Protein AF-0000000083106303 (afdb_homodimer)

Sequence (504 aa):
MNKTIESQLNHRTIRKFKNKKVDENTLNTLFKVANRTASSIAMQSYSIIRITDDKTKDKISKICNQDYIKNFPELVIFIVDVYRNARISEELGENLPHKKDMDRFFQGFTDGAIAAQNMITAIESLDMGTVYLGSILNDPQAIIDLLELPRLTFPIVGVGFGYPDQYPMLKPRMDISLKVFENRYKKQENYLESIKEYDKEMKEYYDLRNETKSLDEFSKQVVEILKMENEKRSKLLNVVKNQGFNLRIEDKMNKTIESQLNHRTIRKFKNKKVDENTLNTLFKVANRTASSIAMQSYSIIRITDDKTKDKISKICNQDYIKNFPELVIFIVDVYRNARISEELGENLPHKKDMDRFFQGFTDGAIAAQNMITAIESLDMGTVYLGSILNDPQAIIDLLELPRLTFPIVGVGFGYPDQYPMLKPRMDISLKVFENRYKKQENYLESIKEYDKEMKEYYDLRNETKSLDEFSKQVVEILKMENEKRSKLLNVVKNQGFNLRIEDK

Solvent-accessible surface area (backbone atoms only — not comparable to full-atom values): 26546 Å² total; per-residue (Å²): 136,53,71,58,45,52,50,47,63,62,53,58,79,36,80,43,53,40,99,46,82,79,54,67,68,58,50,52,50,42,52,49,34,28,61,41,40,78,45,63,92,73,63,62,27,32,33,36,33,35,51,80,49,67,68,60,36,42,52,50,14,59,56,40,72,38,72,59,52,57,68,49,66,34,38,35,36,29,19,24,29,42,36,62,60,43,50,39,24,41,76,73,73,42,87,54,81,48,52,33,22,39,42,50,51,50,42,9,42,48,32,26,40,27,17,50,33,46,27,49,55,44,44,44,73,70,70,29,29,34,30,79,31,66,38,55,44,55,38,47,66,59,48,37,61,70,27,54,52,57,62,39,38,44,84,68,40,30,40,37,35,32,39,54,62,67,81,75,74,76,75,84,66,72,63,62,78,81,32,50,29,69,56,30,61,75,83,67,95,49,53,64,69,72,39,45,68,48,24,53,50,40,23,52,51,31,42,69,71,31,86,84,54,77,48,67,32,51,67,56,43,51,42,55,54,35,66,54,76,54,70,58,27,34,29,45,56,48,54,46,40,73,23,59,34,42,60,58,70,75,80,130,136,52,70,60,48,53,54,46,64,60,52,59,78,37,80,43,53,41,99,47,82,79,53,68,70,59,51,52,50,41,52,49,34,28,61,42,40,79,44,63,92,72,63,61,28,32,33,35,33,36,50,80,49,67,69,61,37,42,53,48,15,59,55,39,70,38,73,59,53,57,68,48,67,34,38,36,36,29,18,24,29,41,37,62,60,45,49,39,22,40,76,72,73,40,86,54,81,48,52,33,24,39,43,50,49,52,43,9,42,50,31,26,39,26,17,51,32,46,25,48,55,46,44,43,72,69,70,29,31,34,28,78,30,67,37,57,43,55,38,46,66,59,48,38,61,71,28,53,54,56,62,40,38,44,84,69,41,30,39,35,36,32,38,54,63,67,79,75,75,77,76,84,64,72,64,61,78,82,31,50,29,70,55,32,59,74,82,69,93,49,52,64,68,73,40,45,69,48,24,52,52,40,24,51,51,30,43,70,70,30,85,84,54,75,48,65,32,51,65,57,44,49,42,55,54,35,67,55,76,55,70,57,26,32,29,45,55,47,53,47,39,73,23,59,36,42,59,58,69,75,80,130

Secondary structure (DSSP, 8-state):
--HHHHHHHT--B---B-S-PPPHHHHHHHHHHHHTS--GGG---EEEEE---HHHHHHHHHHHT-GGGGG-SEEEEEEEE-HHHHHHHHHTT---GGGGSHHHHHHHHHHHHHHHHHHHHHHHHTT-EEEEEGGGGGSHHHHHHHTTPPTTEEEEEEEEEESBS----------GGGTEEESS----S-HHHHTHHHHHHHHHHHHHH-SSSPPPPHHHHHHHHHH---HHHHTHHHHHHHTT----PPP-/--HHHHHHHT--B---B-S-PPPHHHHHHHHHHHHHS--GGG---EEEEE---HHHHHHHHHHHT-GGGGG-SEEEEEEEE-HHHHHHHHHTT---GGGGSHHHHHHHHHHHHHHHHHHHHHHHHTT-EEEEEGGGGGSHHHHHHHTTPPTTEEEEEEEEEESBS--PPPPP---GGGTEEESS----S-HHHHTHHHHHHHHHHHHHH-SS-PPPPHHHHHHHHHH---H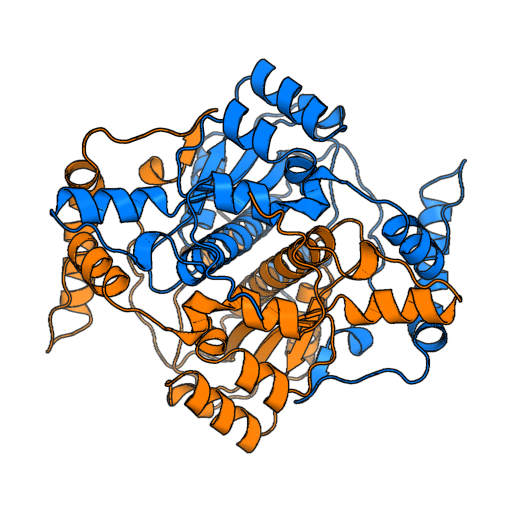HHHTHHHHHHHTT----PPP-

pLDDT: mean 95.67, std 6.77, range [46.84, 99.0]

Structure (mmCIF, N/CA/C/O backbone):
data_AF-0000000083106303-model_v1
#
loop_
_entity.id
_entity.type
_entity.pdbx_description
1 polymer 'NADPH-dependent oxidoreductase'
#
loop_
_atom_site.group_PDB
_atom_site.id
_atom_site.type_symbol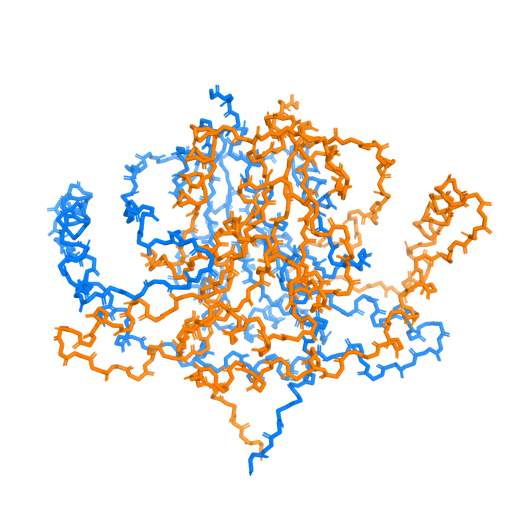
_atom_site.label_atom_id
_atom_site.label_alt_id
_atom_site.label_comp_id
_atom_site.label_asym_id
_atom_site.label_entity_id
_atom_site.label_seq_id
_atom_site.pdbx_PDB_ins_code
_atom_site.Cartn_x
_atom_site.Cartn_y
_atom_site.Cartn_z
_atom_site.occupancy
_atom_site.B_iso_or_equiv
_atom_site.auth_seq_id
_atom_site.auth_comp_id
_atom_site.auth_asym_id
_atom_site.auth_atom_id
_atom_site.pdbx_PDB_model_num
ATOM 1 N N . MET A 1 1 ? 10.281 -18.141 15.914 1 82.69 1 MET A N 1
ATOM 2 C CA . MET A 1 1 ? 9.094 -17.359 15.586 1 82.69 1 MET A CA 1
ATOM 3 C C . MET A 1 1 ? 8.586 -16.594 16.797 1 82.69 1 MET A C 1
ATOM 5 O O . MET A 1 1 ? 8.664 -17.078 17.922 1 82.69 1 MET A O 1
ATOM 9 N N . ASN A 1 2 ? 8.352 -15.336 16.703 1 95.44 2 ASN A N 1
ATOM 10 C CA . ASN A 1 2 ? 7.867 -14.523 17.812 1 95.44 2 ASN A CA 1
ATOM 11 C C . ASN A 1 2 ? 6.379 -14.219 17.672 1 95.44 2 ASN A C 1
ATOM 13 O O . ASN A 1 2 ? 5.73 -14.688 16.734 1 95.44 2 ASN A O 1
ATOM 17 N N . LYS A 1 3 ? 5.832 -13.562 18.641 1 96.56 3 LYS A N 1
ATOM 18 C CA . LYS A 1 3 ? 4.391 -13.344 18.703 1 96.56 3 LYS A CA 1
ATOM 19 C C . LYS A 1 3 ? 3.906 -12.523 17.516 1 96.56 3 LYS A C 1
ATOM 21 O O . LYS A 1 3 ? 2.797 -12.727 17.016 1 96.56 3 LYS A O 1
ATOM 26 N N . THR A 1 4 ? 4.715 -11.578 17.094 1 98.38 4 THR A N 1
ATOM 27 C CA . THR A 1 4 ? 4.363 -10.758 15.945 1 98.38 4 THR A CA 1
ATOM 28 C C . THR A 1 4 ? 4.137 -11.633 14.711 1 98.38 4 THR A C 1
ATOM 30 O O . THR A 1 4 ? 3.084 -11.562 14.078 1 98.38 4 THR A O 1
ATOM 33 N N . ILE A 1 5 ? 5.043 -12.484 14.391 1 98.5 5 ILE A N 1
ATOM 34 C CA . ILE A 1 5 ? 5.004 -13.328 13.211 1 98.5 5 ILE A CA 1
ATOM 35 C C . ILE A 1 5 ? 3.881 -14.359 13.344 1 98.5 5 ILE A C 1
ATOM 37 O O . ILE A 1 5 ? 3.168 -14.641 12.375 1 98.5 5 ILE A O 1
ATOM 41 N N . GLU A 1 6 ? 3.699 -14.859 14.539 1 97.81 6 GLU A N 1
ATOM 42 C CA . GLU A 1 6 ? 2.598 -15.789 14.781 1 97.81 6 GLU A CA 1
ATOM 43 C C . GLU A 1 6 ? 1.254 -15.156 14.445 1 97.81 6 GLU A C 1
ATOM 45 O O . GLU A 1 6 ? 0.412 -15.773 13.789 1 97.81 6 GLU A O 1
ATOM 50 N N . SER A 1 7 ? 1.083 -13.938 14.906 1 97.44 7 SER A N 1
ATOM 51 C CA . SER A 1 7 ? -0.153 -13.211 14.633 1 97.44 7 SER A CA 1
ATOM 52 C C . SER A 1 7 ? -0.327 -12.953 13.141 1 97.44 7 SER A C 1
ATOM 54 O O . SER A 1 7 ? -1.422 -13.125 12.602 1 97.44 7 SER A O 1
ATOM 56 N N . GLN A 1 8 ? 0.725 -12.57 12.461 1 98.5 8 GLN A N 1
ATOM 57 C CA . GLN A 1 8 ? 0.672 -12.266 11.031 1 98.5 8 GLN A CA 1
ATOM 58 C C . GLN A 1 8 ? 0.329 -13.516 10.219 1 98.5 8 GLN A C 1
ATOM 60 O O . GLN A 1 8 ? -0.446 -13.445 9.258 1 98.5 8 GLN A O 1
ATOM 65 N N . LEU A 1 9 ? 0.852 -14.664 10.594 1 98.19 9 LEU A N 1
ATOM 66 C CA . LEU A 1 9 ? 0.63 -15.906 9.859 1 98.19 9 LEU A CA 1
ATOM 67 C C . LEU A 1 9 ? -0.772 -16.453 10.117 1 98.19 9 LEU A C 1
ATOM 69 O O . LEU A 1 9 ? -1.243 -17.328 9.398 1 98.19 9 LEU A O 1
ATOM 73 N N . ASN A 1 10 ? -1.479 -15.906 11.086 1 97.19 10 ASN A N 1
ATOM 74 C CA . ASN A 1 10 ? -2.826 -16.359 11.43 1 97.19 10 ASN A CA 1
ATOM 75 C C . ASN A 1 10 ? -3.881 -15.352 10.961 1 97.19 10 ASN A C 1
ATOM 77 O O . ASN A 1 10 ? -5.051 -15.453 11.344 1 97.19 10 ASN A O 1
ATOM 81 N N . HIS A 1 11 ? -3.504 -14.414 10.195 1 97.69 11 HIS A N 1
ATOM 82 C CA . HIS A 1 11 ? -4.426 -13.383 9.727 1 97.69 11 HIS A CA 1
ATOM 83 C C . HIS A 1 11 ? -5.625 -14 9.016 1 97.69 11 HIS A C 1
ATOM 85 O O . HIS A 1 11 ? -5.469 -14.914 8.203 1 97.69 11 HIS A O 1
ATOM 91 N N . ARG A 1 12 ? -6.781 -13.539 9.344 1 96.31 12 ARG A N 1
ATOM 92 C CA . ARG A 1 12 ? -8.047 -13.805 8.672 1 96.31 12 ARG A CA 1
ATOM 93 C C . ARG A 1 12 ? -8.891 -12.539 8.57 1 96.31 12 ARG A C 1
ATOM 95 O O . ARG A 1 12 ? -8.906 -11.719 9.484 1 96.31 12 ARG A O 1
ATOM 102 N N . THR A 1 13 ? -9.594 -12.477 7.457 1 97.69 13 THR A N 1
ATOM 103 C CA . THR A 1 13 ? -10.547 -11.375 7.336 1 97.69 13 THR A CA 1
ATOM 104 C C . THR A 1 13 ? -11.727 -11.578 8.289 1 97.69 13 THR A C 1
ATOM 106 O O . THR A 1 13 ? -12.305 -12.664 8.352 1 97.69 13 THR A O 1
ATOM 109 N N . ILE A 1 14 ? -12.016 -10.586 9.086 1 98.25 14 ILE A N 1
ATOM 110 C CA . ILE A 1 14 ? -13.148 -10.594 10.008 1 98.25 14 ILE A CA 1
ATOM 111 C C . ILE A 1 14 ? -14.172 -9.555 9.57 1 98.25 14 ILE A C 1
ATOM 113 O O . ILE A 1 14 ? -13.852 -8.367 9.445 1 98.25 14 ILE A O 1
ATOM 117 N N . ARG A 1 15 ? -15.469 -9.977 9.383 1 97.75 15 ARG A N 1
ATOM 118 C CA . ARG A 1 15 ? -16.484 -9.062 8.891 1 97.75 15 ARG A CA 1
ATOM 119 C C . ARG A 1 15 ? -17.625 -8.914 9.906 1 97.75 15 ARG A C 1
ATOM 121 O O . ARG A 1 15 ? -18.547 -8.109 9.703 1 97.75 15 ARG A O 1
ATOM 128 N N . LYS A 1 16 ? -17.578 -9.719 10.914 1 98.19 16 LYS A N 1
ATOM 129 C CA . LYS A 1 16 ? -18.531 -9.648 12.008 1 98.19 16 LYS A CA 1
ATOM 130 C C . LYS A 1 16 ? -17.844 -9.336 13.336 1 98.19 16 LYS A C 1
ATOM 132 O O . LYS A 1 16 ? -16.922 -10.039 13.734 1 98.19 16 LYS A O 1
ATOM 137 N N . PHE A 1 17 ? -18.344 -8.375 14.055 1 98.5 17 PHE A N 1
ATOM 138 C CA . PHE A 1 17 ? -17.688 -7.898 15.273 1 98.5 17 PHE A CA 1
ATOM 139 C C . PHE A 1 17 ? -18.672 -7.891 16.438 1 98.5 17 PHE A C 1
ATOM 141 O O . PHE A 1 17 ? -19.891 -7.738 16.234 1 98.5 17 PHE A O 1
ATOM 148 N N . LYS A 1 18 ? -18.109 -8.07 17.609 1 98.31 18 LYS A N 1
ATOM 149 C CA . LYS A 1 18 ? -18.906 -7.855 18.812 1 98.31 18 LYS A CA 1
ATOM 150 C C . LYS A 1 18 ? -19.312 -6.391 18.953 1 98.31 18 LYS A C 1
ATOM 152 O O . LYS A 1 18 ? -18.641 -5.5 18.422 1 98.31 18 LYS A O 1
ATOM 157 N N . ASN A 1 19 ? -20.438 -6.23 19.688 1 95.88 19 ASN A N 1
ATOM 158 C CA . ASN A 1 19 ? -20.844 -4.871 20.016 1 95.88 19 ASN A CA 1
ATOM 159 C C . ASN A 1 19 ? -20.016 -4.305 21.172 1 95.88 19 ASN A C 1
ATOM 161 O O . ASN A 1 19 ? -20.531 -4.148 22.281 1 95.88 19 ASN A O 1
ATOM 165 N N . LYS A 1 20 ? -18.828 -4.105 20.984 1 97.38 20 LYS A N 1
ATOM 166 C CA . LYS A 1 20 ? -17.859 -3.58 21.953 1 97.38 20 LYS A CA 1
ATOM 167 C C . LYS A 1 20 ? -17.031 -2.463 21.344 1 97.38 20 LYS A C 1
ATOM 169 O O . LYS A 1 20 ? -16.391 -2.654 20.297 1 97.38 20 LYS A O 1
ATOM 174 N N . LYS A 1 21 ? -17.078 -1.349 22 1 97.19 21 LYS A N 1
ATOM 175 C CA . LYS A 1 21 ? -16.344 -0.19 21.5 1 97.19 21 LYS A CA 1
ATOM 176 C C . LYS A 1 21 ? -14.836 -0.365 21.688 1 97.19 21 LYS A C 1
ATOM 178 O O . LYS A 1 21 ? -14.398 -1.01 22.656 1 97.19 21 LYS A O 1
ATOM 183 N N . VAL A 1 22 ? -14.078 0.167 20.797 1 98.25 22 VAL A N 1
ATOM 184 C CA . VAL A 1 22 ? -12.633 0.297 20.984 1 98.25 22 VAL A CA 1
ATOM 185 C C . VAL A 1 22 ? -12.336 1.562 21.781 1 98.25 22 VAL A C 1
ATOM 187 O O . VAL A 1 22 ? -12.781 2.654 21.422 1 98.25 22 VAL A O 1
ATOM 190 N N . ASP A 1 23 ? -11.641 1.462 22.828 1 97.38 23 ASP A N 1
ATOM 191 C CA . ASP A 1 23 ? -11.414 2.613 23.688 1 97.38 23 ASP A CA 1
ATOM 192 C C . ASP A 1 23 ? -10.523 3.648 23.016 1 97.38 23 ASP A C 1
ATOM 194 O O . ASP A 1 23 ? -9.703 3.307 22.156 1 97.38 23 ASP A O 1
ATOM 198 N N . GLU A 1 24 ? -10.641 4.848 23.484 1 97.5 24 GLU A N 1
ATOM 199 C CA . GLU A 1 24 ? -9.992 5.988 22.844 1 97.5 24 GLU A CA 1
ATOM 200 C C . GLU A 1 24 ? -8.477 5.879 22.922 1 97.5 24 GLU A C 1
ATOM 202 O O . GLU A 1 24 ? -7.77 6.301 22 1 97.5 24 GLU A O 1
ATOM 207 N N . ASN A 1 25 ? -7.961 5.418 24.016 1 98 25 ASN A N 1
ATOM 208 C CA . ASN A 1 25 ? -6.516 5.266 24.156 1 98 25 ASN A CA 1
ATOM 209 C C . ASN A 1 25 ? -5.957 4.289 23.125 1 98 25 ASN A C 1
ATOM 211 O O . ASN A 1 25 ? -4.898 4.539 22.531 1 98 25 ASN A O 1
ATOM 215 N N . THR A 1 26 ? -6.688 3.166 22.938 1 98.38 26 THR A N 1
ATOM 216 C CA . THR A 1 26 ? -6.305 2.189 21.922 1 98.38 26 THR A CA 1
ATOM 217 C C . THR A 1 26 ? -6.352 2.812 20.531 1 98.38 26 THR A C 1
ATOM 219 O O . THR A 1 26 ? -5.41 2.666 19.75 1 98.38 26 THR A O 1
ATOM 222 N N . LEU A 1 27 ? -7.371 3.555 20.234 1 98.5 27 LEU A N 1
ATOM 223 C CA . LEU A 1 27 ? -7.516 4.203 18.938 1 98.5 27 LEU A CA 1
ATOM 224 C C . LEU A 1 27 ? -6.367 5.18 18.688 1 98.5 27 LEU A C 1
ATOM 226 O O . LEU A 1 27 ? -5.785 5.191 17.609 1 98.5 27 LEU A O 1
ATOM 230 N N . ASN A 1 28 ? -6.086 5.938 19.688 1 98.19 28 ASN A N 1
ATOM 231 C CA . ASN A 1 28 ? -4.988 6.895 19.578 1 98.19 28 ASN A CA 1
ATOM 232 C C . ASN A 1 28 ? -3.664 6.195 19.281 1 98.19 28 ASN A C 1
ATOM 234 O O . ASN A 1 28 ? -2.873 6.664 18.469 1 98.19 28 ASN A O 1
ATOM 238 N N . THR A 1 29 ? -3.428 5.113 19.953 1 98.62 29 THR A N 1
ATOM 239 C CA . THR A 1 29 ? -2.217 4.332 19.734 1 98.62 29 THR A CA 1
ATOM 240 C C . THR A 1 29 ? -2.172 3.801 18.312 1 98.62 29 THR A C 1
ATOM 242 O O . THR A 1 29 ? -1.128 3.85 17.656 1 98.62 29 THR A O 1
ATOM 245 N N . LEU A 1 30 ? -3.287 3.312 17.812 1 98.88 30 LEU A N 1
ATOM 246 C CA . LEU A 1 30 ? -3.355 2.77 16.469 1 98.88 30 LEU A CA 1
ATOM 247 C C . LEU A 1 30 ? -3.07 3.852 15.43 1 98.88 30 LEU A C 1
ATOM 249 O O . LEU A 1 30 ? -2.369 3.605 14.445 1 98.88 30 LEU A O 1
ATOM 253 N N . PHE A 1 31 ? -3.572 5.039 15.609 1 98.88 31 PHE A N 1
ATOM 254 C CA . PHE A 1 31 ? -3.305 6.145 14.703 1 98.88 31 PHE A CA 1
ATOM 255 C C . PHE A 1 31 ? -1.843 6.566 14.773 1 98.88 31 PHE A C 1
ATOM 257 O O . PHE A 1 31 ? -1.25 6.953 13.766 1 98.88 31 PHE A O 1
ATOM 264 N N . LYS A 1 32 ? -1.244 6.516 15.984 1 98.62 32 LYS A N 1
ATOM 265 C CA . LYS A 1 32 ? 0.182 6.797 16.109 1 98.62 32 LYS A CA 1
ATOM 266 C C . LYS A 1 32 ? 1.019 5.781 15.344 1 98.62 32 LYS A C 1
ATOM 268 O O . LYS A 1 32 ? 2.037 6.137 14.742 1 98.62 32 LYS A O 1
ATOM 273 N N . VAL A 1 33 ? 0.579 4.531 15.375 1 98.81 33 VAL A N 1
ATOM 274 C CA . VAL A 1 33 ? 1.271 3.484 14.625 1 98.81 33 VAL A CA 1
ATOM 275 C C . VAL A 1 33 ? 1.207 3.785 13.133 1 98.81 33 VAL A C 1
ATOM 277 O O . VAL A 1 33 ? 2.223 3.723 12.438 1 98.81 33 VAL A O 1
ATOM 280 N N . ALA A 1 34 ? 0.03 4.145 12.602 1 98.88 34 ALA A N 1
ATOM 281 C CA . ALA A 1 34 ? -0.092 4.539 11.203 1 98.88 34 ALA A CA 1
ATOM 282 C C . ALA A 1 34 ? 0.82 5.719 10.883 1 98.88 34 ALA A C 1
ATOM 284 O O . ALA A 1 34 ? 1.515 5.715 9.859 1 98.88 34 ALA A O 1
ATOM 285 N N . ASN A 1 35 ? 0.851 6.66 11.797 1 98.5 35 ASN A N 1
ATOM 286 C CA . ASN A 1 35 ? 1.618 7.883 11.594 1 98.5 35 ASN A CA 1
ATOM 287 C C . ASN A 1 35 ? 3.119 7.609 11.586 1 98.5 35 ASN A C 1
ATOM 289 O O . ASN A 1 35 ? 3.891 8.375 11 1 98.5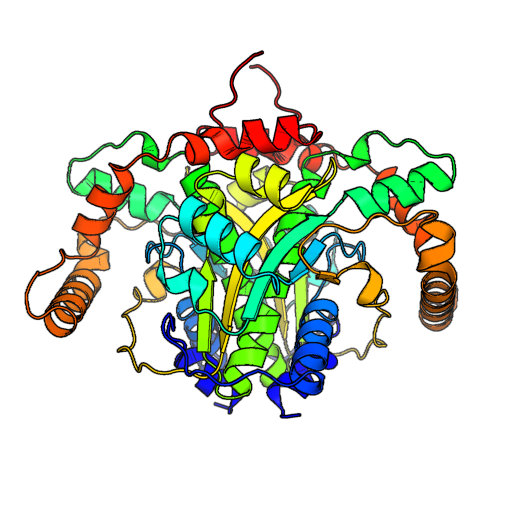 35 ASN A O 1
ATOM 293 N N . ARG A 1 36 ? 3.547 6.523 12.219 1 98.31 36 ARG A N 1
ATOM 294 C CA . ARG A 1 36 ? 4.965 6.195 12.359 1 98.31 36 ARG A CA 1
ATOM 295 C C . ARG A 1 36 ? 5.457 5.379 11.164 1 98.31 36 ARG A C 1
ATOM 297 O O . ARG A 1 36 ? 6.656 5.113 11.047 1 98.31 36 ARG A O 1
ATOM 304 N N . THR A 1 37 ? 4.559 4.984 10.266 1 98.44 37 THR A N 1
ATOM 305 C CA . THR A 1 37 ? 4.922 4.199 9.094 1 98.44 37 THR A CA 1
ATOM 306 C C . THR A 1 37 ? 5.895 4.973 8.203 1 98.44 37 THR A C 1
ATOM 308 O O . THR A 1 37 ? 5.898 6.207 8.211 1 98.44 37 THR A O 1
ATOM 311 N N . ALA A 1 38 ? 6.789 4.238 7.508 1 97.81 38 ALA A N 1
ATOM 312 C CA . ALA A 1 38 ? 7.691 4.855 6.539 1 97.81 38 ALA A CA 1
ATOM 313 C C . ALA A 1 38 ? 6.93 5.754 5.566 1 97.81 38 ALA A C 1
ATOM 315 O O . ALA A 1 38 ? 5.762 5.5 5.266 1 97.81 38 ALA A O 1
ATOM 316 N N . SER A 1 39 ? 7.566 6.84 5.145 1 96.12 39 SER A N 1
ATOM 317 C CA . SER A 1 39 ? 6.973 7.773 4.195 1 96.12 39 SER A CA 1
ATOM 318 C C . SER A 1 39 ? 7.953 8.117 3.076 1 96.12 39 SER A C 1
ATOM 320 O O . SER A 1 39 ? 9.156 8.25 3.316 1 96.12 39 SER A O 1
ATOM 322 N N . SER A 1 40 ? 7.406 8.18 1.888 1 94.94 40 SER A N 1
ATOM 323 C CA . SER A 1 40 ? 8.227 8.609 0.758 1 94.94 40 SER A CA 1
ATOM 324 C C . SER A 1 40 ? 8.766 10.016 0.971 1 94.94 40 SER A C 1
ATOM 326 O O . SER A 1 40 ? 7.996 10.961 1.155 1 94.94 40 SER A O 1
ATOM 328 N N . ILE A 1 41 ? 10.07 10.188 1.021 1 92.88 41 ILE A N 1
ATOM 329 C CA . ILE A 1 41 ? 10.844 11.422 1.085 1 92.88 41 ILE A CA 1
ATOM 330 C C . ILE A 1 41 ? 10.289 12.32 2.191 1 92.88 41 ILE A C 1
ATOM 332 O O . ILE A 1 41 ? 10.266 13.547 2.053 1 92.88 41 ILE A O 1
ATOM 336 N N . ALA A 1 42 ? 9.633 11.734 3.18 1 93 42 ALA A N 1
ATOM 337 C CA . ALA A 1 42 ? 9.164 12.359 4.41 1 93 42 ALA A CA 1
ATOM 338 C C . ALA A 1 42 ? 8.055 13.367 4.125 1 93 42 ALA A C 1
ATOM 340 O O . ALA A 1 42 ? 7.836 14.305 4.902 1 93 42 ALA A O 1
ATOM 341 N N . MET A 1 43 ? 7.344 13.203 3.064 1 95.75 43 MET A N 1
ATOM 342 C CA . MET A 1 43 ? 6.289 14.141 2.688 1 95.75 43 MET A CA 1
ATOM 343 C C . MET A 1 43 ? 4.988 13.812 3.414 1 95.75 43 MET A C 1
ATOM 345 O O . MET A 1 43 ? 4.086 14.648 3.49 1 95.75 43 MET A O 1
ATOM 349 N N . GLN A 1 44 ? 4.883 12.578 3.932 1 96.88 44 GLN A N 1
ATOM 350 C CA . GLN A 1 44 ? 3.709 12.18 4.695 1 96.88 44 GLN A CA 1
ATOM 351 C C . GLN A 1 44 ? 2.422 12.5 3.939 1 96.88 44 GLN A C 1
ATOM 353 O O . GLN A 1 44 ? 1.521 13.141 4.48 1 96.88 44 GLN A O 1
ATOM 358 N N . SER A 1 45 ? 2.232 11.93 2.713 1 97.94 45 SER A N 1
ATOM 359 C CA . SER A 1 45 ? 1.232 12.375 1.744 1 97.94 45 SER A CA 1
ATOM 360 C C . SER A 1 45 ? -0.006 11.484 1.788 1 97.94 45 SER A C 1
ATOM 362 O O . SER A 1 45 ? -0.557 11.125 0.745 1 97.94 45 SER A O 1
ATOM 364 N N . TYR A 1 46 ? -0.463 11.117 2.898 1 98.81 46 TYR A N 1
ATOM 365 C CA . TYR A 1 46 ? -1.73 10.422 3.088 1 98.81 46 TYR A CA 1
ATOM 366 C C . TYR A 1 46 ? -2.465 10.953 4.316 1 98.81 46 TYR A C 1
ATOM 368 O O . TYR A 1 46 ? -1.863 11.602 5.172 1 98.81 46 TYR A O 1
ATOM 376 N N . SER A 1 47 ? -3.748 10.742 4.406 1 98.94 47 SER A N 1
ATOM 377 C CA . SER A 1 47 ? -4.574 11.023 5.574 1 98.94 47 SER A CA 1
ATOM 378 C C . SER A 1 47 ? -5.586 9.914 5.82 1 98.94 47 SER A C 1
ATOM 380 O O . SER A 1 47 ? -5.699 8.984 5.016 1 98.94 47 SER A O 1
ATOM 382 N N . ILE A 1 48 ? -6.18 9.961 6.984 1 98.94 48 ILE A N 1
ATOM 383 C CA . ILE A 1 48 ? -7.172 8.977 7.414 1 98.94 48 ILE A CA 1
ATOM 384 C C . ILE A 1 48 ? -8.469 9.688 7.805 1 98.94 48 ILE A C 1
ATOM 386 O O . ILE A 1 48 ? -8.438 10.695 8.523 1 98.94 48 ILE A O 1
ATOM 390 N N . ILE A 1 49 ? -9.555 9.219 7.305 1 98.94 49 ILE A N 1
ATOM 391 C CA . ILE A 1 49 ? -10.859 9.695 7.754 1 98.94 49 ILE A CA 1
ATOM 392 C C . ILE A 1 49 ? -11.539 8.617 8.594 1 98.94 49 ILE A C 1
ATOM 394 O O . ILE A 1 49 ? -11.844 7.535 8.094 1 98.94 49 ILE A O 1
ATOM 398 N N . ARG A 1 50 ? -11.727 8.891 9.852 1 98.94 50 ARG A N 1
ATOM 399 C CA . ARG A 1 50 ? -12.469 8 10.742 1 98.94 50 ARG A CA 1
ATOM 400 C C . ARG A 1 50 ? -13.969 8.242 10.625 1 98.94 50 ARG A C 1
ATOM 402 O O . ARG A 1 50 ? -14.43 9.383 10.727 1 98.94 50 ARG A O 1
ATOM 409 N N . ILE A 1 51 ? -14.727 7.211 10.383 1 98.94 51 ILE A N 1
ATOM 410 C CA . ILE A 1 51 ? -16.172 7.309 10.211 1 98.94 51 ILE A CA 1
ATOM 411 C C . ILE A 1 51 ? -16.875 6.965 11.516 1 98.94 51 ILE A C 1
ATOM 413 O O . ILE A 1 51 ? -16.891 5.805 11.938 1 98.94 51 ILE A O 1
ATOM 417 N N . THR A 1 52 ? -17.484 7.934 12.148 1 98 52 THR A N 1
ATOM 418 C CA . THR A 1 52 ? -18.172 7.711 13.422 1 98 52 THR A CA 1
ATOM 419 C C . THR A 1 52 ? -19.672 7.965 13.281 1 98 52 THR A C 1
ATOM 421 O O . THR A 1 52 ? -20.453 7.566 14.141 1 98 52 THR A O 1
ATOM 424 N N . ASP A 1 53 ? -20.062 8.688 12.164 1 98.12 53 ASP A N 1
ATOM 425 C CA . ASP A 1 53 ? -21.453 9 11.906 1 98.12 53 ASP A CA 1
ATOM 426 C C . ASP A 1 53 ? -22.172 7.824 11.242 1 98.12 53 ASP A C 1
ATOM 428 O O . ASP A 1 53 ? -21.766 7.371 10.172 1 98.12 53 ASP A O 1
ATOM 432 N N . ASP A 1 54 ? -23.297 7.398 11.844 1 97.5 54 ASP A N 1
ATOM 433 C CA . ASP A 1 54 ? -24.016 6.219 11.367 1 97.5 54 ASP A CA 1
ATOM 434 C C . ASP A 1 54 ? -24.578 6.445 9.969 1 97.5 54 ASP A C 1
ATOM 436 O O . ASP A 1 54 ? -24.625 5.523 9.156 1 97.5 54 ASP A O 1
ATOM 440 N N . LYS A 1 55 ? -25.062 7.605 9.688 1 98.25 55 LYS A N 1
ATOM 441 C CA . LYS A 1 55 ? -25.594 7.906 8.367 1 98.25 55 LYS A CA 1
ATOM 442 C C . LYS A 1 55 ? -24.516 7.805 7.297 1 98.25 55 LYS A C 1
ATOM 444 O O . LYS A 1 55 ? -24.766 7.273 6.211 1 98.25 55 LYS A O 1
ATOM 449 N N . THR A 1 56 ? -23.344 8.383 7.609 1 98.62 56 THR A N 1
ATOM 450 C CA . THR A 1 56 ? -22.219 8.289 6.691 1 98.62 56 THR A CA 1
ATOM 451 C C . THR A 1 56 ? -21.812 6.832 6.477 1 98.62 56 THR A C 1
ATOM 453 O O . THR A 1 56 ? -21.547 6.41 5.348 1 98.62 56 THR A O 1
ATOM 456 N N . LYS A 1 57 ? -21.766 6.078 7.555 1 98.56 57 LYS A N 1
ATOM 457 C CA . LYS A 1 57 ? -21.422 4.664 7.477 1 98.56 57 LYS A CA 1
ATOM 458 C C . LYS A 1 57 ? -22.422 3.904 6.605 1 98.56 57 LYS A C 1
ATOM 460 O O . LYS A 1 57 ? -22.031 3.039 5.816 1 98.56 57 LYS A O 1
ATOM 465 N N . ASP A 1 58 ? -23.672 4.211 6.75 1 98.38 58 ASP A N 1
ATOM 466 C CA . ASP A 1 58 ? -24.719 3.586 5.945 1 98.38 58 ASP A CA 1
ATOM 467 C C . ASP A 1 58 ? -24.531 3.889 4.461 1 98.38 58 ASP A C 1
ATOM 469 O O . ASP A 1 58 ? -24.703 3.008 3.617 1 98.38 58 ASP A O 1
ATOM 473 N N . LYS A 1 59 ? -24.281 5.129 4.137 1 98.75 59 LYS A N 1
ATOM 474 C CA . LYS A 1 59 ? -24.031 5.508 2.748 1 98.75 59 LYS A CA 1
ATOM 475 C C . LYS A 1 59 ? -22.828 4.758 2.178 1 98.75 59 LYS A C 1
ATOM 477 O O . LYS A 1 59 ? -22.859 4.312 1.028 1 98.75 59 LYS A O 1
ATOM 482 N N . ILE A 1 60 ? -21.781 4.594 2.988 1 98.88 60 ILE A N 1
ATOM 483 C CA . ILE A 1 60 ? -20.609 3.852 2.559 1 98.88 60 ILE A CA 1
ATOM 484 C C . ILE A 1 60 ? -20.984 2.391 2.314 1 98.88 60 ILE A C 1
ATOM 486 O O . ILE A 1 60 ? -20.547 1.787 1.333 1 98.88 60 ILE A O 1
ATOM 490 N N . SER A 1 61 ? -21.797 1.819 3.215 1 98.81 61 SER A N 1
ATOM 491 C CA . SER A 1 61 ? -22.234 0.439 3.051 1 98.81 61 SER A CA 1
ATOM 492 C C . SER A 1 61 ? -22.953 0.244 1.719 1 98.81 61 SER A C 1
ATOM 494 O O . SER A 1 61 ? -22.781 -0.786 1.063 1 98.81 61 SER A O 1
ATOM 496 N N . LYS A 1 62 ? -23.719 1.222 1.279 1 98.56 62 LYS A N 1
ATOM 497 C CA . LYS A 1 62 ? -24.438 1.169 0.014 1 98.56 62 LYS A CA 1
ATOM 498 C C . LYS A 1 62 ? -23.484 1.276 -1.173 1 98.56 62 LYS A C 1
ATOM 500 O O . LYS A 1 62 ? -23.625 0.54 -2.152 1 98.56 62 LYS A O 1
ATOM 505 N N . ILE A 1 63 ? -22.547 2.18 -1.075 1 98.38 63 ILE A N 1
ATOM 506 C CA . ILE A 1 63 ? -21.547 2.338 -2.129 1 98.38 63 ILE A CA 1
ATOM 507 C C . ILE A 1 63 ? -20.766 1.036 -2.303 1 98.38 63 ILE A C 1
ATOM 509 O O . ILE A 1 63 ? -20.516 0.599 -3.428 1 98.38 63 ILE A O 1
ATOM 513 N N . CYS A 1 64 ? -20.422 0.391 -1.194 1 98.12 64 CYS A N 1
ATOM 514 C CA . CYS A 1 64 ? -19.609 -0.826 -1.184 1 98.12 64 CYS A CA 1
ATOM 515 C C . CYS A 1 64 ? -20.469 -2.043 -1.54 1 98.12 64 CYS A C 1
ATOM 517 O O . CYS A 1 64 ? -19.922 -3.107 -1.852 1 98.12 64 CYS A O 1
ATOM 519 N N . ASN A 1 65 ? -21.781 -1.923 -1.495 1 97.19 65 ASN A N 1
ATOM 520 C CA . ASN A 1 65 ? -22.719 -3.033 -1.623 1 97.19 65 ASN A CA 1
ATOM 521 C C . ASN A 1 65 ? -22.438 -4.125 -0.598 1 97.19 65 ASN A C 1
ATOM 523 O O . ASN A 1 65 ? -22.375 -5.309 -0.944 1 97.19 65 ASN A O 1
ATOM 527 N N . GLN A 1 66 ? -22.172 -3.734 0.638 1 97.19 66 GLN A N 1
ATOM 528 C CA . GLN A 1 66 ? -21.891 -4.617 1.764 1 97.19 66 GLN A CA 1
ATOM 529 C C . GLN A 1 66 ? -22.578 -4.129 3.037 1 97.19 66 GLN A C 1
ATOM 531 O O . GLN A 1 66 ? -22 -3.328 3.785 1 97.19 66 GLN A O 1
ATOM 536 N N . ASP A 1 67 ? -23.641 -4.707 3.383 1 96.25 67 ASP A N 1
ATOM 537 C CA . ASP A 1 67 ? -24.547 -4.242 4.438 1 96.25 67 ASP A CA 1
ATOM 538 C C . ASP A 1 67 ? -23.875 -4.336 5.809 1 96.25 67 ASP A C 1
ATOM 540 O O . ASP A 1 67 ? -24.156 -3.521 6.691 1 96.25 67 ASP A O 1
ATOM 544 N N . TYR A 1 68 ? -23 -5.246 5.941 1 95.38 68 TYR A N 1
ATOM 545 C CA . TYR A 1 68 ? -22.406 -5.488 7.254 1 95.38 68 TYR A CA 1
ATOM 546 C C . TYR A 1 68 ? -21.531 -4.316 7.684 1 95.38 68 TYR A C 1
ATOM 548 O O . TYR A 1 68 ? -21.203 -4.18 8.867 1 95.38 68 TYR A O 1
ATOM 556 N N . ILE A 1 69 ? -21.188 -3.447 6.793 1 98 69 ILE A N 1
ATOM 557 C CA . ILE A 1 69 ? -20.359 -2.291 7.102 1 98 69 ILE A CA 1
ATOM 558 C C . ILE A 1 69 ? -21.078 -1.39 8.102 1 98 69 ILE A C 1
ATOM 560 O O . ILE A 1 69 ? -20.438 -0.751 8.945 1 98 69 ILE A O 1
ATOM 564 N N . LYS A 1 70 ? -22.391 -1.397 8.102 1 96.75 70 LYS A N 1
ATOM 565 C CA . LYS A 1 70 ? -23.188 -0.54 8.969 1 96.75 70 LYS A CA 1
ATOM 566 C C . LYS A 1 70 ? -22.953 -0.861 10.438 1 96.75 70 LYS A C 1
ATOM 568 O O . LYS A 1 70 ? -23.156 -0.008 11.305 1 96.75 70 LYS A O 1
ATOM 573 N N . ASN A 1 71 ? -22.5 -2.049 10.703 1 95.75 71 ASN A N 1
ATOM 574 C CA . ASN A 1 71 ? -22.406 -2.531 12.078 1 95.75 71 ASN A CA 1
ATOM 575 C C . ASN A 1 71 ? -20.969 -2.5 12.594 1 95.75 71 ASN A C 1
ATOM 577 O O . ASN A 1 71 ? -20.688 -2.961 13.703 1 95.75 71 ASN A O 1
ATOM 581 N N . PHE A 1 72 ? -20.062 -1.97 11.789 1 98 72 PHE A N 1
ATOM 582 C CA . PHE A 1 72 ? -18.656 -1.95 12.203 1 98 72 PHE A CA 1
ATOM 583 C C . PHE A 1 72 ? -18.469 -1.054 13.414 1 98 72 PHE A C 1
ATOM 585 O O . PHE A 1 72 ? -18.969 0.074 13.453 1 98 72 PHE A O 1
ATOM 592 N N . PRO A 1 73 ? -17.781 -1.559 14.492 1 98.44 73 PRO A N 1
ATOM 593 C CA . PRO A 1 73 ? -17.422 -0.668 15.602 1 98.44 73 PRO A CA 1
ATOM 594 C C . PRO A 1 73 ? -16.547 0.496 15.164 1 98.44 73 PRO A C 1
ATOM 596 O O . PRO A 1 73 ? -16.719 1.62 15.641 1 98.44 73 PRO A O 1
ATOM 599 N N . GLU A 1 74 ? -15.547 0.225 14.344 1 98.81 74 GLU A N 1
ATOM 600 C CA . GLU A 1 74 ? -14.656 1.246 13.797 1 98.81 74 GLU A CA 1
ATOM 601 C C . GLU A 1 74 ? -14.516 1.101 12.281 1 98.81 74 GLU A C 1
ATOM 603 O O . GLU A 1 74 ? -14.492 -0.016 11.766 1 98.81 74 GLU A O 1
ATOM 608 N N . LEU A 1 75 ? -14.492 2.176 11.602 1 98.88 75 LEU A N 1
ATOM 609 C CA . LEU A 1 75 ? -14.273 2.273 10.164 1 98.88 75 LEU A CA 1
ATOM 610 C C . LEU A 1 75 ? -13.406 3.486 9.828 1 98.88 75 LEU A C 1
ATOM 612 O O . LEU A 1 75 ? -13.727 4.609 10.227 1 98.88 75 LEU A O 1
ATOM 616 N N . VAL A 1 76 ? -12.312 3.219 9.148 1 98.94 76 VAL A N 1
ATOM 617 C CA . VAL A 1 76 ? -11.469 4.32 8.703 1 98.94 76 VAL A CA 1
ATOM 618 C C . VAL A 1 76 ? -11.195 4.195 7.207 1 98.94 76 VAL A C 1
ATOM 620 O O . VAL A 1 76 ? -11.172 3.086 6.668 1 98.94 76 VAL A O 1
ATOM 623 N N . ILE A 1 77 ? -11.078 5.309 6.527 1 98.94 77 ILE A N 1
ATOM 624 C CA . ILE A 1 77 ? -10.75 5.387 5.109 1 98.94 77 ILE A CA 1
ATOM 625 C C . ILE A 1 77 ? -9.398 6.082 4.93 1 98.94 77 ILE A C 1
ATOM 627 O O . ILE A 1 77 ? -9.227 7.227 5.352 1 98.94 77 ILE A O 1
ATOM 631 N N . PHE A 1 78 ? -8.453 5.371 4.367 1 99 78 PHE A N 1
ATOM 632 C CA . PHE A 1 78 ? -7.164 5.957 4.008 1 99 78 PHE A CA 1
ATOM 633 C C . PHE A 1 78 ? -7.246 6.652 2.654 1 99 78 PHE A C 1
ATOM 635 O O . PHE A 1 78 ? -7.84 6.125 1.715 1 99 78 PHE A O 1
ATOM 642 N N . ILE A 1 79 ? -6.613 7.816 2.531 1 98.94 79 ILE A N 1
ATOM 643 C CA . ILE A 1 79 ? -6.695 8.57 1.287 1 98.94 79 ILE A CA 1
ATOM 644 C C . ILE A 1 79 ? -5.316 9.117 0.917 1 98.94 79 ILE A C 1
ATOM 646 O O . ILE A 1 79 ? -4.512 9.43 1.797 1 98.94 79 ILE A O 1
ATOM 650 N N . VAL A 1 80 ? -5.043 9.188 -0.415 1 98.88 80 VAL A N 1
ATOM 651 C CA . VAL A 1 80 ? -3.967 10.055 -0.897 1 98.88 80 VAL A CA 1
ATOM 652 C C . VAL A 1 80 ? -4.242 11.5 -0.489 1 98.88 80 VAL A C 1
ATOM 654 O O . VAL A 1 80 ? -5.359 11.992 -0.657 1 98.88 80 VAL A O 1
ATOM 657 N N . ASP A 1 81 ? -3.232 12.156 0.062 1 98.81 81 ASP A N 1
ATOM 658 C CA . ASP A 1 81 ? -3.424 13.547 0.456 1 98.81 81 ASP A CA 1
ATOM 659 C C . ASP A 1 81 ? -2.219 14.398 0.063 1 98.81 81 ASP A C 1
ATOM 661 O O . ASP A 1 81 ? -1.365 14.703 0.901 1 98.81 81 ASP A O 1
ATOM 665 N N . VAL A 1 82 ? -2.248 14.773 -1.162 1 97.88 82 VAL A N 1
ATOM 666 C CA . VAL A 1 82 ? -1.208 15.664 -1.666 1 97.88 82 VAL A CA 1
ATOM 667 C C . VAL A 1 82 ? -1.687 17.109 -1.591 1 97.88 82 VAL A C 1
ATOM 669 O O . VAL A 1 82 ? -0.907 18.047 -1.812 1 97.88 82 VAL A O 1
ATOM 672 N N . TYR A 1 83 ? -2.887 17.297 -1.19 1 98.56 83 TYR A N 1
ATOM 673 C CA . TYR A 1 83 ? -3.49 18.609 -1.007 1 98.56 83 TYR A CA 1
ATOM 674 C C . TYR A 1 83 ? -2.742 19.406 0.054 1 98.56 83 TYR A C 1
ATOM 676 O O . TYR A 1 83 ? -2.457 20.594 -0.138 1 98.56 83 TYR A O 1
ATOM 684 N N . ARG A 1 84 ? -2.41 18.781 1.161 1 98.31 84 ARG A N 1
ATOM 685 C CA . ARG A 1 84 ? -1.782 19.438 2.299 1 98.31 84 ARG A CA 1
ATOM 686 C C . ARG A 1 84 ? -0.474 20.109 1.887 1 98.31 84 ARG A C 1
ATOM 688 O O . ARG A 1 84 ? -0.273 21.297 2.137 1 98.31 84 ARG A O 1
ATOM 695 N N . ASN A 1 85 ? 0.412 19.359 1.234 1 97.81 85 ASN A N 1
ATOM 696 C CA . ASN A 1 85 ? 1.709 19.891 0.835 1 97.81 85 ASN A CA 1
ATOM 697 C C . ASN A 1 85 ? 1.569 20.922 -0.282 1 97.81 85 ASN A C 1
ATOM 699 O O . ASN A 1 85 ? 2.348 21.875 -0.355 1 97.81 85 ASN A O 1
ATOM 703 N N . ALA A 1 86 ? 0.544 20.734 -1.146 1 97.88 86 ALA A N 1
ATOM 704 C CA . ALA A 1 86 ? 0.25 21.75 -2.148 1 97.88 86 ALA A CA 1
ATOM 705 C C . ALA A 1 86 ? -0.118 23.078 -1.49 1 97.88 86 ALA A C 1
ATOM 707 O O . ALA A 1 86 ? 0.381 24.125 -1.887 1 97.88 86 ALA A O 1
ATOM 708 N N . ARG A 1 87 ? -0.927 23.031 -0.488 1 98.12 87 ARG A N 1
ATOM 709 C CA . ARG A 1 87 ? -1.36 24.234 0.219 1 98.12 87 ARG A CA 1
ATOM 710 C C . ARG A 1 87 ? -0.195 24.875 0.96 1 98.12 87 ARG A C 1
ATOM 712 O O . ARG A 1 87 ? -0.082 26.109 0.995 1 98.12 87 ARG A O 1
ATOM 719 N N . ILE A 1 88 ? 0.609 24.047 1.583 1 98.06 88 ILE A N 1
ATOM 720 C CA . ILE A 1 88 ? 1.796 24.547 2.268 1 98.06 88 ILE A CA 1
ATOM 721 C C . ILE A 1 88 ? 2.662 25.344 1.289 1 98.06 88 ILE A C 1
ATOM 723 O O . ILE A 1 88 ? 3.068 26.469 1.579 1 98.06 88 ILE A O 1
ATOM 727 N N . SER A 1 89 ? 2.965 24.781 0.117 1 97.69 89 SER A N 1
ATOM 728 C CA . SER A 1 89 ? 3.789 25.453 -0.882 1 97.69 89 SER A CA 1
ATOM 729 C C . SER A 1 89 ? 3.135 26.734 -1.362 1 97.69 89 SER A C 1
ATOM 731 O O . SER A 1 89 ? 3.812 27.75 -1.55 1 97.69 89 SER A O 1
ATOM 733 N N . GLU A 1 90 ? 1.855 26.734 -1.525 1 97.69 90 GLU A N 1
ATOM 734 C CA . GLU A 1 90 ? 1.12 27.906 -1.985 1 97.69 90 GLU A CA 1
ATOM 735 C C . GLU A 1 90 ? 1.172 29.031 -0.952 1 97.69 90 GLU A C 1
ATOM 737 O O . GLU A 1 90 ? 1.286 30.203 -1.31 1 97.69 90 GLU A O 1
ATOM 742 N N . GLU A 1 91 ? 1.03 28.688 0.277 1 97.94 91 GLU A N 1
ATOM 743 C CA . GLU A 1 91 ? 1.073 29.672 1.353 1 97.94 91 GLU A CA 1
ATOM 744 C C . GLU A 1 91 ? 2.463 30.297 1.479 1 97.94 91 GLU A C 1
ATOM 746 O O . GLU A 1 91 ? 2.615 31.375 2.051 1 97.94 91 GLU A O 1
ATOM 751 N N . LEU A 1 92 ? 3.432 29.656 0.979 1 97.31 92 LEU A N 1
ATOM 752 C CA . LEU A 1 92 ? 4.781 30.203 0.91 1 97.31 92 LEU A CA 1
ATOM 753 C C . LEU A 1 92 ? 4.984 30.984 -0.384 1 97.31 92 LEU A C 1
ATOM 755 O O . LEU A 1 92 ? 6.102 31.406 -0.686 1 97.31 92 LEU A O 1
ATOM 759 N N . GLY A 1 93 ? 3.975 31.047 -1.195 1 96.88 93 GLY A N 1
ATOM 760 C CA . GLY A 1 93 ? 4.004 31.844 -2.414 1 96.88 93 GLY A CA 1
ATOM 761 C C . GLY A 1 93 ? 4.465 31.062 -3.627 1 96.88 93 GLY A C 1
ATOM 762 O O . GLY A 1 93 ? 4.836 31.641 -4.648 1 96.88 93 GLY A O 1
ATOM 763 N N . GLU A 1 94 ? 4.504 29.703 -3.498 1 95.19 94 GLU A N 1
ATOM 764 C CA . GLU A 1 94 ? 5.008 28.844 -4.57 1 95.19 94 GLU A CA 1
ATOM 765 C C . GLU A 1 94 ? 3.896 27.969 -5.152 1 95.19 94 GLU A C 1
ATOM 767 O O . GLU A 1 94 ? 3.352 27.109 -4.461 1 95.19 94 GLU A O 1
ATOM 772 N N . ASN A 1 95 ? 3.5 28.281 -6.363 1 92.12 95 ASN A N 1
ATOM 773 C CA . ASN A 1 95 ? 2.59 27.406 -7.09 1 92.12 95 ASN A CA 1
ATOM 774 C C . ASN A 1 95 ? 3.336 26.516 -8.094 1 92.12 95 ASN A C 1
ATOM 776 O O . ASN A 1 95 ? 3.604 26.938 -9.219 1 92.12 95 ASN A O 1
ATOM 780 N N . LEU A 1 96 ? 3.559 25.297 -7.707 1 91.88 96 LEU A N 1
ATOM 781 C CA . LEU A 1 96 ? 4.531 24.469 -8.391 1 91.88 96 LEU A CA 1
ATOM 782 C C . LEU A 1 96 ? 3.836 23.406 -9.242 1 91.88 96 LEU A C 1
ATOM 784 O O . LEU A 1 96 ? 2.848 22.812 -8.812 1 91.88 96 LEU A O 1
ATOM 788 N N . PRO A 1 97 ? 4.262 23.25 -10.414 1 87 97 PRO A N 1
ATOM 789 C CA . PRO A 1 97 ? 3.541 22.391 -11.352 1 87 97 PRO A CA 1
ATOM 790 C C . PRO A 1 97 ? 3.598 20.906 -10.953 1 87 97 PRO A C 1
ATOM 792 O O . PRO A 1 97 ? 2.668 20.156 -11.234 1 87 97 PRO A O 1
ATOM 795 N N . HIS A 1 98 ? 4.59 20.469 -10.227 1 90.88 98 HIS A N 1
ATOM 796 C CA . HIS A 1 98 ? 4.789 19.047 -9.977 1 90.88 98 HIS A CA 1
ATOM 797 C C . HIS A 1 98 ? 4.039 18.594 -8.734 1 90.88 98 HIS A C 1
ATOM 799 O O . HIS A 1 98 ? 4.098 17.406 -8.359 1 90.88 98 HIS A O 1
ATOM 805 N N . LYS A 1 99 ? 3.275 19.547 -8.156 1 93.31 99 LYS A N 1
ATOM 806 C CA . LYS A 1 99 ? 2.506 19.203 -6.961 1 93.31 99 LYS A CA 1
ATOM 807 C C . LYS A 1 99 ? 1.389 18.219 -7.289 1 93.31 99 LYS A C 1
ATOM 809 O O . LYS A 1 99 ? 0.841 17.562 -6.395 1 93.31 99 LYS A O 1
ATOM 814 N N . LYS A 1 100 ? 1.121 18.094 -8.602 1 94.81 100 LYS A N 1
ATOM 815 C CA . LYS A 1 100 ? -0.057 17.312 -8.969 1 94.81 100 LYS A CA 1
ATOM 816 C C . LYS A 1 100 ? 0.315 16.156 -9.891 1 94.81 100 LYS A C 1
ATOM 818 O O . LYS A 1 100 ? -0.559 15.531 -10.5 1 94.81 100 LYS A O 1
ATOM 823 N N . ASP A 1 101 ? 1.6 15.883 -10.078 1 93.94 101 ASP A N 1
ATOM 824 C CA . ASP A 1 101 ? 1.983 14.867 -11.047 1 93.94 101 ASP A CA 1
ATOM 825 C C . ASP A 1 101 ? 1.777 13.461 -10.477 1 93.94 101 ASP A C 1
ATOM 827 O O . ASP A 1 101 ? 1.406 13.305 -9.312 1 93.94 101 ASP A O 1
ATOM 831 N N . MET A 1 102 ? 1.972 12.461 -11.312 1 95.31 102 MET A N 1
ATOM 832 C CA . MET A 1 102 ? 1.649 11.086 -10.953 1 95.31 102 MET A CA 1
ATOM 833 C C . MET A 1 102 ? 2.68 10.516 -9.984 1 95.31 102 MET A C 1
ATOM 835 O O . MET A 1 102 ? 2.393 9.578 -9.242 1 95.31 102 MET A O 1
ATOM 839 N N . ASP A 1 103 ? 3.865 11.086 -9.977 1 95.94 103 ASP A N 1
ATOM 840 C CA . ASP A 1 103 ? 4.836 10.68 -8.969 1 95.94 103 ASP A CA 1
ATOM 841 C C . ASP A 1 103 ? 4.309 10.938 -7.562 1 95.94 103 ASP A C 1
ATOM 843 O O . ASP A 1 103 ? 4.375 10.062 -6.695 1 95.94 103 ASP A O 1
ATOM 847 N N . ARG A 1 104 ? 3.746 12.141 -7.367 1 96.62 104 ARG A N 1
ATOM 848 C CA . ARG A 1 104 ? 3.184 12.508 -6.074 1 96.62 104 ARG A CA 1
ATOM 849 C C . ARG A 1 104 ? 1.975 11.641 -5.734 1 96.62 104 ARG A C 1
ATOM 851 O O . ARG A 1 104 ? 1.805 11.227 -4.586 1 96.62 104 ARG A O 1
ATOM 858 N N . PHE A 1 105 ? 1.153 11.367 -6.746 1 97.88 105 PHE A N 1
ATOM 859 C CA . PHE A 1 105 ? -0.014 10.516 -6.535 1 97.88 105 PHE A CA 1
ATOM 860 C C . PHE A 1 105 ? 0.4 9.141 -6.031 1 97.88 105 PHE A C 1
ATOM 862 O O . PHE A 1 105 ? -0.109 8.672 -5.012 1 97.88 105 PHE A O 1
ATOM 869 N N . PHE A 1 106 ? 1.342 8.523 -6.691 1 98 106 PHE A N 1
ATOM 870 C CA . PHE A 1 106 ? 1.743 7.164 -6.352 1 98 106 PHE A CA 1
ATOM 871 C C . PHE A 1 106 ? 2.502 7.137 -5.031 1 98 106 PHE A C 1
ATOM 873 O O . PHE A 1 106 ? 2.404 6.168 -4.273 1 98 106 PHE A O 1
ATOM 880 N N . GLN A 1 107 ? 3.264 8.195 -4.75 1 97.62 107 GLN A N 1
ATOM 881 C CA . GLN A 1 107 ? 3.887 8.297 -3.436 1 97.62 107 GLN A CA 1
ATOM 882 C C . GLN A 1 107 ? 2.838 8.289 -2.328 1 97.62 107 GLN A C 1
ATOM 884 O O . GLN A 1 107 ? 2.947 7.527 -1.365 1 97.62 107 GLN A O 1
ATOM 889 N N . GLY A 1 108 ? 1.823 9.156 -2.484 1 98.56 108 GLY A N 1
ATOM 890 C CA . GLY A 1 108 ? 0.75 9.211 -1.504 1 98.56 108 GLY A CA 1
ATOM 891 C C . GLY A 1 108 ? -0.02 7.906 -1.391 1 98.56 108 GLY A C 1
ATOM 892 O O . GLY A 1 108 ? -0.357 7.473 -0.288 1 98.56 108 GLY A O 1
ATOM 893 N N . PHE A 1 109 ? -0.281 7.285 -2.539 1 98.81 109 PHE A N 1
ATOM 894 C CA . PHE A 1 109 ? -1.01 6.02 -2.57 1 98.81 109 PHE A CA 1
ATOM 895 C C . PHE A 1 109 ? -0.242 4.934 -1.827 1 98.81 109 PHE A C 1
ATOM 897 O O . PHE A 1 109 ? -0.805 4.234 -0.982 1 98.81 109 PHE A O 1
ATOM 904 N N . THR A 1 110 ? 1.028 4.809 -2.104 1 98.81 110 THR A N 1
ATOM 905 C CA . THR A 1 110 ? 1.876 3.812 -1.459 1 98.81 110 THR A CA 1
ATOM 906 C C . THR A 1 110 ? 1.971 4.074 0.042 1 98.81 110 THR A C 1
ATOM 908 O O . THR A 1 110 ? 1.788 3.16 0.849 1 98.81 110 THR A O 1
ATOM 911 N N . ASP A 1 111 ? 2.191 5.344 0.414 1 98.75 111 ASP A N 1
ATOM 912 C CA . ASP A 1 111 ? 2.301 5.715 1.821 1 98.75 111 ASP A CA 1
ATOM 913 C C . ASP A 1 111 ? 1.033 5.344 2.588 1 98.75 111 ASP A C 1
ATOM 915 O O . ASP A 1 111 ? 1.105 4.809 3.695 1 98.75 111 ASP A O 1
ATOM 919 N N . GLY A 1 112 ? -0.126 5.664 1.979 1 98.88 112 GLY A N 1
ATOM 920 C CA . GLY A 1 112 ? -1.385 5.336 2.627 1 98.88 112 GLY A CA 1
ATOM 921 C C . GLY A 1 112 ? -1.614 3.842 2.762 1 98.88 112 GLY A C 1
ATOM 922 O O . GLY A 1 112 ? -2.084 3.371 3.799 1 98.88 112 GLY A O 1
ATOM 923 N N . ALA A 1 113 ? -1.283 3.088 1.734 1 98.88 113 ALA A N 1
ATOM 924 C CA . ALA A 1 113 ? -1.476 1.641 1.748 1 98.88 113 ALA A CA 1
ATOM 925 C C . ALA A 1 113 ? -0.605 0.982 2.814 1 98.88 113 ALA A C 1
ATOM 927 O O . ALA A 1 113 ? -1.079 0.134 3.574 1 98.88 113 ALA A O 1
ATOM 928 N N . ILE A 1 114 ? 0.679 1.349 2.896 1 98.94 114 ILE A N 1
ATOM 929 C CA . ILE A 1 114 ? 1.561 0.691 3.854 1 98.94 114 ILE A CA 1
ATOM 930 C C . ILE A 1 114 ? 1.208 1.138 5.27 1 98.94 114 ILE A C 1
ATOM 932 O O . ILE A 1 114 ? 1.326 0.36 6.223 1 98.94 114 ILE A O 1
ATOM 936 N N . ALA A 1 115 ? 0.698 2.385 5.426 1 98.94 115 ALA A N 1
ATOM 937 C CA . ALA A 1 115 ? 0.22 2.83 6.734 1 98.94 115 ALA A CA 1
ATOM 938 C C . ALA A 1 115 ? -0.981 2.006 7.188 1 98.94 115 ALA A C 1
ATOM 940 O O . ALA A 1 115 ? -1.085 1.642 8.359 1 98.94 115 ALA A O 1
ATOM 941 N N . ALA A 1 116 ? -1.87 1.732 6.277 1 98.94 116 ALA A N 1
ATOM 942 C CA . ALA A 1 116 ? -3.023 0.892 6.59 1 98.94 116 ALA A CA 1
ATOM 943 C C . ALA A 1 116 ? -2.582 -0.477 7.102 1 98.94 116 ALA A C 1
ATOM 945 O O . ALA A 1 116 ? -3.082 -0.957 8.125 1 98.94 116 ALA A O 1
ATOM 946 N N . GLN A 1 117 ? -1.668 -1.072 6.418 1 98.94 117 GLN A N 1
ATOM 947 C CA . GLN A 1 117 ? -1.227 -2.402 6.82 1 98.94 117 GLN A CA 1
ATOM 948 C C . GLN A 1 117 ? -0.497 -2.357 8.156 1 98.94 117 GLN A C 1
ATOM 950 O O . GLN A 1 117 ? -0.607 -3.285 8.961 1 98.94 117 GLN A O 1
ATOM 955 N N . ASN A 1 118 ? 0.351 -1.31 8.344 1 98.94 118 ASN A N 1
ATOM 956 C CA . ASN A 1 118 ? 1.009 -1.169 9.641 1 98.94 118 ASN A CA 1
ATOM 957 C C . ASN A 1 118 ? -0.004 -1.113 10.781 1 98.94 118 ASN A C 1
ATOM 959 O O . ASN A 1 118 ? 0.173 -1.772 11.805 1 98.94 118 ASN A O 1
ATOM 963 N N . MET A 1 119 ? -1.042 -0.388 10.594 1 98.94 119 MET A N 1
ATOM 964 C CA . MET A 1 119 ? -2.121 -0.278 11.57 1 98.94 119 MET A CA 1
ATOM 965 C C . MET A 1 119 ? -2.818 -1.619 11.766 1 98.94 119 MET A C 1
ATOM 967 O O . MET A 1 119 ? -3.129 -2.006 12.891 1 98.94 119 MET A O 1
ATOM 971 N N . ILE A 1 120 ? -3.094 -2.336 10.719 1 98.88 120 ILE A N 1
ATOM 972 C CA . ILE A 1 120 ? -3.783 -3.619 10.773 1 98.88 120 ILE A CA 1
ATOM 973 C C . ILE A 1 120 ? -2.973 -4.605 11.609 1 98.88 120 ILE A C 1
ATOM 975 O O . ILE A 1 120 ? -3.529 -5.336 12.43 1 98.88 120 ILE A O 1
ATOM 979 N N . THR A 1 121 ? -1.629 -4.633 11.391 1 98.88 121 THR A N 1
ATOM 980 C CA . THR A 1 121 ? -0.793 -5.52 12.195 1 98.88 121 THR A CA 1
ATOM 981 C C . THR A 1 121 ? -0.915 -5.18 13.68 1 98.88 121 THR A C 1
ATOM 983 O O . THR A 1 121 ? -1 -6.078 14.523 1 98.88 121 THR A O 1
ATOM 986 N N . ALA A 1 122 ? -0.938 -3.9 14 1 98.88 122 ALA A N 1
ATOM 987 C CA . ALA A 1 122 ? -1.131 -3.469 15.383 1 98.88 122 ALA A CA 1
ATOM 988 C C . ALA A 1 122 ? -2.496 -3.904 15.906 1 98.88 122 ALA A C 1
ATOM 990 O O . ALA A 1 122 ? -2.605 -4.406 17.031 1 98.88 122 ALA A O 1
ATOM 991 N N . ILE A 1 123 ? -3.545 -3.73 15.117 1 98.88 123 ILE A N 1
ATOM 992 C CA . ILE A 1 123 ? -4.906 -4.094 15.492 1 98.88 123 ILE A CA 1
ATOM 993 C C . ILE A 1 123 ? -4.965 -5.578 15.844 1 98.88 123 ILE A C 1
ATOM 995 O O . ILE A 1 123 ? -5.473 -5.953 16.906 1 98.88 123 ILE A O 1
ATOM 999 N N . GLU A 1 124 ? -4.414 -6.375 15.008 1 98.62 124 GLU A N 1
ATOM 1000 C CA . GLU A 1 124 ? -4.465 -7.82 15.219 1 98.62 124 GLU A CA 1
ATOM 1001 C C . GLU A 1 124 ? -3.621 -8.234 16.422 1 98.62 124 GLU A C 1
ATOM 1003 O O . GLU A 1 124 ? -3.959 -9.188 17.125 1 98.62 124 GLU A O 1
ATOM 1008 N N . SER A 1 125 ? -2.58 -7.488 16.688 1 98.5 125 SER A N 1
ATOM 1009 C CA . SER A 1 125 ? -1.74 -7.789 17.844 1 98.5 125 SER A CA 1
ATOM 1010 C C . SER A 1 125 ? -2.486 -7.539 19.141 1 98.5 125 SER A C 1
ATOM 1012 O O . SER A 1 125 ? -2.053 -7.984 20.203 1 98.5 125 SER A O 1
ATOM 1014 N N . LEU A 1 126 ? -3.564 -6.832 19.109 1 98.19 126 LEU A N 1
ATOM 1015 C CA . LEU A 1 126 ? -4.391 -6.527 20.266 1 98.19 126 LEU A CA 1
ATOM 1016 C C . LEU A 1 126 ? -5.602 -7.453 20.328 1 98.19 126 LEU A C 1
ATOM 1018 O O . LEU A 1 126 ? -6.59 -7.145 21 1 98.19 126 LEU A O 1
ATOM 1022 N N . ASP A 1 127 ? -5.578 -8.508 19.547 1 97.06 127 ASP A N 1
ATOM 1023 C CA . ASP A 1 127 ? -6.598 -9.547 19.5 1 97.06 127 ASP A CA 1
ATOM 1024 C C . ASP A 1 127 ? -7.898 -9.016 18.891 1 97.06 127 ASP A C 1
ATOM 1026 O O . ASP A 1 127 ? -8.984 -9.5 19.219 1 97.06 127 ASP A O 1
ATOM 1030 N N . MET A 1 128 ? -7.836 -8 18.188 1 98.5 128 MET A N 1
ATOM 1031 C CA . MET A 1 128 ? -8.961 -7.512 17.391 1 98.5 128 MET A CA 1
ATOM 1032 C C . MET A 1 128 ? -8.898 -8.047 15.969 1 98.5 128 MET A C 1
ATOM 1034 O O . MET A 1 128 ? -7.891 -8.625 15.562 1 98.5 128 MET A O 1
ATOM 1038 N N . GLY A 1 129 ? -10.078 -7.977 15.258 1 98.44 129 GLY A N 1
ATOM 1039 C CA . GLY A 1 129 ? -10.188 -8.391 13.867 1 98.44 129 GLY A CA 1
ATOM 1040 C C . GLY A 1 129 ? -10.305 -7.227 12.906 1 98.44 129 GLY A C 1
ATOM 1041 O O . GLY A 1 129 ? -10.57 -6.094 13.32 1 98.44 129 GLY A O 1
ATOM 1042 N N . THR A 1 130 ? -10.078 -7.48 11.672 1 98.75 130 THR A N 1
ATOM 1043 C CA . THR A 1 130 ? -10.039 -6.422 10.672 1 98.75 130 THR A CA 1
ATOM 1044 C C . THR A 1 130 ? -10.539 -6.934 9.32 1 98.75 130 THR A C 1
ATOM 1046 O O . THR A 1 130 ? -10.539 -8.141 9.07 1 98.75 130 THR A O 1
ATOM 1049 N N . VAL A 1 131 ? -10.961 -6.012 8.508 1 98.75 131 VAL A N 1
ATOM 1050 C CA . VAL A 1 131 ? -11.273 -6.27 7.105 1 98.75 131 VAL A CA 1
ATOM 1051 C C . VAL A 1 131 ? -10.891 -5.062 6.258 1 98.75 131 VAL A C 1
ATOM 1053 O O . VAL A 1 131 ? -11.141 -3.918 6.645 1 98.75 131 VAL A O 1
ATOM 1056 N N . TYR A 1 132 ? -10.18 -5.355 5.145 1 98.81 132 TYR A N 1
ATOM 1057 C CA . TYR A 1 132 ? -9.984 -4.324 4.129 1 98.81 132 TYR A CA 1
ATOM 1058 C C . TYR A 1 132 ? -11.25 -4.125 3.303 1 98.81 132 TYR A C 1
ATOM 1060 O O . TYR A 1 132 ? -11.953 -5.09 2.988 1 98.81 132 TYR A O 1
ATOM 1068 N N . LEU A 1 133 ? -11.516 -2.922 2.965 1 98.62 133 LEU A N 1
ATOM 1069 C CA . LEU A 1 133 ? -12.617 -2.588 2.068 1 98.62 133 LEU A CA 1
ATOM 1070 C C . LEU A 1 133 ? -12.102 -1.911 0.802 1 98.62 133 LEU A C 1
ATOM 1072 O O . LEU A 1 133 ? -12.102 -0.682 0.706 1 98.62 133 LEU A O 1
ATOM 1076 N N . GLY A 1 134 ? -11.672 -2.762 -0.155 1 97.94 134 GLY A N 1
ATOM 1077 C CA . GLY A 1 134 ? -11.445 -2.225 -1.486 1 97.94 134 GLY A CA 1
ATOM 1078 C C . GLY A 1 134 ? -12.711 -1.75 -2.166 1 97.94 134 GLY A C 1
ATOM 1079 O O . GLY A 1 134 ? -12.656 -0.963 -3.113 1 97.94 134 GLY A O 1
ATOM 1080 N N . SER A 1 135 ? -13.812 -2.115 -1.63 1 97.69 135 SER A N 1
ATOM 1081 C CA . SER A 1 135 ? -15.125 -1.862 -2.213 1 97.69 135 SER A CA 1
ATOM 1082 C C . SER A 1 135 ? -15.492 -0.383 -2.139 1 97.69 135 SER A C 1
ATOM 1084 O O . SER A 1 135 ? -16.438 0.061 -2.781 1 97.69 135 SER A O 1
ATOM 1086 N N . ILE A 1 136 ? -14.703 0.399 -1.414 1 98.38 136 ILE A N 1
ATOM 1087 C CA . ILE A 1 136 ? -14.953 1.835 -1.411 1 98.38 136 ILE A CA 1
ATOM 1088 C C . ILE A 1 136 ? -14.688 2.41 -2.801 1 98.38 136 ILE A C 1
ATOM 1090 O O . ILE A 1 136 ? -15.133 3.516 -3.119 1 98.38 136 ILE A O 1
ATOM 1094 N N . LEU A 1 137 ? -14 1.669 -3.621 1 98.06 137 LEU A N 1
ATOM 1095 C CA . LEU A 1 137 ? -13.68 2.129 -4.969 1 98.06 137 LEU A CA 1
ATOM 1096 C C . LEU A 1 137 ? -14.727 1.667 -5.969 1 98.06 137 LEU A C 1
ATOM 1098 O O . LEU A 1 137 ? -14.594 1.902 -7.172 1 98.06 137 LEU A O 1
ATOM 1102 N N . ASN A 1 138 ? -15.805 0.952 -5.48 1 97.62 138 ASN A N 1
ATOM 1103 C CA . ASN A 1 138 ? -16.906 0.612 -6.375 1 97.62 138 ASN A CA 1
ATOM 1104 C C . ASN A 1 138 ? -17.5 1.856 -7.031 1 97.62 138 ASN A C 1
ATOM 1106 O O . ASN A 1 138 ? -18 1.792 -8.148 1 97.62 138 ASN A O 1
ATOM 1110 N N . ASP A 1 139 ? -17.516 2.936 -6.379 1 98 139 ASP A N 1
ATOM 1111 C CA . ASP A 1 139 ? -17.859 4.273 -6.848 1 98 139 ASP A CA 1
ATOM 1112 C C . ASP A 1 139 ? -17 5.336 -6.172 1 98 139 ASP A C 1
ATOM 1114 O O . ASP A 1 139 ? -17.469 6.02 -5.254 1 98 139 ASP A O 1
ATOM 1118 N N . PRO A 1 140 ? -15.781 5.504 -6.688 1 98.12 140 PRO A N 1
ATOM 1119 C CA . PRO A 1 140 ? -14.836 6.402 -6.012 1 98.12 140 PRO A CA 1
ATOM 1120 C C . PRO A 1 140 ? -15.32 7.848 -5.988 1 98.12 140 PRO A C 1
ATOM 1122 O O . PRO A 1 140 ? -15.062 8.578 -5.023 1 98.12 140 PRO A O 1
ATOM 1125 N N . GLN A 1 141 ? -16.016 8.289 -7.012 1 98.25 141 GLN A N 1
ATOM 1126 C CA . GLN A 1 141 ? -16.547 9.656 -7.016 1 98.25 141 GLN A CA 1
ATOM 1127 C C . GLN A 1 141 ? -17.547 9.859 -5.879 1 98.25 141 GLN A C 1
ATOM 1129 O O . GLN A 1 141 ? -17.531 10.898 -5.219 1 98.25 141 GLN A O 1
ATOM 1134 N N . ALA A 1 142 ? -18.359 8.883 -5.652 1 98.69 142 ALA A N 1
ATOM 1135 C CA . ALA A 1 142 ? -19.344 8.969 -4.57 1 98.69 142 ALA A CA 1
ATOM 1136 C C . ALA A 1 142 ? -18.641 9.086 -3.217 1 98.69 142 ALA A C 1
ATOM 1138 O O . ALA A 1 142 ? -19.109 9.812 -2.332 1 98.69 142 ALA A O 1
ATOM 1139 N N . ILE A 1 143 ? -17.531 8.398 -3.01 1 98.88 143 ILE A N 1
ATOM 1140 C CA . ILE A 1 143 ? -16.766 8.469 -1.768 1 98.88 143 ILE A CA 1
ATOM 1141 C C . ILE A 1 143 ? -16.156 9.859 -1.621 1 98.88 143 ILE A C 1
ATOM 1143 O O . ILE A 1 143 ? -16.203 10.453 -0.542 1 98.88 143 ILE A O 1
ATOM 1147 N N . ILE A 1 144 ? -15.578 10.352 -2.707 1 98.88 144 ILE A N 1
ATOM 1148 C CA . ILE A 1 144 ? -14.977 11.68 -2.715 1 98.88 144 ILE A CA 1
ATOM 1149 C C . ILE A 1 144 ? -16.016 12.719 -2.309 1 98.88 144 ILE A C 1
ATOM 1151 O O . ILE A 1 144 ? -15.75 13.562 -1.448 1 98.88 144 ILE A O 1
ATOM 1155 N N . ASP A 1 145 ? -17.203 12.625 -2.908 1 98.88 145 ASP A N 1
ATOM 1156 C CA . ASP A 1 145 ? -18.281 13.57 -2.609 1 98.88 145 ASP A CA 1
ATOM 1157 C C . ASP A 1 145 ? -18.766 13.414 -1.167 1 98.88 145 ASP A C 1
ATOM 1159 O O . ASP A 1 145 ? -18.922 14.414 -0.454 1 98.88 145 ASP A O 1
ATOM 1163 N N . LEU A 1 146 ? -18.953 12.234 -0.74 1 98.88 146 LEU A N 1
ATOM 1164 C CA . LEU A 1 146 ? -19.484 11.938 0.583 1 98.88 146 LEU A CA 1
ATOM 1165 C C . LEU A 1 146 ? -18.562 12.461 1.676 1 98.88 146 LEU A C 1
ATOM 1167 O O . LEU A 1 146 ? -19.016 13.016 2.672 1 98.88 146 LEU A O 1
ATOM 1171 N N . LEU A 1 147 ? -17.234 12.312 1.479 1 98.88 147 LEU A N 1
ATOM 1172 C CA . LEU A 1 147 ? -16.25 12.648 2.512 1 98.88 147 LEU A CA 1
ATOM 1173 C C . LEU A 1 147 ? -15.68 14.039 2.287 1 98.88 147 LEU A C 1
ATOM 1175 O O . LEU A 1 147 ? -14.781 14.469 3.016 1 98.88 147 LEU A O 1
ATOM 1179 N N . GLU A 1 148 ? -16.188 14.711 1.297 1 98.88 148 GLU A N 1
ATOM 1180 C CA . GLU A 1 148 ? -15.789 16.078 0.97 1 98.88 148 GLU A CA 1
ATOM 1181 C C . GLU A 1 148 ? -14.281 16.188 0.777 1 98.88 148 GLU A C 1
ATOM 1183 O O . GLU A 1 148 ? -13.641 17.062 1.357 1 98.88 148 GLU A O 1
ATOM 1188 N N . LEU A 1 149 ? -13.781 15.289 0.018 1 98.88 149 LEU A N 1
ATOM 1189 C CA . LEU A 1 149 ? -12.352 15.281 -0.261 1 98.88 149 LEU A CA 1
ATOM 1190 C C . LEU A 1 149 ? -11.977 16.422 -1.205 1 98.88 149 LEU A C 1
ATOM 1192 O O . LEU A 1 149 ? -12.57 16.562 -2.279 1 98.88 149 LEU A O 1
ATOM 1196 N N . PRO A 1 150 ? -11.023 17.234 -0.833 1 98.81 150 PRO A N 1
ATOM 1197 C CA . PRO A 1 150 ? -10.594 18.297 -1.752 1 98.81 150 PRO A CA 1
ATOM 1198 C C . PRO A 1 150 ? -9.82 17.75 -2.955 1 98.81 150 PRO A C 1
ATOM 1200 O O . PRO A 1 150 ? -9.453 16.578 -2.979 1 98.81 150 PRO A O 1
ATOM 1203 N N . ARG A 1 151 ? -9.617 18.641 -3.955 1 98.25 151 ARG A N 1
ATOM 1204 C CA . ARG A 1 151 ? -8.734 18.297 -5.059 1 98.25 151 ARG A CA 1
ATOM 1205 C C . ARG A 1 151 ? -7.375 17.828 -4.543 1 98.25 151 ARG A C 1
ATOM 1207 O O . ARG A 1 151 ? -6.973 18.172 -3.432 1 98.25 151 ARG A O 1
ATOM 1214 N N . LEU A 1 152 ? -6.727 16.906 -5.301 1 98.5 152 LEU A N 1
ATOM 1215 C CA . LEU A 1 152 ? -5.418 16.344 -5 1 98.5 152 LEU A CA 1
ATOM 1216 C C . LEU A 1 152 ? -5.496 15.383 -3.811 1 98.5 152 LEU A C 1
ATOM 1218 O O . LEU A 1 152 ? -4.559 15.289 -3.02 1 98.5 152 LEU A O 1
ATOM 1222 N N . THR A 1 153 ? -6.652 14.859 -3.615 1 98.88 153 THR A N 1
ATOM 1223 C CA . THR A 1 153 ? -6.871 13.719 -2.74 1 98.88 153 THR A CA 1
ATOM 1224 C C . THR A 1 153 ? -7.598 12.602 -3.484 1 98.88 153 THR A C 1
ATOM 1226 O O . THR A 1 153 ? -8.172 12.828 -4.555 1 98.88 153 THR A O 1
ATOM 1229 N N . PHE A 1 154 ? -7.512 11.375 -2.939 1 98.88 154 PHE A N 1
ATOM 1230 C CA . PHE A 1 154 ? -8.148 10.227 -3.566 1 98.88 154 PHE A CA 1
ATOM 1231 C C . PHE A 1 154 ? -8.25 9.062 -2.586 1 98.88 154 PHE A C 1
ATOM 1233 O O . PHE A 1 154 ? -7.305 8.781 -1.85 1 98.88 154 PHE A O 1
ATOM 1240 N N . PRO A 1 155 ? -9.438 8.383 -2.533 1 98.88 155 PRO A N 1
ATOM 1241 C CA . PRO A 1 155 ? -9.547 7.238 -1.627 1 98.88 155 PRO A CA 1
ATOM 1242 C C . PRO A 1 155 ? -8.633 6.082 -2.027 1 98.88 155 PRO A C 1
ATOM 1244 O O . PRO A 1 155 ? -8.477 5.793 -3.217 1 98.88 155 PRO A O 1
ATOM 1247 N N . ILE A 1 156 ? -8.008 5.445 -1.064 1 98.88 156 ILE A N 1
ATOM 1248 C CA . ILE A 1 156 ? -7.121 4.316 -1.308 1 98.88 156 ILE A CA 1
ATOM 1249 C C . ILE A 1 156 ? -7.82 3.014 -0.925 1 98.88 156 ILE A C 1
ATOM 1251 O O . ILE A 1 156 ? -8.023 2.143 -1.772 1 98.88 156 ILE A O 1
ATOM 1255 N N . VAL A 1 157 ? -8.203 2.875 0.348 1 98.88 157 VAL A N 1
ATOM 1256 C CA . VAL A 1 157 ? -8.789 1.667 0.916 1 98.88 157 VAL A CA 1
ATOM 1257 C C . VAL A 1 157 ? -9.484 2 2.234 1 98.88 157 VAL A C 1
ATOM 1259 O O . VAL A 1 157 ? -9.102 2.949 2.922 1 98.88 157 VAL A O 1
ATOM 1262 N N . GLY A 1 158 ? -10.531 1.233 2.547 1 98.88 158 GLY A N 1
ATOM 1263 C CA . GLY A 1 158 ? -11.133 1.261 3.871 1 98.88 158 GLY A CA 1
ATOM 1264 C C . GLY A 1 158 ? -10.656 0.131 4.766 1 98.88 158 GLY A C 1
ATOM 1265 O O . GLY A 1 158 ? -10.227 -0.916 4.277 1 98.88 158 GLY A O 1
ATOM 1266 N N . VAL A 1 159 ? -10.734 0.381 6.059 1 98.94 159 VAL A N 1
ATOM 1267 C CA . VAL A 1 159 ? -10.438 -0.649 7.051 1 98.94 159 VAL A CA 1
ATOM 1268 C C . VAL A 1 159 ? -11.516 -0.65 8.133 1 98.94 159 VAL A C 1
ATOM 1270 O O . VAL A 1 159 ? -11.742 0.367 8.789 1 98.94 159 VAL A O 1
ATOM 1273 N N . GLY A 1 160 ? -12.219 -1.757 8.25 1 98.88 160 GLY A N 1
ATOM 1274 C CA . GLY A 1 160 ? -13.062 -2.012 9.406 1 98.88 160 GLY A CA 1
ATOM 1275 C C . GLY A 1 160 ? -12.391 -2.869 10.461 1 98.88 160 GLY A C 1
ATOM 1276 O O . GLY A 1 160 ? -11.617 -3.771 10.133 1 98.88 160 GLY A O 1
ATOM 1277 N N . PHE A 1 161 ? -12.672 -2.562 11.711 1 98.88 161 PHE A N 1
ATOM 1278 C CA . PHE A 1 161 ? -12.055 -3.395 12.742 1 98.88 161 PHE A CA 1
ATOM 1279 C C . PHE A 1 161 ? -12.844 -3.322 14.039 1 98.88 161 PHE A C 1
ATOM 1281 O O . PHE A 1 161 ? -13.641 -2.398 14.242 1 98.88 161 PHE A O 1
ATOM 1288 N N . GLY A 1 162 ? -12.664 -4.203 14.906 1 98.75 162 GLY A N 1
ATOM 1289 C CA . GLY A 1 162 ? -13.305 -4.406 16.203 1 98.75 162 GLY A CA 1
ATOM 1290 C C . GLY A 1 162 ? -12.992 -5.754 16.812 1 98.75 162 GLY A C 1
ATOM 1291 O O . GLY A 1 162 ? -12.094 -6.461 16.344 1 98.75 162 GLY A O 1
ATOM 1292 N N . TYR A 1 163 ? -13.625 -6.016 17.922 1 98.75 163 TYR A N 1
ATOM 1293 C CA . TYR A 1 163 ? -13.477 -7.328 18.531 1 98.75 163 TYR A CA 1
ATOM 1294 C C . TYR A 1 163 ? -14.258 -8.391 17.766 1 98.75 163 TYR A C 1
ATOM 1296 O O . TYR A 1 163 ? -15.469 -8.242 17.562 1 98.75 163 TYR A O 1
ATOM 1304 N N . PRO A 1 164 ? -13.602 -9.445 17.328 1 98.56 164 PRO A N 1
ATOM 1305 C CA . PRO A 1 164 ? -14.227 -10.422 16.422 1 98.56 164 PRO A CA 1
ATOM 1306 C C . PRO A 1 164 ? -15.414 -11.141 17.062 1 98.56 164 PRO A C 1
ATOM 1308 O O . PRO A 1 164 ? -15.383 -11.461 18.25 1 98.56 164 PRO A O 1
ATOM 1311 N N . ASP A 1 165 ? -16.453 -11.383 16.25 1 98.38 165 ASP A N 1
ATOM 1312 C CA . ASP A 1 165 ? -17.594 -12.234 16.609 1 98.38 165 ASP A CA 1
ATOM 1313 C C . ASP A 1 165 ? -17.75 -13.375 15.617 1 98.38 165 ASP A C 1
ATOM 1315 O O . ASP A 1 165 ? -18.875 -13.75 15.273 1 98.38 165 ASP A O 1
ATOM 1319 N N . GLN A 1 166 ? -16.656 -13.773 14.922 1 97.12 166 GLN A N 1
ATOM 1320 C CA . GLN A 1 166 ? -16.562 -14.914 14.016 1 97.12 166 GLN A CA 1
ATOM 1321 C C . GLN A 1 166 ? -15.148 -15.492 14.016 1 97.12 166 GLN A C 1
ATOM 1323 O O . GLN A 1 166 ? -14.219 -14.875 14.531 1 97.12 166 GLN A O 1
ATOM 1328 N N . TYR A 1 167 ? -15.008 -16.688 13.539 1 94.81 167 TYR A N 1
ATOM 1329 C CA . TYR A 1 167 ? -13.727 -17.375 13.469 1 94.81 167 TYR A CA 1
ATOM 1330 C C . TYR A 1 167 ? -13.602 -18.156 12.164 1 94.81 167 TYR A C 1
ATOM 1332 O O . TYR A 1 167 ? -13.656 -19.391 12.172 1 94.81 167 TYR A O 1
ATOM 1340 N N . PRO A 1 168 ? -13.422 -17.406 11.109 1 95.25 168 PRO A N 1
ATOM 1341 C CA . PRO A 1 168 ? -13.305 -18.094 9.82 1 95.25 168 PRO A CA 1
ATOM 1342 C C . PRO A 1 168 ? -12.078 -19 9.742 1 95.25 168 PRO A C 1
ATOM 1344 O O . PRO A 1 168 ? -11.109 -18.781 10.477 1 95.25 168 PRO A O 1
ATOM 1347 N N . MET A 1 169 ? -12.164 -19.984 8.867 1 94.06 169 MET A N 1
ATOM 1348 C CA . MET A 1 169 ? -11 -20.812 8.586 1 94.06 169 MET A CA 1
ATOM 1349 C C . MET A 1 169 ? -9.93 -20.016 7.852 1 94.06 169 MET A C 1
ATOM 1351 O O . MET A 1 169 ? -10.242 -19.062 7.148 1 94.06 169 MET A O 1
ATOM 1355 N N . LEU A 1 170 ? -8.734 -20.469 8.07 1 95.19 170 LEU A N 1
ATOM 1356 C CA . LEU A 1 170 ? -7.633 -19.859 7.336 1 95.19 170 LEU A CA 1
ATOM 1357 C C . LEU A 1 170 ? -7.742 -20.156 5.848 1 95.19 170 LEU A C 1
ATOM 1359 O O . LEU A 1 170 ? -7.746 -21.328 5.441 1 95.19 170 LEU A O 1
ATOM 1363 N N . LYS A 1 171 ? -7.926 -19.125 5.074 1 94.69 171 LYS A N 1
ATOM 1364 C CA . LYS A 1 171 ? -8.008 -19.312 3.629 1 94.69 171 LYS A CA 1
ATOM 1365 C C . LYS A 1 171 ? -6.66 -19.734 3.049 1 94.69 171 LYS A C 1
ATOM 1367 O O . LYS A 1 171 ? -5.629 -19.141 3.369 1 94.69 171 LYS A O 1
ATOM 1372 N N . PRO A 1 172 ? -6.652 -20.734 2.174 1 96.12 172 PRO A N 1
ATOM 1373 C CA . PRO A 1 172 ? -5.387 -21.156 1.57 1 96.12 172 PRO A CA 1
ATOM 1374 C C . PRO A 1 172 ? -4.738 -20.047 0.73 1 96.12 172 PRO A C 1
ATOM 1376 O O . PRO A 1 172 ? -5.43 -19.156 0.234 1 96.12 172 PRO A O 1
ATOM 1379 N N . ARG A 1 173 ? -3.426 -20.125 0.666 1 97.31 173 ARG A N 1
ATOM 1380 C CA . ARG A 1 173 ? -2.631 -19.281 -0.222 1 97.31 173 ARG A CA 1
ATOM 1381 C C . ARG A 1 173 ? -1.843 -20.125 -1.219 1 97.31 173 ARG A C 1
ATOM 1383 O O . ARG A 1 173 ? -1.442 -21.25 -0.909 1 97.31 173 ARG A O 1
ATOM 1390 N N . MET A 1 174 ? -1.725 -19.484 -2.387 1 97.06 174 MET A N 1
ATOM 1391 C CA . MET A 1 174 ? -0.907 -20.172 -3.387 1 97.06 174 MET A CA 1
ATOM 1392 C C . MET A 1 174 ? 0.515 -20.375 -2.875 1 97.06 174 MET A C 1
ATOM 1394 O O . MET A 1 174 ? 1.011 -19.594 -2.068 1 97.06 174 MET A O 1
ATOM 1398 N N . ASP A 1 175 ? 1.136 -21.453 -3.379 1 97.25 175 ASP A N 1
ATOM 1399 C CA . ASP A 1 175 ? 2.516 -21.734 -2.996 1 97.25 175 ASP A CA 1
ATOM 1400 C C . ASP A 1 175 ? 3.414 -20.531 -3.246 1 97.25 175 ASP A C 1
ATOM 1402 O O . ASP A 1 175 ? 3.303 -19.875 -4.281 1 97.25 175 ASP A O 1
ATOM 1406 N N . ILE A 1 176 ? 4.289 -20.25 -2.342 1 97 176 ILE A N 1
ATOM 1407 C CA . ILE A 1 176 ? 5.133 -19.062 -2.389 1 97 176 ILE A CA 1
ATOM 1408 C C . ILE A 1 176 ? 6.031 -19.109 -3.625 1 97 176 ILE A C 1
ATOM 1410 O O . ILE A 1 176 ? 6.43 -18.078 -4.152 1 97 176 ILE A O 1
ATOM 1414 N N . SER A 1 177 ? 6.344 -20.344 -4.113 1 96.75 177 SER A N 1
ATOM 1415 C CA . SER A 1 177 ? 7.215 -20.484 -5.273 1 96.75 177 SER A CA 1
ATOM 1416 C C . SER A 1 177 ? 6.57 -19.922 -6.531 1 96.75 177 SER A C 1
ATOM 1418 O O . SER A 1 177 ? 7.25 -19.672 -7.531 1 96.75 177 SER A O 1
ATOM 1420 N N . LEU A 1 178 ? 5.262 -19.672 -6.516 1 97.31 178 LEU A N 1
ATOM 1421 C CA . LEU A 1 178 ? 4.547 -19.094 -7.656 1 97.31 178 LEU A CA 1
ATOM 1422 C C . LEU A 1 178 ? 4.555 -17.578 -7.594 1 97.31 178 LEU A C 1
ATOM 1424 O O . LEU A 1 178 ? 4.145 -16.906 -8.547 1 97.31 178 LEU A O 1
ATOM 1428 N N . LYS A 1 179 ? 5.109 -17.031 -6.477 1 97.81 179 LYS A N 1
ATOM 1429 C CA . LYS A 1 179 ? 5.023 -15.578 -6.266 1 97.81 179 LYS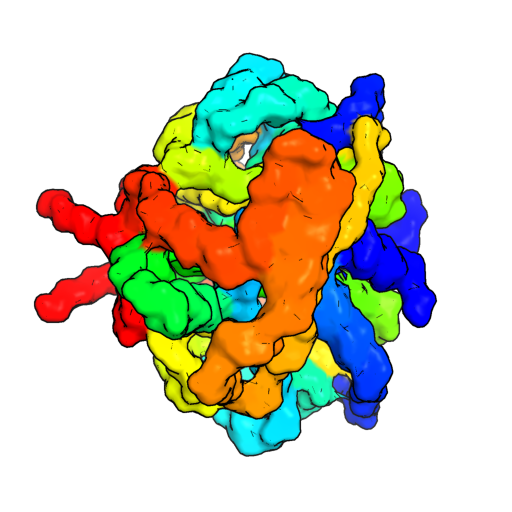 A CA 1
ATOM 1430 C C . LYS A 1 179 ? 6.406 -14.977 -6.043 1 97.81 179 LYS A C 1
ATOM 1432 O O . LYS A 1 179 ? 6.59 -13.766 -6.207 1 97.81 179 LYS A O 1
ATOM 1437 N N . VAL A 1 180 ? 7.336 -15.789 -5.57 1 98.75 180 VAL A N 1
ATOM 1438 C CA . VAL A 1 180 ? 8.672 -15.289 -5.246 1 98.75 180 VAL A CA 1
ATOM 1439 C C . VAL A 1 180 ? 9.688 -15.844 -6.238 1 98.75 180 VAL A C 1
ATOM 1441 O O . VAL A 1 180 ? 9.82 -17.062 -6.379 1 98.75 180 VAL A O 1
ATOM 1444 N N . PHE A 1 181 ? 10.383 -14.961 -6.91 1 98.81 181 PHE A N 1
ATOM 1445 C CA . PHE A 1 181 ? 11.367 -15.32 -7.926 1 98.81 181 PHE A CA 1
ATOM 1446 C C . PHE A 1 181 ? 12.734 -14.758 -7.574 1 98.81 181 PHE A C 1
ATOM 1448 O O . PHE A 1 181 ? 12.844 -13.828 -6.773 1 98.81 181 PHE A O 1
ATOM 1455 N N . GLU A 1 182 ? 13.781 -15.383 -8.188 1 98.62 182 GLU A N 1
ATOM 1456 C CA . GLU A 1 182 ? 15.141 -14.93 -7.93 1 98.62 182 GLU A CA 1
ATOM 1457 C C . GLU A 1 182 ? 15.719 -14.188 -9.133 1 98.62 182 GLU A C 1
ATOM 1459 O O . GLU A 1 182 ? 15.789 -14.75 -10.234 1 98.62 182 GLU A O 1
ATOM 1464 N N . ASN A 1 183 ? 16.031 -12.93 -9.023 1 98.81 183 ASN A N 1
ATOM 1465 C CA . ASN A 1 183 ? 16.766 -12.039 -9.906 1 98.81 183 ASN A CA 1
ATOM 1466 C C . ASN A 1 183 ? 15.93 -11.633 -11.117 1 98.81 183 ASN A C 1
ATOM 1468 O O . ASN A 1 183 ? 16.094 -10.531 -11.648 1 98.81 183 ASN A O 1
ATOM 1472 N N . ARG A 1 184 ? 15.094 -12.453 -11.586 1 98.69 184 ARG A N 1
ATOM 1473 C CA . ARG A 1 184 ? 14.211 -12.18 -12.719 1 98.69 184 ARG A CA 1
ATOM 1474 C C . ARG A 1 184 ? 12.852 -12.836 -12.531 1 98.69 184 ARG A C 1
ATOM 1476 O O . ARG A 1 184 ? 12.703 -13.742 -11.711 1 98.69 184 ARG A O 1
ATOM 1483 N N . TYR A 1 185 ? 11.891 -12.312 -13.281 1 98.81 185 TYR A N 1
ATOM 1484 C CA . TYR A 1 185 ? 10.586 -12.969 -13.289 1 98.81 185 TYR A CA 1
ATOM 1485 C C . TYR A 1 185 ? 10.672 -14.367 -13.883 1 98.81 185 TYR A C 1
ATOM 1487 O O . TYR A 1 185 ? 11.43 -14.602 -14.828 1 98.81 185 TYR A O 1
ATOM 1495 N N . LYS A 1 186 ? 9.906 -15.273 -13.352 1 98.38 186 LYS A N 1
ATOM 1496 C CA . LYS A 1 186 ? 9.883 -16.641 -13.867 1 98.38 186 LYS A CA 1
ATOM 1497 C C . LYS A 1 186 ? 8.492 -17.016 -14.367 1 98.38 186 LYS A C 1
ATOM 1499 O O . LYS A 1 186 ? 7.574 -17.219 -13.57 1 98.38 186 LYS A O 1
ATOM 1504 N N . LYS A 1 187 ? 8.383 -17.219 -15.672 1 98.25 187 LYS A N 1
ATOM 1505 C CA . LYS A 1 187 ? 7.141 -17.688 -16.281 1 98.25 187 LYS A CA 1
ATOM 1506 C C . LYS A 1 187 ? 6.988 -19.203 -16.109 1 98.25 187 LYS A C 1
ATOM 1508 O O . LYS A 1 187 ? 7.961 -19.953 -16.234 1 98.25 187 LYS A O 1
ATOM 1513 N N . GLN A 1 188 ? 5.797 -19.562 -15.805 1 97.81 188 GLN A N 1
ATOM 1514 C CA . GLN A 1 188 ? 5.492 -20.984 -15.805 1 97.81 188 GLN A CA 1
ATOM 1515 C C . GLN A 1 188 ? 5.18 -21.484 -17.219 1 97.81 188 GLN A C 1
ATOM 1517 O O . GLN A 1 188 ? 4.613 -20.75 -18.031 1 97.81 188 GLN A O 1
ATOM 1522 N N . GLU A 1 189 ? 5.594 -22.688 -17.484 1 97.19 189 GLU A N 1
ATOM 1523 C CA . GLU A 1 189 ? 5.23 -23.281 -18.766 1 97.19 189 GLU A CA 1
ATOM 1524 C C . GLU A 1 189 ? 3.725 -23.516 -18.859 1 97.19 189 GLU A C 1
ATOM 1526 O O . GLU A 1 189 ? 3.121 -23.266 -19.906 1 97.19 189 GLU A O 1
ATOM 1531 N N . ASN A 1 190 ? 3.16 -23.984 -17.859 1 98.19 190 ASN A N 1
ATOM 1532 C CA . ASN A 1 190 ? 1.734 -24.266 -17.703 1 98.19 190 ASN A CA 1
ATOM 1533 C C . ASN A 1 190 ? 1.223 -23.875 -16.328 1 98.19 190 ASN A C 1
ATOM 1535 O O . ASN A 1 190 ? 1.469 -24.578 -15.344 1 98.19 190 ASN A O 1
ATOM 1539 N N . TYR A 1 191 ? 0.461 -22.781 -16.281 1 98.19 191 TYR A N 1
ATOM 1540 C CA . TYR A 1 191 ? 0.023 -22.234 -14.992 1 98.19 191 TYR A CA 1
ATOM 1541 C C . TYR A 1 191 ? -1.039 -23.125 -14.359 1 98.19 191 TYR A C 1
ATOM 1543 O O . TYR A 1 191 ? -1.087 -23.266 -13.133 1 98.19 191 TYR A O 1
ATOM 1551 N N . LEU A 1 192 ? -1.91 -23.703 -15.195 1 98.25 192 LEU A N 1
ATOM 1552 C CA . LEU A 1 192 ? -2.938 -24.594 -14.648 1 98.25 192 LEU A CA 1
ATOM 1553 C C . LEU A 1 192 ? -2.309 -25.781 -13.945 1 98.25 192 LEU A C 1
ATOM 1555 O O . LEU A 1 192 ? -2.797 -26.234 -12.898 1 98.25 192 LEU A O 1
ATOM 1559 N N . GLU A 1 193 ? -1.265 -26.266 -14.562 1 98.31 193 GLU A N 1
ATOM 1560 C CA . GLU A 1 193 ? -0.544 -27.359 -13.922 1 98.31 193 GLU A CA 1
ATOM 1561 C C . GLU A 1 193 ? 0.137 -26.891 -12.641 1 98.31 193 GLU A C 1
ATOM 1563 O O . GLU A 1 193 ? 0.144 -27.609 -11.641 1 98.31 193 GLU A O 1
ATOM 1568 N N . SER A 1 194 ? 0.697 -25.703 -12.641 1 98.06 194 SER A N 1
ATOM 1569 C CA . SER A 1 194 ? 1.458 -25.188 -11.516 1 98.06 194 SER A CA 1
ATOM 1570 C C . SER A 1 194 ? 0.559 -24.938 -10.305 1 98.06 194 SER A C 1
ATOM 1572 O O . SER A 1 194 ? 1.005 -25.031 -9.164 1 98.06 194 SER A O 1
ATOM 1574 N N . ILE A 1 195 ? -0.719 -24.641 -10.547 1 98.25 195 ILE A N 1
ATOM 1575 C CA . ILE A 1 195 ? -1.586 -24.266 -9.43 1 98.25 195 ILE A CA 1
ATOM 1576 C C . ILE A 1 195 ? -2.543 -25.422 -9.125 1 98.25 195 ILE A C 1
ATOM 1578 O O . ILE A 1 195 ? -3.514 -25.25 -8.383 1 98.25 195 ILE A O 1
ATOM 1582 N N . LYS A 1 196 ? -2.32 -26.594 -9.703 1 97.75 196 LYS A N 1
ATOM 1583 C CA . LYS A 1 196 ? -3.264 -27.703 -9.617 1 97.75 196 LYS A CA 1
ATOM 1584 C C . LYS A 1 196 ? -3.564 -28.062 -8.156 1 97.75 196 LYS A C 1
ATOM 1586 O O . LYS A 1 196 ? -4.719 -28.281 -7.797 1 97.75 196 LYS A O 1
ATOM 1591 N N . GLU A 1 197 ? -2.555 -28.156 -7.297 1 97.44 197 GLU A N 1
ATOM 1592 C CA . GLU A 1 197 ? -2.758 -28.469 -5.887 1 97.44 197 GLU A CA 1
ATOM 1593 C C . GLU A 1 197 ? -3.5 -27.344 -5.168 1 97.44 197 GLU A C 1
ATOM 1595 O O . GLU A 1 197 ? -4.328 -27.594 -4.293 1 97.44 197 GLU A O 1
ATOM 1600 N N . TYR A 1 198 ? -3.17 -26.125 -5.48 1 97.81 198 TYR A N 1
ATOM 1601 C CA . TYR A 1 198 ? -3.857 -24.984 -4.902 1 97.81 198 TYR A CA 1
ATOM 1602 C C . TYR A 1 198 ? -5.328 -24.969 -5.297 1 97.81 198 TYR A C 1
ATOM 1604 O O . TYR A 1 198 ? -6.195 -24.641 -4.484 1 97.81 198 TYR A O 1
ATOM 1612 N N . ASP A 1 199 ? -5.625 -25.297 -6.551 1 97.56 199 ASP A N 1
ATOM 1613 C CA . ASP A 1 199 ? -7.008 -25.422 -7.004 1 97.56 199 ASP A CA 1
ATOM 1614 C C . ASP A 1 199 ? -7.777 -26.406 -6.133 1 97.56 199 ASP A C 1
ATOM 1616 O O . ASP A 1 199 ? -8.898 -26.125 -5.707 1 97.56 199 ASP A O 1
ATOM 1620 N N . LYS A 1 200 ? -7.148 -27.484 -5.938 1 96.19 200 LYS A N 1
ATOM 1621 C CA . LYS A 1 200 ? -7.777 -28.5 -5.105 1 96.19 200 LYS A CA 1
ATOM 1622 C C . LYS A 1 200 ? -8.008 -28 -3.688 1 96.19 200 LYS A C 1
ATOM 1624 O O . LYS A 1 200 ? -9.078 -28.203 -3.115 1 96.19 200 LYS A O 1
ATOM 1629 N N . GLU A 1 201 ? -7.008 -27.344 -3.096 1 96.12 201 GLU A N 1
ATOM 1630 C CA . GLU A 1 201 ? -7.094 -26.812 -1.736 1 96.12 201 GLU A CA 1
ATOM 1631 C C . GLU A 1 201 ? -8.203 -25.781 -1.617 1 96.12 201 GLU A C 1
ATOM 1633 O O . GLU A 1 201 ? -8.953 -25.766 -0.639 1 96.12 201 GLU A O 1
ATOM 1638 N N . MET A 1 202 ? -8.289 -24.922 -2.553 1 95.25 202 MET A N 1
ATOM 1639 C CA . MET A 1 202 ? -9.289 -23.859 -2.529 1 95.25 202 MET A CA 1
ATOM 1640 C C . MET A 1 202 ? -10.695 -24.438 -2.662 1 95.25 202 MET A C 1
ATOM 1642 O O . MET A 1 202 ? -11.625 -23.953 -2.018 1 95.25 202 MET A O 1
ATOM 1646 N N . LYS A 1 203 ? -10.844 -25.375 -3.561 1 93.56 203 LYS A N 1
ATOM 1647 C CA . LYS A 1 203 ? -12.141 -26.031 -3.689 1 93.56 203 LYS A CA 1
ATOM 1648 C C . LYS A 1 203 ? -12.57 -26.656 -2.365 1 93.56 203 LYS A C 1
ATOM 1650 O O . LYS A 1 203 ? -13.719 -26.484 -1.943 1 93.56 203 LYS A O 1
ATOM 1655 N N . GLU A 1 204 ? -11.641 -27.328 -1.751 1 92.94 204 GLU A N 1
ATOM 1656 C CA . GLU A 1 204 ? -11.938 -27.953 -0.462 1 92.94 204 GLU A CA 1
ATOM 1657 C C . GLU A 1 204 ? -12.305 -26.906 0.583 1 92.94 204 GLU A C 1
ATOM 1659 O O . GLU A 1 204 ? -13.211 -27.109 1.387 1 92.94 204 GLU A O 1
ATOM 1664 N N . TYR A 1 205 ? -11.602 -25.875 0.603 1 93.31 205 TYR A N 1
ATOM 1665 C CA . TYR A 1 205 ? -11.859 -24.766 1.525 1 93.31 205 TYR A CA 1
ATOM 1666 C C . TYR A 1 205 ? -13.289 -24.25 1.375 1 93.31 205 TYR A C 1
ATOM 1668 O O . TYR A 1 205 ? -13.992 -24.062 2.367 1 93.31 205 TYR A O 1
ATOM 1676 N N . TYR A 1 206 ? -13.703 -24.047 0.148 1 89.19 206 TYR A N 1
ATOM 1677 C CA . TYR A 1 206 ? -15.023 -23.484 -0.093 1 89.19 206 TYR A CA 1
ATOM 1678 C C . TYR A 1 206 ? -16.109 -24.516 0.192 1 89.19 206 TYR A C 1
ATOM 1680 O O . TYR A 1 206 ? -17.203 -24.156 0.636 1 89.19 206 TYR A O 1
ATOM 1688 N N . ASP A 1 207 ? -15.82 -25.719 -0.058 1 87 207 ASP A N 1
ATOM 1689 C CA . ASP A 1 207 ? -16.766 -26.781 0.253 1 87 207 ASP A CA 1
ATOM 1690 C C . ASP A 1 207 ? -17.031 -26.859 1.755 1 87 207 ASP A C 1
ATOM 1692 O O . ASP A 1 207 ? -18.156 -27.156 2.18 1 87 207 ASP A O 1
ATOM 1696 N N . LEU A 1 208 ? -16.047 -26.641 2.479 1 82.38 208 LEU A N 1
ATOM 1697 C CA . LEU A 1 208 ? -16.156 -26.719 3.932 1 82.38 208 LEU A CA 1
ATOM 1698 C C . LEU A 1 208 ? -16.828 -25.484 4.492 1 82.38 208 LEU A C 1
ATOM 1700 O O . LEU A 1 208 ? -17.547 -25.547 5.5 1 82.38 208 LEU A O 1
ATOM 1704 N N . ARG A 1 209 ? -16.656 -24.406 3.879 1 78.12 209 ARG A N 1
ATOM 1705 C CA . ARG A 1 209 ? -17.156 -23.125 4.352 1 78.12 209 ARG A CA 1
ATOM 1706 C C . ARG A 1 209 ? -18.641 -22.969 4.055 1 78.12 209 ARG A C 1
ATOM 1708 O O . ARG A 1 209 ? -19.375 -22.344 4.82 1 78.12 209 ARG A O 1
ATOM 1715 N N . ASN A 1 210 ? -18.906 -23.375 2.803 1 71.38 210 ASN A N 1
ATOM 1716 C CA . ASN A 1 210 ? -20.281 -23.219 2.369 1 71.38 210 ASN A CA 1
ATOM 1717 C C . ASN A 1 210 ? -20.984 -24.562 2.23 1 71.38 210 ASN A C 1
ATOM 1719 O O . ASN A 1 210 ? -20.641 -25.359 1.349 1 71.38 210 ASN A O 1
ATOM 1723 N N . GLU A 1 211 ? -21.797 -24.891 3.16 1 63.28 211 GLU A N 1
ATOM 1724 C CA . GLU A 1 211 ? -22.484 -26.172 3.135 1 63.28 211 GLU A CA 1
ATOM 1725 C C . GLU A 1 211 ? -23.484 -26.234 1.987 1 63.28 211 GLU A C 1
ATOM 1727 O O . GLU A 1 211 ? -23.766 -27.312 1.458 1 63.28 211 GLU A O 1
ATOM 1732 N N . THR A 1 212 ? -23.938 -25.125 1.454 1 63.75 212 THR A N 1
ATOM 1733 C CA . THR A 1 212 ? -25.062 -25.172 0.519 1 63.75 212 THR A CA 1
ATOM 1734 C C . THR A 1 212 ? -24.578 -24.922 -0.91 1 63.75 212 THR A C 1
ATOM 1736 O O . THR A 1 212 ? -25.203 -25.391 -1.867 1 63.75 212 THR A O 1
ATOM 1739 N N . LYS A 1 213 ? -23.609 -24.031 -1.084 1 64.75 213 LYS A N 1
ATOM 1740 C CA . LYS A 1 213 ? -23.188 -23.719 -2.449 1 64.75 213 LYS A CA 1
ATOM 1741 C C . LYS A 1 213 ? -21.688 -23.969 -2.633 1 64.75 213 LYS A C 1
ATOM 1743 O O . LYS A 1 213 ? -20.859 -23.406 -1.914 1 64.75 213 LYS A O 1
ATOM 1748 N N . SER A 1 214 ? -21.438 -24.875 -3.43 1 68.69 214 SER A N 1
ATOM 1749 C CA . SER A 1 214 ? -20.031 -25.141 -3.75 1 68.69 214 SER A CA 1
ATOM 1750 C C . SER A 1 214 ? -19.438 -24.016 -4.59 1 68.69 214 SER A C 1
ATOM 1752 O O . SER A 1 214 ? -20.094 -23.5 -5.492 1 68.69 214 SER A O 1
ATOM 1754 N N . LEU A 1 215 ? -18.312 -23.438 -4.102 1 74.88 215 LEU A N 1
ATOM 1755 C CA . LEU A 1 215 ? -17.562 -22.5 -4.945 1 74.88 215 LEU A CA 1
ATOM 1756 C C . LEU A 1 215 ? -16.516 -23.234 -5.762 1 74.88 215 LEU A C 1
ATOM 1758 O O . LEU A 1 215 ? -16.031 -24.281 -5.352 1 74.88 215 LEU A O 1
ATOM 1762 N N . ASP A 1 216 ? -16.25 -22.641 -6.883 1 83.69 216 ASP A N 1
ATOM 1763 C CA . ASP A 1 216 ? -15.344 -23.234 -7.855 1 83.69 216 ASP A CA 1
ATOM 1764 C C . ASP A 1 216 ? -13.891 -23.141 -7.391 1 83.69 216 ASP A C 1
ATOM 1766 O O . ASP A 1 216 ? -13.594 -22.453 -6.406 1 83.69 216 ASP A O 1
ATOM 1770 N N . GLU A 1 217 ? -13.047 -24.062 -8.023 1 93.06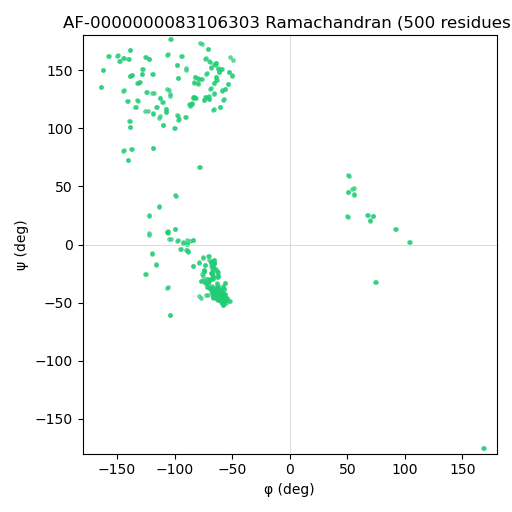 217 GLU A N 1
ATOM 1771 C CA . GLU A 1 217 ? -11.602 -23.953 -7.859 1 93.06 217 GLU A CA 1
ATOM 1772 C C . GLU A 1 217 ? -11.117 -22.547 -8.18 1 93.06 217 GLU A C 1
ATOM 1774 O O . GLU A 1 217 ? -11.844 -21.766 -8.789 1 93.06 217 GLU A O 1
ATOM 1779 N N . PHE A 1 218 ? -9.922 -22.219 -7.711 1 96.56 218 PHE A N 1
ATOM 1780 C CA . PHE A 1 218 ? -9.32 -20.906 -7.879 1 96.56 218 PHE A CA 1
ATOM 1781 C C . PHE A 1 218 ? -9.312 -20.5 -9.344 1 96.56 218 PHE A C 1
ATOM 1783 O O . PHE A 1 218 ? -9.727 -19.391 -9.688 1 96.56 218 PHE A O 1
ATOM 1790 N N . SER A 1 219 ? -8.852 -21.422 -10.234 1 97.31 219 SER A N 1
ATOM 1791 C CA . SER A 1 219 ? -8.727 -21.109 -11.656 1 97.31 219 SER A CA 1
ATOM 1792 C C . SER A 1 219 ? -10.07 -20.688 -12.242 1 97.31 219 SER A C 1
ATOM 1794 O O . SER A 1 219 ? -10.141 -19.734 -13.023 1 97.31 219 SER A O 1
ATOM 1796 N N . LYS A 1 220 ? -11.109 -21.344 -11.891 1 95.75 220 LYS A N 1
ATOM 1797 C CA . LYS A 1 220 ? -12.438 -21 -12.383 1 95.75 220 LYS A CA 1
ATOM 1798 C C . LYS A 1 220 ? -12.906 -19.672 -11.797 1 95.75 220 LYS A C 1
ATOM 1800 O O . LYS A 1 220 ? -13.594 -18.891 -12.469 1 95.75 220 LYS A O 1
ATOM 1805 N N . GLN A 1 221 ? -12.594 -19.406 -10.547 1 94.81 221 GLN A N 1
ATOM 1806 C CA . GLN A 1 221 ? -12.93 -18.125 -9.938 1 94.81 221 GLN A CA 1
ATOM 1807 C C . GLN A 1 221 ? -12.234 -16.969 -10.641 1 94.81 221 GLN A C 1
ATOM 1809 O O . GLN A 1 221 ? -12.812 -15.891 -10.82 1 94.81 221 GLN A O 1
ATOM 1814 N N . VAL A 1 222 ? -10.969 -17.203 -11.023 1 96.25 222 VAL A N 1
ATOM 1815 C CA . VAL A 1 222 ? -10.219 -16.203 -11.781 1 96.25 222 VAL A CA 1
ATOM 1816 C C . VAL A 1 222 ? -11.008 -15.805 -13.031 1 96.25 222 VAL A C 1
ATOM 1818 O O . VAL A 1 222 ? -11.188 -14.617 -13.297 1 96.25 222 VAL A O 1
ATOM 1821 N N . VAL A 1 223 ? -11.531 -16.797 -13.742 1 96.31 223 VAL A N 1
ATOM 1822 C CA . VAL A 1 223 ? -12.281 -16.547 -14.969 1 96.31 223 VAL A CA 1
ATOM 1823 C C . VAL A 1 223 ? -13.555 -15.766 -14.648 1 96.31 223 VAL A C 1
ATOM 1825 O O . VAL A 1 223 ? -13.859 -14.773 -15.312 1 96.31 223 VAL A O 1
ATOM 1828 N N . GLU A 1 224 ? -14.227 -16.188 -13.633 1 94.44 224 GLU A N 1
ATOM 1829 C CA . GLU A 1 224 ? -15.477 -15.539 -13.273 1 94.44 224 GLU A CA 1
ATOM 1830 C C . GLU A 1 224 ? -15.234 -14.086 -12.859 1 94.44 224 GLU A C 1
ATOM 1832 O O . GLU A 1 224 ? -16 -13.195 -13.227 1 94.44 224 GLU A O 1
ATOM 1837 N N . ILE A 1 225 ? -14.25 -13.859 -12.102 1 94 225 ILE A N 1
ATOM 1838 C CA . ILE A 1 225 ? -13.922 -12.523 -11.617 1 94 225 ILE A CA 1
ATOM 1839 C C . ILE A 1 225 ? -13.523 -11.625 -12.789 1 94 225 ILE A C 1
ATOM 1841 O O . ILE A 1 225 ? -13.969 -10.484 -12.883 1 94 225 ILE A O 1
ATOM 1845 N N . LEU A 1 226 ? -12.734 -12.172 -13.695 1 94.25 226 LEU A N 1
ATOM 1846 C CA . LEU A 1 226 ? -12.234 -11.391 -14.828 1 94.25 226 LEU A CA 1
ATOM 1847 C C . LEU A 1 226 ? -13.344 -11.148 -15.844 1 94.25 226 LEU A C 1
ATOM 1849 O O . LEU A 1 226 ? -13.219 -10.273 -16.703 1 94.25 226 LEU A O 1
ATOM 1853 N N . LYS A 1 227 ? -14.383 -11.898 -15.781 1 93.56 227 LYS A N 1
ATOM 1854 C CA . LYS A 1 227 ? -15.547 -11.656 -16.625 1 93.56 227 LYS A CA 1
ATOM 1855 C C . LYS A 1 227 ? -16.359 -10.461 -16.125 1 93.56 227 LYS A C 1
ATOM 1857 O O . LYS A 1 227 ? -17.031 -9.789 -16.906 1 93.56 227 LYS A O 1
ATOM 1862 N N . MET A 1 228 ? -16.203 -10.289 -14.836 1 88.12 228 MET A N 1
ATOM 1863 C CA . MET A 1 228 ? -16.984 -9.227 -14.211 1 88.12 228 MET A CA 1
ATOM 1864 C C . MET A 1 228 ? -16.281 -7.883 -14.328 1 88.12 228 MET A C 1
ATOM 1866 O O . MET A 1 228 ? -15.086 -7.781 -14.055 1 88.12 228 MET A O 1
ATOM 1870 N N . GLU A 1 229 ? -17 -7.016 -14.961 1 82.69 229 GLU A N 1
ATOM 1871 C CA . GLU A 1 229 ? -16.5 -5.648 -15.055 1 82.69 229 GLU A CA 1
ATOM 1872 C C . GLU A 1 229 ? -17.234 -4.719 -14.109 1 82.69 229 GLU A C 1
ATOM 1874 O O . GLU A 1 229 ? -18.469 -4.793 -13.992 1 82.69 229 GLU A O 1
ATOM 1879 N N . ASN A 1 230 ? -16.469 -3.988 -13.297 1 87.25 230 ASN A N 1
ATOM 1880 C CA . ASN A 1 230 ? -17 -2.77 -12.695 1 87.25 230 ASN A CA 1
ATOM 1881 C C . ASN A 1 230 ? -16.609 -1.532 -13.5 1 87.25 230 ASN A C 1
ATOM 1883 O O . ASN A 1 230 ? -15.461 -1.103 -13.461 1 87.25 230 ASN A O 1
ATOM 1887 N N . GLU A 1 231 ? -17.578 -0.97 -14.164 1 88.19 231 GLU A N 1
ATOM 1888 C CA . GLU A 1 231 ? -17.312 0.113 -15.102 1 88.19 231 GLU A CA 1
ATOM 1889 C C . GLU A 1 231 ? -16.656 1.301 -14.398 1 88.19 231 GLU A C 1
ATOM 1891 O O . GLU A 1 231 ? -15.727 1.909 -14.93 1 88.19 231 GLU A O 1
ATOM 1896 N N . LYS A 1 232 ? -17.156 1.634 -13.297 1 90 232 LYS A N 1
ATOM 1897 C CA . LYS A 1 232 ? -16.625 2.773 -12.562 1 90 232 LYS A CA 1
ATOM 1898 C C . LYS A 1 232 ? -15.188 2.502 -12.109 1 90 232 LYS A C 1
ATOM 1900 O O . LYS A 1 232 ? -14.328 3.379 -12.195 1 90 232 LYS A O 1
ATOM 1905 N N . ARG A 1 233 ? -14.906 1.284 -11.734 1 90.81 233 ARG A N 1
ATOM 1906 C CA . ARG A 1 233 ? -13.57 0.931 -11.281 1 90.81 233 ARG A CA 1
ATOM 1907 C C . ARG A 1 233 ? -12.602 0.829 -12.453 1 90.81 233 ARG A C 1
ATOM 1909 O O . ARG A 1 233 ? -11.406 1.106 -12.312 1 90.81 233 ARG A O 1
ATOM 1916 N N . SER A 1 234 ? -13.164 0.451 -13.57 1 88.25 234 SER A N 1
ATOM 1917 C CA . SER A 1 234 ? -12.328 0.356 -14.766 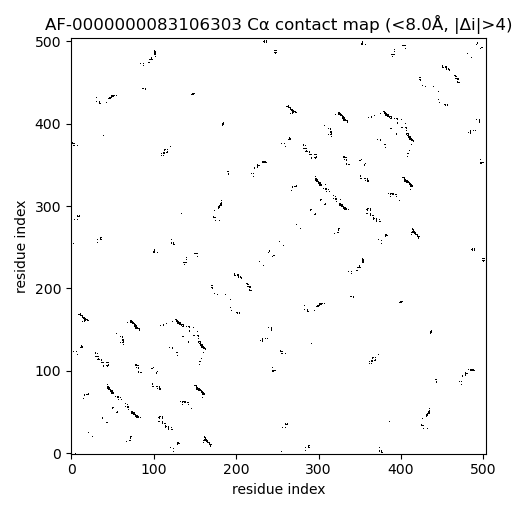1 88.25 234 SER A CA 1
ATOM 1918 C C . SER A 1 234 ? -11.867 1.733 -15.219 1 88.25 234 SER A C 1
ATOM 1920 O O . SER A 1 234 ? -10.852 1.853 -15.922 1 88.25 234 SER A O 1
ATOM 1922 N N . LYS A 1 235 ? -12.555 2.791 -14.758 1 89.88 235 LYS A N 1
ATOM 1923 C CA . LYS A 1 235 ? -12.273 4.16 -15.18 1 89.88 235 LYS A CA 1
ATOM 1924 C C . LYS A 1 235 ? -11.727 4.988 -14.016 1 89.88 235 LYS A C 1
ATOM 1926 O O . LYS A 1 235 ? -11.969 6.191 -13.938 1 89.88 235 LYS A O 1
ATOM 1931 N N . LEU A 1 236 ? -11 4.332 -13.164 1 95.06 236 LEU A N 1
ATOM 1932 C CA . LEU A 1 236 ? -10.5 4.965 -11.945 1 95.06 236 LEU A CA 1
ATOM 1933 C C . LEU A 1 236 ? -9.672 6.199 -12.281 1 95.06 236 LEU A C 1
ATOM 1935 O O . LEU A 1 236 ? -9.758 7.215 -11.578 1 95.06 236 LEU A O 1
ATOM 1939 N N . LEU A 1 237 ? -8.883 6.129 -13.359 1 96.31 237 LEU A N 1
ATOM 1940 C CA . LEU A 1 237 ? -7.961 7.215 -13.688 1 96.31 237 LEU A CA 1
ATOM 1941 C C . LEU A 1 237 ? -8.727 8.461 -14.117 1 96.31 237 LEU A C 1
ATOM 1943 O O . LEU A 1 237 ? -8.227 9.578 -13.969 1 96.31 237 LEU A O 1
ATOM 1947 N N . ASN A 1 238 ? -9.945 8.32 -14.609 1 96.5 238 ASN A N 1
ATOM 1948 C CA . ASN A 1 238 ? -10.766 9.484 -14.898 1 96.5 238 ASN A CA 1
ATOM 1949 C C . ASN A 1 238 ? -11.141 10.242 -13.633 1 96.5 238 ASN A C 1
ATOM 1951 O O . ASN A 1 238 ? -11.156 11.477 -13.617 1 96.5 238 ASN A O 1
ATOM 1955 N N . VAL A 1 239 ? -11.438 9.508 -12.602 1 97.56 239 VAL A N 1
ATOM 1956 C CA . VAL A 1 239 ? -11.766 10.125 -11.32 1 97.56 239 VAL A CA 1
ATOM 1957 C C . VAL A 1 239 ? -10.523 10.797 -10.734 1 97.56 239 VAL A C 1
ATOM 1959 O O . VAL A 1 239 ? -10.609 11.891 -10.18 1 97.56 239 VAL A O 1
ATOM 1962 N N . VAL A 1 240 ? -9.344 10.148 -10.875 1 97.81 240 VAL A N 1
ATOM 1963 C CA . VAL A 1 240 ? -8.078 10.727 -10.438 1 97.81 240 VAL A CA 1
ATOM 1964 C C . VAL A 1 240 ? -7.824 12.039 -11.164 1 97.81 240 VAL A C 1
ATOM 1966 O O . VAL A 1 240 ? -7.461 13.039 -10.547 1 97.81 240 VAL A O 1
ATOM 1969 N N . LYS A 1 241 ? -8.039 12.023 -12.43 1 96.94 241 LYS A N 1
ATOM 1970 C CA . LYS A 1 241 ? -7.895 13.227 -13.242 1 96.94 241 LYS A CA 1
ATOM 1971 C C . LYS A 1 241 ? -8.859 14.312 -12.789 1 96.94 241 LYS A C 1
ATOM 1973 O O . LYS A 1 241 ? -8.477 15.477 -12.641 1 96.94 241 LYS A O 1
ATOM 1978 N N . ASN A 1 242 ? -10.102 13.945 -12.57 1 97.06 242 ASN A N 1
ATOM 1979 C CA . ASN A 1 242 ? -11.125 14.898 -12.141 1 97.06 242 ASN A CA 1
ATOM 1980 C C . ASN A 1 242 ? -10.789 15.5 -10.781 1 97.06 242 ASN A C 1
ATOM 1982 O O . ASN A 1 242 ? -11.203 16.625 -10.469 1 97.06 242 ASN A O 1
ATOM 1986 N N . GLN A 1 243 ? -9.984 14.789 -10.016 1 97.94 243 GLN A N 1
ATOM 1987 C CA . GLN A 1 243 ? -9.539 15.258 -8.711 1 97.94 243 GLN A CA 1
ATOM 1988 C C . GLN A 1 243 ? -8.32 16.172 -8.836 1 97.94 243 GLN A C 1
ATOM 1990 O O . GLN A 1 243 ? -7.746 16.594 -7.836 1 97.94 243 GLN A O 1
ATOM 1995 N N . GLY A 1 244 ? -7.934 16.453 -10 1 97.12 244 GLY A N 1
ATOM 1996 C CA . GLY A 1 244 ? -6.969 17.516 -10.219 1 97.12 244 GLY A CA 1
ATOM 1997 C C . GLY A 1 244 ? -5.57 17 -10.516 1 97.12 244 GLY A C 1
ATOM 1998 O O . GLY A 1 244 ? -4.645 17.781 -10.711 1 97.12 244 GLY A O 1
ATOM 1999 N N . PHE A 1 245 ? -5.352 15.695 -10.594 1 97.12 245 PHE A N 1
ATOM 2000 C CA . PHE A 1 245 ? -4.031 15.148 -10.891 1 97.12 245 PHE A CA 1
ATOM 2001 C C . PHE A 1 245 ? -3.744 15.219 -12.383 1 97.12 245 PHE A C 1
ATOM 2003 O O . PHE A 1 245 ? -4.652 15.047 -13.203 1 97.12 245 PHE A O 1
ATOM 2010 N N . ASN A 1 246 ? -2.482 15.516 -12.648 1 95.19 246 ASN A N 1
ATOM 2011 C CA . ASN A 1 246 ? -2.014 15.5 -14.031 1 95.19 246 ASN A CA 1
ATOM 2012 C C . ASN A 1 246 ? -1.479 14.125 -14.43 1 95.19 246 ASN A C 1
ATOM 2014 O O . ASN A 1 246 ? -0.405 13.719 -13.977 1 95.19 246 ASN A O 1
ATOM 2018 N N . LEU A 1 247 ? -2.209 13.453 -15.273 1 94.25 247 LEU A N 1
ATOM 2019 C CA . LEU A 1 247 ? -1.862 12.078 -15.609 1 94.25 247 LEU A CA 1
ATOM 2020 C C . LEU A 1 247 ? -0.648 12.039 -16.531 1 94.25 247 LEU A C 1
ATOM 2022 O O . LEU A 1 247 ? 0.044 11.023 -16.609 1 94.25 247 LEU A O 1
ATOM 2026 N N . ARG A 1 248 ? -0.388 13.117 -17.219 1 91.25 248 ARG A N 1
ATOM 2027 C CA . ARG A 1 248 ? 0.75 13.273 -18.125 1 91.25 248 ARG A CA 1
ATOM 2028 C C . ARG A 1 248 ? 0.834 12.109 -19.109 1 91.25 248 ARG A C 1
ATOM 2030 O O . ARG A 1 248 ? 1.897 11.508 -19.266 1 91.25 248 ARG A O 1
ATOM 2037 N N . ILE A 1 249 ? -0.304 11.812 -19.625 1 89.94 249 ILE A N 1
ATOM 2038 C CA . ILE A 1 249 ? -0.342 10.742 -20.625 1 89.94 249 ILE A CA 1
ATOM 2039 C C . ILE A 1 249 ? -0.044 11.312 -22.016 1 89.94 249 ILE A C 1
ATOM 2041 O O . ILE A 1 249 ? -0.609 12.336 -22.406 1 89.94 249 ILE A O 1
ATOM 2045 N N . GLU A 1 250 ? 0.959 10.867 -22.641 1 78.12 250 GLU A N 1
ATOM 2046 C CA . GLU A 1 250 ? 1.342 11.32 -23.969 1 78.12 250 GLU A CA 1
ATOM 2047 C C . GLU A 1 250 ? 0.599 10.547 -25.047 1 78.12 250 GLU A C 1
ATOM 2049 O O . GLU A 1 250 ? 0.344 9.352 -24.906 1 78.12 250 GLU A O 1
ATOM 2054 N N . ASP A 1 251 ? -0.162 11.273 -25.875 1 63.97 251 ASP A N 1
ATOM 2055 C CA . ASP A 1 251 ? -0.812 10.672 -27.031 1 63.97 251 ASP A CA 1
ATOM 2056 C C . ASP A 1 251 ? 0.211 10.023 -27.953 1 63.97 251 ASP A C 1
ATOM 2058 O O . ASP A 1 251 ? 1.312 10.547 -28.141 1 63.97 251 ASP A O 1
ATOM 2062 N N . LYS A 1 252 ? 0.11 8.859 -28.266 1 46.84 252 LYS A N 1
ATOM 2063 C CA . LYS A 1 252 ? 0.915 8.328 -29.359 1 46.84 252 LYS A CA 1
ATOM 2064 C C . LYS A 1 252 ? 0.634 9.078 -30.656 1 46.84 252 LYS A C 1
ATOM 2066 O O . LYS A 1 252 ? -0.494 9.508 -30.906 1 46.84 252 LYS A O 1
ATOM 2071 N N . MET B 1 1 ? 0.374 -1.648 25.891 1 83.06 1 MET B N 1
ATOM 2072 C CA . MET B 1 1 ? 1.182 -1.715 24.672 1 83.06 1 MET B CA 1
ATOM 2073 C C . MET B 1 1 ? 1.978 -3.014 24.625 1 83.06 1 MET B C 1
ATOM 2075 O O . MET B 1 1 ? 2.406 -3.529 25.656 1 83.06 1 MET B O 1
ATOM 2079 N N . ASN B 1 2 ? 1.931 -3.727 23.547 1 95.5 2 ASN B N 1
ATOM 2080 C CA . ASN B 1 2 ? 2.654 -4.984 23.422 1 95.5 2 ASN B CA 1
ATOM 2081 C C . ASN B 1 2 ? 3.902 -4.824 22.547 1 95.5 2 ASN B C 1
ATOM 2083 O O . ASN B 1 2 ? 4.211 -3.721 22.094 1 95.5 2 ASN B O 1
ATOM 2087 N N . LYS B 1 3 ? 4.656 -5.867 22.422 1 96.56 3 LYS B N 1
ATOM 2088 C CA . LYS B 1 3 ? 5.953 -5.801 21.75 1 96.56 3 LYS B CA 1
ATOM 2089 C C . LYS B 1 3 ? 5.793 -5.41 20.281 1 96.56 3 LYS B C 1
ATOM 2091 O O . LYS B 1 3 ? 6.648 -4.719 19.734 1 96.56 3 LYS B O 1
ATOM 2096 N N . THR B 1 4 ? 4.73 -5.883 19.672 1 98.38 4 THR B N 1
ATOM 2097 C CA . THR B 1 4 ? 4.465 -5.531 18.281 1 98.38 4 THR B CA 1
ATOM 2098 C C . THR B 1 4 ? 4.352 -4.02 18.125 1 98.38 4 THR B C 1
ATOM 2100 O O . THR B 1 4 ? 5.055 -3.422 17.297 1 98.38 4 THR B O 1
ATOM 2103 N N . ILE B 1 5 ? 3.547 -3.379 18.891 1 98.5 5 ILE B N 1
ATOM 2104 C CA . ILE B 1 5 ? 3.277 -1.948 18.812 1 98.5 5 ILE B CA 1
ATOM 2105 C C . ILE B 1 5 ? 4.527 -1.163 19.203 1 98.5 5 ILE B C 1
ATOM 2107 O O . ILE B 1 5 ? 4.855 -0.154 18.578 1 98.5 5 ILE B O 1
ATOM 2111 N N . GLU B 1 6 ? 5.246 -1.658 20.188 1 97.88 6 GLU B N 1
ATOM 2112 C CA . GLU B 1 6 ? 6.496 -1.013 20.578 1 97.88 6 GLU B CA 1
ATOM 2113 C C . GLU B 1 6 ? 7.48 -0.963 19.406 1 97.88 6 GLU B C 1
ATOM 2115 O O . GLU B 1 6 ? 8.102 0.07 19.172 1 97.88 6 GLU B O 1
ATOM 2120 N N . SER B 1 7 ? 7.602 -2.082 18.734 1 97.5 7 SER B N 1
ATOM 2121 C CA . SER B 1 7 ? 8.5 -2.156 17.594 1 97.5 7 SER B CA 1
ATOM 2122 C C . SER B 1 7 ? 8.047 -1.22 16.469 1 97.5 7 SER B C 1
ATOM 2124 O O . SER B 1 7 ? 8.867 -0.528 15.867 1 97.5 7 SER B O 1
ATOM 2126 N N . GLN B 1 8 ? 6.766 -1.167 16.203 1 98.56 8 GLN B N 1
ATOM 2127 C CA . GLN B 1 8 ? 6.223 -0.33 15.141 1 98.56 8 GLN B CA 1
ATOM 2128 C C . GLN B 1 8 ? 6.441 1.15 15.438 1 98.56 8 GLN B C 1
ATOM 2130 O O . GLN B 1 8 ? 6.773 1.929 14.539 1 98.56 8 GLN B O 1
ATOM 2135 N N . LEU B 1 9 ? 6.297 1.559 16.688 1 98.19 9 LEU B N 1
ATOM 2136 C CA . LEU B 1 9 ? 6.438 2.957 17.078 1 98.19 9 LEU B CA 1
ATOM 2137 C C . LEU B 1 9 ? 7.906 3.373 17.094 1 98.19 9 LEU B C 1
ATOM 2139 O O . LEU B 1 9 ? 8.219 4.566 17.125 1 98.19 9 LEU B O 1
ATOM 2143 N N . ASN B 1 10 ? 8.828 2.432 17 1 97.25 10 ASN B N 1
ATOM 2144 C CA . ASN B 1 10 ? 10.258 2.713 17.016 1 97.25 10 ASN B CA 1
ATOM 2145 C C . ASN B 1 10 ? 10.867 2.564 15.617 1 97.25 10 ASN B C 1
ATOM 2147 O O . ASN B 1 10 ? 12.094 2.562 15.469 1 97.25 10 ASN B O 1
ATOM 2151 N N . HIS B 1 11 ? 10.062 2.43 14.633 1 97.69 11 HIS B N 1
ATOM 2152 C CA . HIS B 1 11 ? 10.547 2.238 13.266 1 97.69 11 HIS B CA 1
ATOM 2153 C C . HIS B 1 11 ? 11.477 3.373 12.852 1 97.69 11 HIS B C 1
ATOM 2155 O O . HIS B 1 11 ? 11.18 4.547 13.094 1 97.69 11 HIS B O 1
ATOM 2161 N N . ARG B 1 12 ? 12.57 3.025 12.266 1 96.25 12 ARG B N 1
ATOM 2162 C CA . ARG B 1 12 ? 13.516 3.91 11.594 1 96.25 12 ARG B CA 1
ATOM 2163 C C . ARG B 1 12 ? 14.023 3.285 10.305 1 96.25 12 ARG B C 1
ATOM 2165 O O . ARG B 1 12 ? 14.242 2.074 10.234 1 96.25 12 ARG B O 1
ATOM 2172 N N . THR B 1 13 ? 14.242 4.156 9.352 1 97.69 13 THR B N 1
ATOM 2173 C CA . THR B 1 13 ? 14.867 3.672 8.125 1 97.69 13 THR B CA 1
ATOM 2174 C C . THR B 1 13 ? 16.328 3.324 8.367 1 97.69 13 THR B C 1
ATOM 2176 O O . THR B 1 13 ? 17.078 4.109 8.969 1 97.69 13 THR B O 1
ATOM 2179 N N . ILE B 1 14 ? 16.719 2.137 8.008 1 98.25 14 ILE B N 1
ATOM 2180 C CA . ILE B 1 14 ? 18.109 1.666 8.117 1 98.25 14 ILE B CA 1
ATOM 2181 C C . ILE B 1 14 ? 18.688 1.466 6.723 1 98.25 14 ILE B C 1
ATOM 2183 O O . ILE B 1 14 ? 18.141 0.71 5.914 1 98.25 14 ILE B O 1
ATOM 2187 N N . ARG B 1 15 ? 19.875 2.113 6.441 1 97.75 15 ARG B N 1
ATOM 2188 C CA . ARG B 1 15 ? 20.453 2.037 5.105 1 97.75 15 ARG B CA 1
ATOM 2189 C C . ARG B 1 15 ? 21.844 1.4 5.152 1 97.75 15 ARG B C 1
ATOM 2191 O O . ARG B 1 15 ? 22.469 1.181 4.113 1 97.75 15 ARG B O 1
ATOM 2198 N N . LYS B 1 16 ? 22.312 1.194 6.34 1 98.19 16 LYS B N 1
ATOM 2199 C CA . LYS B 1 16 ? 23.594 0.525 6.551 1 98.19 16 LYS B CA 1
ATOM 2200 C C . LYS B 1 16 ? 23.422 -0.759 7.355 1 98.19 16 LYS B C 1
ATOM 2202 O O . LYS B 1 16 ? 22.844 -0.738 8.445 1 98.19 16 LYS B O 1
ATOM 2207 N N . PHE B 1 17 ? 23.969 -1.852 6.895 1 98.5 17 PHE B N 1
ATOM 2208 C CA . PHE B 1 17 ? 23.75 -3.16 7.5 1 98.5 17 PHE B CA 1
ATOM 2209 C C . PHE B 1 17 ? 25.094 -3.838 7.793 1 98.5 17 PHE B C 1
ATOM 2211 O O . PHE B 1 17 ? 26.078 -3.59 7.109 1 98.5 17 PHE B O 1
ATOM 2218 N N . LYS B 1 18 ? 25.047 -4.656 8.812 1 98.31 18 LYS B N 1
ATOM 2219 C CA . LYS B 1 18 ? 26.188 -5.539 9.062 1 98.31 18 LYS B CA 1
ATOM 2220 C C . LYS B 1 18 ? 26.359 -6.547 7.926 1 98.31 18 LYS B C 1
ATOM 2222 O O . LYS B 1 18 ? 25.406 -6.875 7.227 1 98.31 18 LYS B O 1
ATOM 2227 N N . ASN B 1 19 ? 27.625 -6.984 7.809 1 95.88 19 ASN B N 1
ATOM 2228 C CA . ASN B 1 19 ? 27.891 -8.07 6.867 1 95.88 19 ASN B CA 1
ATOM 2229 C C . ASN B 1 19 ? 27.484 -9.422 7.441 1 95.88 19 ASN B C 1
ATOM 2231 O O . ASN B 1 19 ? 28.328 -10.25 7.762 1 95.88 19 ASN B O 1
ATOM 2235 N N . LYS B 1 20 ? 26.297 -9.625 7.633 1 97.38 20 LYS B N 1
ATOM 2236 C CA . LYS B 1 20 ? 25.703 -10.844 8.18 1 97.38 20 LYS B CA 1
ATOM 2237 C C . LYS B 1 20 ? 24.516 -11.297 7.332 1 97.38 20 LYS B C 1
ATOM 2239 O O . LYS B 1 20 ? 23.578 -10.523 7.105 1 97.38 20 LYS B O 1
ATOM 2244 N N . LYS B 1 21 ? 24.609 -12.508 6.902 1 97.25 21 LYS B N 1
ATOM 2245 C CA . LYS B 1 21 ? 23.547 -13.055 6.055 1 97.25 21 LYS B CA 1
ATOM 2246 C C . LYS B 1 21 ? 22.297 -13.336 6.863 1 97.25 21 LYS B C 1
ATOM 2248 O O . LYS B 1 21 ? 22.375 -13.664 8.047 1 97.25 21 LYS B O 1
ATOM 2253 N N . VAL B 1 22 ? 21.156 -13.172 6.246 1 98.25 22 VAL B N 1
ATOM 2254 C CA . VAL B 1 22 ? 19.906 -13.648 6.812 1 98.25 22 VAL B CA 1
ATOM 2255 C C . VAL B 1 22 ? 19.719 -15.125 6.477 1 98.25 22 VAL B C 1
ATOM 2257 O O . VAL B 1 22 ? 19.797 -15.516 5.309 1 98.25 22 VAL B O 1
ATOM 2260 N N . ASP B 1 23 ? 19.484 -15.922 7.414 1 97.31 23 ASP B N 1
ATOM 2261 C CA . ASP B 1 23 ? 19.422 -17.359 7.172 1 97.31 23 ASP B CA 1
ATOM 2262 C C . ASP B 1 23 ? 18.172 -17.719 6.367 1 97.31 23 ASP B C 1
ATOM 2264 O O . ASP B 1 23 ? 17.156 -17.016 6.43 1 97.31 23 ASP B O 1
ATOM 2268 N N . GLU B 1 24 ? 18.234 -18.844 5.73 1 97.44 24 GLU B N 1
ATOM 2269 C CA . GLU B 1 24 ? 17.219 -19.25 4.777 1 97.44 24 GLU B CA 1
ATOM 2270 C C . GLU B 1 24 ? 15.875 -19.5 5.473 1 97.44 24 GLU B C 1
ATOM 2272 O O . GLU B 1 24 ? 14.812 -19.25 4.902 1 97.44 24 GLU B O 1
ATOM 2277 N N . ASN B 1 25 ? 15.906 -20.078 6.633 1 98 25 ASN B N 1
ATOM 2278 C CA . ASN B 1 25 ? 14.672 -20.312 7.371 1 98 25 ASN B CA 1
ATOM 2279 C C . ASN B 1 25 ? 13.938 -19.016 7.684 1 98 25 ASN B C 1
ATOM 2281 O O . ASN B 1 25 ? 12.719 -18.938 7.566 1 98 25 ASN B O 1
ATOM 2285 N N . THR B 1 26 ? 14.727 -18.016 8.125 1 98.38 26 THR B N 1
ATOM 2286 C CA . THR B 1 26 ? 14.172 -16.688 8.383 1 98.38 26 THR B CA 1
ATOM 2287 C C . THR B 1 26 ? 13.578 -16.094 7.109 1 98.38 26 THR B C 1
ATOM 2289 O O . THR B 1 26 ? 12.453 -15.594 7.117 1 98.38 26 THR B O 1
ATOM 2292 N N . LEU B 1 27 ? 14.266 -16.203 6.016 1 98.5 27 LEU B N 1
ATOM 2293 C CA . LEU B 1 27 ? 13.797 -15.672 4.742 1 98.5 27 LEU B CA 1
ATOM 2294 C C . LEU B 1 27 ? 12.484 -16.344 4.324 1 98.5 27 LEU B C 1
ATOM 2296 O O . LEU B 1 27 ? 11.547 -15.664 3.906 1 98.5 27 LEU B O 1
ATOM 2300 N N . ASN B 1 28 ? 12.477 -17.625 4.469 1 98.19 28 ASN B N 1
ATOM 2301 C CA . ASN B 1 28 ? 11.266 -18.359 4.121 1 98.19 28 ASN B CA 1
ATOM 2302 C C . ASN B 1 28 ? 10.078 -17.922 4.961 1 98.19 28 ASN B C 1
ATOM 2304 O O . ASN B 1 28 ? 8.969 -17.781 4.445 1 98.19 28 ASN B O 1
ATOM 2308 N N . THR B 1 29 ? 10.305 -17.719 6.223 1 98.62 29 THR B N 1
ATOM 2309 C CA . THR B 1 29 ? 9.258 -17.25 7.117 1 98.62 29 THR B CA 1
ATOM 2310 C C . THR B 1 29 ? 8.766 -15.859 6.688 1 98.62 29 THR B C 1
ATOM 2312 O O . THR B 1 29 ? 7.562 -15.602 6.668 1 98.62 29 THR B O 1
ATOM 2315 N N . LEU B 1 30 ? 9.68 -14.984 6.328 1 98.88 30 LEU B N 1
ATOM 2316 C CA . LEU B 1 30 ? 9.32 -13.633 5.914 1 98.88 30 LEU B CA 1
ATOM 2317 C C . LEU B 1 30 ? 8.484 -13.664 4.641 1 98.88 30 LEU B C 1
ATOM 2319 O O . LEU B 1 30 ? 7.516 -12.906 4.516 1 98.88 30 LEU B O 1
ATOM 2323 N N . PHE B 1 31 ? 8.805 -14.508 3.703 1 98.88 31 PHE B N 1
ATOM 2324 C CA . PHE B 1 31 ? 8.023 -14.633 2.479 1 98.88 31 PHE B CA 1
ATOM 2325 C C . PHE B 1 31 ? 6.648 -15.219 2.771 1 98.88 31 PHE B C 1
ATOM 2327 O O . PHE B 1 31 ? 5.66 -14.859 2.131 1 98.88 31 PHE B O 1
ATOM 2334 N N . LYS B 1 32 ? 6.574 -16.156 3.732 1 98.62 32 LYS B N 1
ATOM 2335 C CA . LYS B 1 32 ? 5.277 -16.688 4.145 1 98.62 32 LYS B CA 1
ATOM 2336 C C . LYS B 1 32 ? 4.398 -15.602 4.746 1 98.62 32 LYS B C 1
ATOM 2338 O O . LYS B 1 32 ? 3.188 -15.578 4.527 1 98.62 32 LYS B O 1
ATOM 2343 N N . VAL B 1 33 ? 5.027 -14.711 5.5 1 98.81 33 VAL B N 1
ATOM 2344 C CA . VAL B 1 33 ? 4.297 -13.594 6.09 1 98.81 33 VAL B CA 1
ATOM 2345 C C . VAL B 1 33 ? 3.734 -12.703 4.98 1 98.81 33 VAL B C 1
ATOM 2347 O O . VAL B 1 33 ? 2.559 -12.336 5.008 1 98.81 33 VAL B O 1
ATOM 2350 N N . ALA B 1 34 ? 4.543 -12.359 3.975 1 98.88 34 ALA B N 1
ATOM 2351 C CA . ALA B 1 34 ? 4.055 -11.594 2.834 1 98.88 34 ALA B CA 1
ATOM 2352 C C . ALA B 1 34 ? 2.9 -12.312 2.143 1 98.88 34 ALA B C 1
ATOM 2354 O O . ALA B 1 34 ? 1.882 -11.695 1.819 1 98.88 34 ALA B O 1
ATOM 2355 N N . ASN B 1 35 ? 3.057 -13.602 2.002 1 98.5 35 ASN B N 1
ATOM 2356 C CA . ASN B 1 35 ? 2.072 -14.414 1.297 1 98.5 35 ASN B CA 1
ATOM 2357 C C . ASN B 1 35 ? 0.75 -14.477 2.057 1 98.5 35 ASN B C 1
ATOM 2359 O O . ASN B 1 35 ? -0.305 -14.695 1.459 1 98.5 35 ASN B O 1
ATOM 2363 N N . ARG B 1 36 ? 0.793 -14.281 3.369 1 98.31 36 ARG B N 1
ATOM 2364 C CA . ARG B 1 36 ? -0.382 -14.414 4.223 1 98.31 36 ARG B CA 1
ATOM 2365 C C . ARG B 1 36 ? -1.142 -13.094 4.312 1 98.31 36 ARG B C 1
ATOM 2367 O O . ARG B 1 36 ? -2.229 -13.031 4.891 1 98.31 36 ARG B O 1
ATOM 2374 N N . THR B 1 37 ? -0.596 -12.023 3.736 1 98.44 37 THR B N 1
ATOM 2375 C CA . THR B 1 37 ? -1.237 -10.711 3.76 1 98.44 37 THR B CA 1
ATOM 2376 C C . THR B 1 37 ? -2.588 -10.758 3.053 1 98.44 37 THR B C 1
ATOM 2378 O O . THR B 1 37 ? -2.801 -11.586 2.162 1 98.44 37 THR B O 1
ATOM 2381 N N . ALA B 1 38 ? -3.539 -9.922 3.523 1 97.88 38 ALA B N 1
ATOM 2382 C CA . ALA B 1 38 ? -4.836 -9.797 2.861 1 97.88 38 ALA B CA 1
ATOM 2383 C C . ALA B 1 38 ? -4.664 -9.562 1.362 1 97.88 38 ALA B C 1
ATOM 2385 O O . ALA B 1 38 ? -3.678 -8.961 0.929 1 97.88 38 ALA B O 1
ATOM 2386 N N . SER B 1 39 ? -5.586 -10.109 0.567 1 96.19 39 SER B N 1
ATOM 2387 C CA . SER B 1 39 ? -5.57 -9.938 -0.882 1 96.19 39 SER B CA 1
ATOM 2388 C C . SER B 1 39 ? -6.945 -9.531 -1.405 1 96.19 39 SER B C 1
ATOM 2390 O O . SER B 1 39 ? -7.969 -10.008 -0.912 1 96.19 39 SER B O 1
ATOM 2392 N N . SER B 1 40 ? -6.91 -8.617 -2.344 1 95 40 SER B N 1
ATOM 2393 C CA . SER B 1 40 ? -8.156 -8.227 -2.994 1 95 40 SER B CA 1
ATOM 2394 C C . SER B 1 40 ? -8.812 -9.422 -3.684 1 95 40 SER B C 1
ATOM 2396 O O . SER B 1 40 ? -8.211 -10.055 -4.551 1 95 40 SER B O 1
ATOM 2398 N N . ILE B 1 41 ? -10.008 -9.805 -3.275 1 93 41 ILE B N 1
ATOM 2399 C CA . ILE B 1 41 ? -10.898 -10.805 -3.84 1 93 41 ILE B CA 1
ATOM 2400 C C . ILE B 1 41 ? -10.133 -12.117 -4.051 1 93 41 ILE B C 1
ATOM 2402 O O . ILE B 1 41 ? -10.383 -12.836 -5.02 1 93 41 ILE B O 1
ATOM 2406 N N . ALA B 1 42 ? -9.047 -12.312 -3.307 1 93.19 42 ALA B N 1
ATOM 2407 C CA . ALA B 1 42 ? -8.266 -13.547 -3.227 1 93.19 42 ALA B CA 1
ATOM 2408 C C . ALA B 1 42 ? -7.543 -13.82 -4.543 1 93.19 42 ALA B C 1
ATOM 2410 O O . ALA B 1 42 ? -7.211 -14.969 -4.848 1 93.19 42 ALA B O 1
ATOM 2411 N N . MET B 1 43 ? -7.277 -12.82 -5.305 1 95.75 43 MET B N 1
ATOM 2412 C CA . MET B 1 43 ? -6.629 -12.992 -6.598 1 95.75 43 MET B CA 1
ATOM 2413 C C . MET B 1 43 ? -5.113 -13.078 -6.438 1 95.75 43 MET B C 1
ATOM 2415 O O . MET B 1 43 ? -4.414 -13.547 -7.34 1 95.75 43 MET B O 1
ATOM 2419 N N . GLN B 1 44 ? -4.609 -12.609 -5.293 1 96.88 44 GLN B N 1
ATOM 2420 C CA . GLN B 1 44 ? -3.18 -12.695 -5.008 1 96.88 44 GLN B CA 1
ATOM 2421 C C . GLN B 1 44 ? -2.354 -12.133 -6.164 1 96.88 44 GLN B C 1
ATOM 2423 O O . GLN B 1 44 ? -1.443 -12.797 -6.66 1 96.88 44 GLN B O 1
ATOM 2428 N N . SER B 1 45 ? -2.555 -10.836 -6.535 1 97.94 45 SER B N 1
ATOM 2429 C CA . SER B 1 45 ? -2.092 -10.25 -7.789 1 97.94 45 SER B CA 1
ATOM 2430 C C . SER B 1 45 ? -0.795 -9.477 -7.594 1 97.94 45 SER B C 1
ATOM 2432 O O . SER B 1 45 ? -0.627 -8.391 -8.148 1 97.94 45 SER B O 1
ATOM 2434 N N . TYR B 1 46 ? 0.113 -9.953 -6.867 1 98.81 46 TYR B N 1
ATOM 2435 C CA . TYR B 1 46 ? 1.458 -9.398 -6.738 1 98.81 46 TYR B CA 1
ATOM 2436 C C . TYR B 1 46 ? 2.5 -10.508 -6.68 1 98.81 46 TYR B C 1
ATOM 2438 O O . TYR B 1 46 ? 2.166 -11.672 -6.418 1 98.81 46 TYR B O 1
ATOM 2446 N N . SER B 1 47 ? 3.74 -10.211 -6.961 1 98.94 47 SER B N 1
ATOM 2447 C CA . SER B 1 47 ? 4.887 -11.102 -6.801 1 98.94 47 SER B CA 1
ATOM 2448 C C . SER B 1 47 ? 6.09 -10.352 -6.238 1 98.94 47 SER B C 1
ATOM 2450 O O . SER B 1 47 ? 6.051 -9.133 -6.078 1 98.94 47 SER B O 1
ATOM 2452 N N . ILE B 1 48 ? 7.059 -11.133 -5.828 1 98.94 48 ILE B N 1
ATOM 2453 C CA . ILE B 1 48 ? 8.289 -10.609 -5.25 1 98.94 48 ILE B CA 1
ATOM 2454 C C . ILE B 1 48 ? 9.492 -11.148 -6.027 1 98.94 48 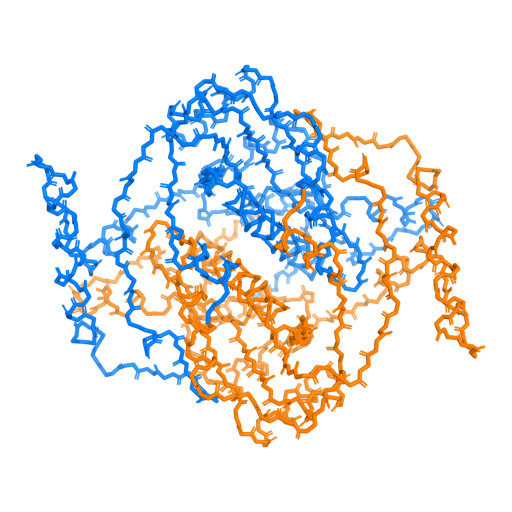ILE B C 1
ATOM 2456 O O . ILE B 1 48 ? 9.562 -12.336 -6.328 1 98.94 48 ILE B O 1
ATOM 2460 N N . ILE B 1 49 ? 10.375 -10.281 -6.391 1 98.94 49 ILE B N 1
ATOM 2461 C CA . ILE B 1 49 ? 11.648 -10.695 -6.965 1 98.94 49 ILE B CA 1
ATOM 2462 C C . ILE B 1 49 ? 12.773 -10.469 -5.957 1 98.94 49 ILE B C 1
ATOM 2464 O O . ILE B 1 49 ? 13.055 -9.328 -5.582 1 98.94 49 ILE B O 1
ATOM 2468 N N . ARG B 1 50 ? 13.367 -11.523 -5.5 1 98.94 50 ARG B N 1
ATOM 2469 C CA . ARG B 1 50 ? 14.539 -11.445 -4.625 1 98.94 50 ARG B CA 1
ATOM 2470 C C . ARG B 1 50 ? 15.82 -11.258 -5.434 1 98.94 50 ARG B C 1
ATOM 2472 O O . ARG B 1 50 ? 16.078 -12.023 -6.363 1 98.94 50 ARG B O 1
ATOM 2479 N N . ILE B 1 51 ? 16.594 -10.258 -5.109 1 98.94 51 ILE B N 1
ATOM 2480 C CA . ILE B 1 51 ? 17.828 -9.945 -5.828 1 98.94 51 ILE B CA 1
ATOM 2481 C C . ILE B 1 51 ? 19.016 -10.539 -5.082 1 98.94 51 ILE B C 1
ATOM 2483 O O . ILE B 1 51 ? 19.391 -10.062 -4.008 1 98.94 51 ILE B O 1
ATOM 2487 N N . THR B 1 52 ? 19.641 -11.531 -5.648 1 98 52 THR B N 1
ATOM 2488 C CA . THR B 1 52 ? 20.781 -12.188 -5.008 1 98 52 THR B CA 1
ATOM 2489 C C . THR B 1 52 ? 22.047 -11.992 -5.84 1 98 52 THR B C 1
ATOM 2491 O O . THR B 1 52 ? 23.156 -12.219 -5.348 1 98 52 THR B O 1
ATOM 2494 N N . ASP B 1 53 ? 21.859 -11.609 -7.156 1 98.12 53 ASP B N 1
ATOM 2495 C CA . ASP B 1 53 ? 22.969 -11.391 -8.062 1 98.12 53 ASP B CA 1
ATOM 2496 C C . ASP B 1 53 ? 23.578 -10 -7.867 1 98.12 53 ASP B C 1
ATOM 2498 O O . ASP B 1 53 ? 22.875 -8.992 -8.016 1 98.12 53 ASP B O 1
ATOM 2502 N N . ASP B 1 54 ? 24.891 -9.953 -7.633 1 97.5 54 ASP B N 1
ATOM 2503 C CA . ASP B 1 54 ? 25.578 -8.695 -7.324 1 97.5 54 ASP B CA 1
ATOM 2504 C C . ASP B 1 54 ? 25.516 -7.742 -8.516 1 97.5 54 ASP B C 1
ATOM 2506 O O . ASP B 1 54 ? 25.422 -6.523 -8.344 1 97.5 54 ASP B O 1
ATOM 2510 N N . LYS B 1 55 ? 25.656 -8.242 -9.703 1 98.25 55 LYS B N 1
ATOM 2511 C CA . LYS B 1 55 ? 25.594 -7.395 -10.891 1 98.25 55 LYS B CA 1
ATOM 2512 C C . LYS B 1 55 ? 24.219 -6.738 -11.031 1 98.25 55 LYS B C 1
ATOM 2514 O O . LYS B 1 55 ? 24.125 -5.559 -11.375 1 98.25 55 LYS B O 1
ATOM 2519 N N . THR B 1 56 ? 23.172 -7.562 -10.828 1 98.62 56 THR B N 1
ATOM 2520 C CA . THR B 1 56 ? 21.812 -7.031 -10.867 1 98.62 56 THR B CA 1
ATOM 2521 C C . THR B 1 56 ? 21.625 -5.973 -9.789 1 98.62 56 THR B C 1
ATOM 2523 O O . THR B 1 56 ? 21.031 -4.922 -10.039 1 98.62 56 THR B O 1
ATOM 2526 N N . LYS B 1 57 ? 22.109 -6.258 -8.594 1 98.56 57 LYS B N 1
ATOM 2527 C CA . LYS B 1 57 ? 22.016 -5.309 -7.492 1 98.56 57 LYS B CA 1
ATOM 2528 C C . LYS B 1 57 ? 22.719 -3.998 -7.824 1 98.56 57 LYS B C 1
ATOM 2530 O O . LYS B 1 57 ? 22.219 -2.918 -7.508 1 98.56 57 LYS B O 1
ATOM 2535 N N . ASP B 1 58 ? 23.859 -4.078 -8.438 1 98.38 58 ASP B N 1
ATOM 2536 C CA . ASP B 1 58 ? 24.625 -2.902 -8.852 1 98.38 58 ASP B CA 1
ATOM 2537 C C . ASP B 1 58 ? 23.844 -2.066 -9.859 1 98.38 58 ASP B C 1
ATOM 2539 O O . ASP B 1 58 ? 23.828 -0.835 -9.773 1 98.38 58 ASP B O 1
ATOM 2543 N N . LYS B 1 59 ? 23.266 -2.701 -10.844 1 98.75 59 LYS B N 1
ATOM 2544 C CA . LYS B 1 59 ? 22.453 -1.994 -11.828 1 98.75 59 LYS B CA 1
ATOM 2545 C C . LYS B 1 59 ? 21.281 -1.29 -11.164 1 98.75 59 LYS B C 1
ATOM 2547 O O . LYS B 1 59 ? 20.938 -0.158 -11.516 1 98.75 59 LYS B O 1
ATOM 2552 N N . ILE B 1 60 ? 20.672 -1.944 -10.18 1 98.88 60 ILE B N 1
ATOM 2553 C CA . ILE B 1 60 ? 19.562 -1.343 -9.445 1 98.88 60 ILE B CA 1
ATOM 2554 C C . ILE B 1 60 ? 20.062 -0.124 -8.672 1 98.88 60 ILE B C 1
ATOM 2556 O O . ILE B 1 60 ? 19.391 0.913 -8.641 1 98.88 60 ILE B O 1
ATOM 2560 N N . SER B 1 61 ? 21.234 -0.25 -8.055 1 98.75 61 SER B N 1
ATOM 2561 C CA . SER B 1 61 ? 21.812 0.871 -7.316 1 98.75 61 SER B CA 1
ATOM 2562 C C . SER B 1 61 ? 22 2.088 -8.219 1 98.75 61 SER B C 1
ATOM 2564 O O . SER B 1 61 ? 21.781 3.223 -7.789 1 98.75 61 SER B O 1
ATOM 2566 N N . LYS B 1 62 ? 22.344 1.885 -9.461 1 98.56 62 LYS B N 1
ATOM 2567 C CA . LYS B 1 62 ? 22.547 2.961 -10.43 1 98.56 62 LYS B CA 1
ATOM 2568 C C . LYS B 1 62 ? 21.203 3.578 -10.836 1 98.56 62 LYS B C 1
ATOM 2570 O O . LYS B 1 62 ? 21.078 4.801 -10.922 1 98.56 62 LYS B O 1
ATOM 2575 N N . ILE B 1 63 ? 20.219 2.736 -11.07 1 98.38 63 ILE B N 1
ATOM 2576 C CA . ILE B 1 63 ? 18.891 3.217 -11.422 1 98.38 63 ILE B CA 1
ATOM 2577 C C . ILE B 1 63 ? 18.344 4.078 -10.289 1 98.38 63 ILE B C 1
ATOM 2579 O O . ILE B 1 63 ? 17.766 5.141 -10.531 1 98.38 63 ILE B O 1
ATOM 2583 N N . CYS B 1 64 ? 18.562 3.648 -9.055 1 98.12 64 CYS B N 1
ATOM 2584 C CA . CYS B 1 64 ? 18.047 4.32 -7.867 1 98.12 64 CYS B CA 1
ATOM 2585 C C . CYS B 1 64 ? 18.891 5.539 -7.516 1 98.12 64 CYS B C 1
ATOM 2587 O O . CYS B 1 64 ? 18.469 6.383 -6.723 1 98.12 64 CYS B O 1
ATOM 2589 N N . ASN B 1 65 ? 20.094 5.656 -8.07 1 97.19 65 ASN B N 1
ATOM 2590 C CA . ASN B 1 65 ? 21.078 6.656 -7.699 1 97.19 65 ASN B CA 1
ATOM 2591 C C . ASN B 1 65 ? 21.406 6.602 -6.211 1 97.19 65 ASN B C 1
ATOM 2593 O O . ASN B 1 65 ? 21.422 7.629 -5.535 1 97.19 65 ASN B O 1
ATOM 2597 N N . GLN B 1 66 ? 21.562 5.395 -5.68 1 97.12 66 GLN B N 1
ATOM 2598 C CA . GLN B 1 66 ? 21.891 5.125 -4.281 1 97.12 66 GLN B CA 1
ATOM 2599 C C . GLN B 1 66 ? 22.906 3.996 -4.16 1 97.12 66 GLN B C 1
ATOM 2601 O O . GLN B 1 66 ? 22.547 2.822 -4.086 1 97.12 66 GLN B O 1
ATOM 2606 N N . ASP B 1 67 ? 24.125 4.32 -3.945 1 96.19 67 ASP B N 1
ATOM 2607 C CA . ASP B 1 67 ? 25.25 3.4 -4.008 1 96.19 67 ASP B CA 1
ATOM 2608 C C . ASP B 1 67 ? 25.188 2.359 -2.893 1 96.19 67 ASP B C 1
ATOM 2610 O O . ASP B 1 67 ? 25.625 1.223 -3.068 1 96.19 67 ASP B O 1
ATOM 2614 N N . TYR B 1 68 ? 24.578 2.721 -1.827 1 95.31 68 TYR B N 1
ATOM 2615 C CA . TYR B 1 68 ? 24.594 1.836 -0.668 1 95.31 68 TYR B CA 1
ATOM 2616 C C . TYR B 1 68 ? 23.75 0.591 -0.927 1 95.31 68 TYR B C 1
ATOM 2618 O O . TYR B 1 68 ? 23.875 -0.411 -0.218 1 95.31 68 TYR B O 1
ATOM 2626 N N . ILE B 1 69 ? 22.953 0.591 -1.944 1 98 69 ILE B N 1
ATOM 2627 C CA . ILE B 1 69 ? 22.109 -0.553 -2.281 1 98 69 ILE B CA 1
ATOM 2628 C C . ILE B 1 69 ? 23 -1.755 -2.623 1 98 69 ILE B C 1
ATOM 2630 O O . ILE B 1 69 ? 22.625 -2.898 -2.346 1 98 69 ILE B O 1
ATOM 2634 N N . LYS B 1 70 ? 24.188 -1.521 -3.109 1 96.75 70 LYS B N 1
ATOM 2635 C CA . LYS B 1 70 ? 25.094 -2.58 -3.535 1 96.75 70 LYS B CA 1
ATOM 2636 C C . LYS B 1 70 ? 25.5 -3.467 -2.359 1 96.75 70 LYS B C 1
ATOM 2638 O O . LYS B 1 70 ? 25.859 -4.629 -2.547 1 96.75 70 LYS B O 1
ATOM 2643 N N . ASN B 1 71 ? 25.375 -2.943 -1.166 1 95.81 71 ASN B N 1
ATOM 2644 C CA . ASN B 1 71 ? 25.906 -3.627 0.012 1 95.81 71 ASN B CA 1
ATOM 2645 C C . ASN B 1 71 ? 24.781 -4.27 0.83 1 95.81 71 ASN B C 1
ATOM 2647 O O . ASN B 1 71 ? 25.031 -4.809 1.909 1 95.81 71 ASN B O 1
ATOM 2651 N N . PHE B 1 72 ? 23.562 -4.199 0.314 1 98 72 PHE B N 1
ATOM 2652 C CA . PHE B 1 72 ? 22.438 -4.75 1.067 1 98 72 PHE B CA 1
ATOM 2653 C C . PHE B 1 72 ? 22.562 -6.266 1.198 1 98 72 PHE B C 1
ATOM 2655 O O . PHE B 1 72 ? 22.844 -6.957 0.214 1 98 72 PHE B O 1
ATOM 2662 N N . PRO B 1 73 ? 22.438 -6.824 2.445 1 98.44 73 PRO B N 1
ATOM 2663 C CA . PRO B 1 73 ? 22.391 -8.281 2.576 1 98.44 73 PRO B CA 1
ATOM 2664 C C . PRO B 1 73 ? 21.219 -8.906 1.817 1 98.44 73 PRO B C 1
ATOM 2666 O O . PRO B 1 73 ? 21.359 -9.969 1.215 1 98.44 73 PRO B O 1
ATOM 2669 N N . GLU B 1 74 ? 20.047 -8.305 1.909 1 98.81 74 GLU B N 1
ATOM 2670 C CA . GLU B 1 74 ? 18.859 -8.742 1.19 1 98.81 74 GLU B CA 1
ATOM 2671 C C . GLU B 1 74 ? 18.172 -7.582 0.474 1 98.81 74 GLU B C 1
ATOM 2673 O O . GLU B 1 74 ? 18.141 -6.461 0.99 1 98.81 74 GLU B O 1
ATOM 2678 N N . LEU B 1 75 ? 17.719 -7.812 -0.684 1 98.88 75 LEU B N 1
ATOM 2679 C CA . LEU B 1 75 ? 16.953 -6.879 -1.503 1 98.88 75 LEU B CA 1
ATOM 2680 C C . LEU B 1 75 ? 15.828 -7.594 -2.246 1 98.88 75 LEU B C 1
ATOM 2682 O O . LEU B 1 75 ? 16.078 -8.586 -2.939 1 98.88 75 LEU B O 1
ATOM 2686 N N . VAL B 1 76 ? 14.625 -7.109 -2.029 1 98.94 76 VAL B N 1
ATOM 2687 C CA . VAL B 1 76 ? 13.5 -7.672 -2.762 1 98.94 76 VAL B CA 1
ATOM 2688 C C . VAL B 1 76 ? 12.711 -6.555 -3.434 1 98.94 76 VAL B C 1
ATOM 2690 O O . VAL B 1 76 ? 12.672 -5.426 -2.936 1 98.94 76 VAL B O 1
ATOM 2693 N N . ILE B 1 77 ? 12.148 -6.836 -4.586 1 98.94 77 ILE B N 1
ATOM 2694 C CA . ILE B 1 77 ? 11.297 -5.918 -5.336 1 98.94 77 ILE B CA 1
ATOM 2695 C C . ILE B 1 77 ? 9.883 -6.488 -5.434 1 98.94 77 ILE B C 1
ATOM 2697 O O . ILE B 1 77 ? 9.688 -7.594 -5.949 1 98.94 77 ILE B O 1
ATOM 2701 N N . PHE B 1 78 ? 8.93 -5.77 -4.891 1 99 78 PHE B N 1
ATOM 2702 C CA . PHE B 1 78 ? 7.523 -6.125 -5.035 1 99 78 PHE B CA 1
ATOM 2703 C C . PHE B 1 78 ? 6.965 -5.602 -6.355 1 99 78 PHE B C 1
ATOM 2705 O O . PHE B 1 78 ? 7.242 -4.465 -6.742 1 99 78 PHE B O 1
ATOM 2712 N N . ILE B 1 79 ? 6.137 -6.402 -7.027 1 98.94 79 ILE B N 1
ATOM 2713 C CA . ILE B 1 79 ? 5.613 -6 -8.328 1 98.94 79 ILE B CA 1
ATOM 2714 C C . ILE B 1 79 ? 4.125 -6.332 -8.406 1 98.94 79 ILE B C 1
ATOM 2716 O O . ILE B 1 79 ? 3.67 -7.316 -7.82 1 98.94 79 ILE B O 1
ATOM 2720 N N . VAL B 1 80 ? 3.357 -5.469 -9.125 1 98.88 80 VAL B N 1
ATOM 2721 C CA . VAL B 1 80 ? 2.049 -5.887 -9.617 1 98.88 80 VAL B CA 1
ATOM 2722 C C . VAL B 1 80 ? 2.203 -7.102 -10.531 1 98.88 80 VAL B C 1
ATOM 2724 O O . VAL B 1 80 ? 3.07 -7.121 -11.406 1 98.88 80 VAL B O 1
ATOM 2727 N N . ASP B 1 81 ? 1.374 -8.109 -10.305 1 98.81 81 ASP B N 1
ATOM 2728 C CA . ASP B 1 81 ? 1.454 -9.289 -11.156 1 98.81 81 ASP B CA 1
ATOM 2729 C C . ASP B 1 81 ? 0.062 -9.789 -11.539 1 98.81 81 ASP B C 1
ATOM 2731 O O . ASP B 1 81 ? -0.444 -10.75 -10.953 1 98.81 81 ASP B O 1
ATOM 2735 N N . VAL B 1 82 ? -0.442 -9.148 -12.523 1 97.88 82 VAL B N 1
ATOM 2736 C CA . VAL B 1 82 ? -1.734 -9.555 -13.062 1 97.88 82 VAL B CA 1
ATOM 2737 C C . VAL B 1 82 ? -1.524 -10.5 -14.25 1 97.88 82 VAL B C 1
ATOM 2739 O O . VAL B 1 82 ? -2.479 -11.102 -14.75 1 97.88 82 VAL B O 1
ATOM 2742 N N . TYR B 1 83 ? -0.315 -10.695 -14.609 1 98.56 83 TYR B N 1
ATOM 2743 C CA . TYR B 1 83 ? 0.071 -11.609 -15.688 1 98.56 83 TYR B CA 1
ATOM 2744 C C . 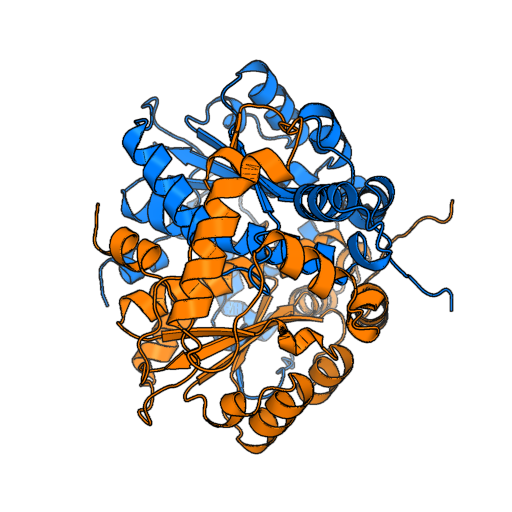TYR B 1 83 ? -0.343 -13.039 -15.367 1 98.56 83 TYR B C 1
ATOM 2746 O O . TYR B 1 83 ? -0.881 -13.742 -16.219 1 98.56 83 TYR B O 1
ATOM 2754 N N . ARG B 1 84 ? -0.108 -13.477 -14.141 1 98.38 84 ARG B N 1
ATOM 2755 C CA . ARG B 1 84 ? -0.362 -14.852 -13.727 1 98.38 84 ARG B CA 1
ATOM 2756 C C . ARG B 1 84 ? -1.822 -15.227 -13.945 1 98.38 84 ARG B C 1
ATOM 2758 O O . ARG B 1 84 ? -2.117 -16.25 -14.586 1 98.38 84 ARG B O 1
ATOM 2765 N N . ASN B 1 85 ? -2.744 -14.414 -13.445 1 97.88 85 ASN B N 1
ATOM 2766 C CA . ASN B 1 85 ? -4.168 -14.711 -13.578 1 97.88 85 ASN B CA 1
ATOM 2767 C C . ASN B 1 85 ? -4.645 -14.57 -15.016 1 97.88 85 ASN B C 1
ATOM 2769 O O . ASN B 1 85 ? -5.539 -15.289 -15.453 1 97.88 85 ASN B O 1
ATOM 2773 N N . ALA B 1 86 ? -4.012 -13.633 -15.773 1 97.88 86 ALA B N 1
ATOM 2774 C CA . ALA B 1 86 ? -4.301 -13.539 -17.203 1 97.88 86 ALA B CA 1
ATOM 2775 C C . ALA B 1 86 ? -3.947 -14.844 -17.906 1 97.88 86 ALA B C 1
ATOM 2777 O O . ALA B 1 86 ? -4.734 -15.352 -18.719 1 97.88 86 ALA B O 1
ATOM 2778 N N . ARG B 1 87 ? -2.82 -15.398 -17.609 1 98.12 87 ARG B N 1
ATOM 2779 C CA . ARG B 1 87 ? -2.365 -16.641 -18.219 1 98.12 87 ARG B CA 1
ATOM 2780 C C . ARG B 1 87 ? -3.254 -17.812 -17.828 1 98.12 87 ARG B C 1
ATOM 2782 O O . ARG B 1 87 ? -3.555 -18.672 -18.641 1 98.12 87 ARG B O 1
ATOM 2789 N N . ILE B 1 88 ? -3.605 -17.828 -16.547 1 98.06 88 ILE B N 1
ATOM 2790 C CA . ILE B 1 88 ? -4.508 -18.875 -16.062 1 98.06 88 ILE B CA 1
ATOM 2791 C C . ILE B 1 88 ? -5.805 -18.844 -16.875 1 98.06 88 ILE B C 1
ATOM 2793 O O . ILE B 1 88 ? -6.262 -19.875 -17.359 1 98.06 88 ILE B O 1
ATOM 2797 N N . SER B 1 89 ? -6.438 -17.672 -17.031 1 97.75 89 SER B N 1
ATOM 2798 C CA . SER B 1 89 ? -7.684 -17.547 -17.781 1 97.75 89 SER B CA 1
ATOM 2799 C C . SER B 1 89 ? -7.492 -17.953 -19.234 1 97.75 89 SER B C 1
ATOM 2801 O O . SER B 1 89 ? -8.352 -18.609 -19.812 1 97.75 89 SER B O 1
ATOM 2803 N N . GLU B 1 90 ? -6.383 -17.609 -19.812 1 97.75 90 GLU B N 1
ATOM 2804 C CA . GLU B 1 90 ? -6.09 -17.938 -21.203 1 97.75 90 GLU B CA 1
ATOM 2805 C C . GLU B 1 90 ? -5.941 -19.438 -21.391 1 97.75 90 GLU B C 1
ATOM 2807 O O . GLU B 1 90 ? -6.387 -19.984 -22.406 1 97.75 90 GLU B O 1
ATOM 2812 N N . GLU B 1 91 ? -5.285 -20.078 -20.484 1 98 91 GLU B N 1
ATOM 2813 C CA . GLU B 1 91 ? -5.086 -21.516 -20.562 1 98 91 GLU B CA 1
ATOM 2814 C C . GLU B 1 91 ? -6.41 -22.266 -20.406 1 98 91 GLU B C 1
ATOM 2816 O O . GLU B 1 91 ? -6.52 -23.422 -20.797 1 98 91 GLU B O 1
ATOM 2821 N N . LEU B 1 92 ? -7.379 -21.641 -19.875 1 97.38 92 LEU B N 1
ATOM 2822 C CA . LEU B 1 92 ? -8.727 -22.188 -19.797 1 97.38 92 LEU B CA 1
ATOM 2823 C C . LEU B 1 92 ? -9.539 -21.812 -21.031 1 97.38 92 LEU B C 1
ATOM 2825 O O . LEU B 1 92 ? -10.742 -22.062 -21.078 1 97.38 92 LEU B O 1
ATOM 2829 N N . GLY B 1 93 ? -8.938 -21.094 -21.938 1 97 93 GLY B N 1
ATOM 2830 C CA . GLY B 1 93 ? -9.562 -20.75 -23.203 1 97 93 GLY B CA 1
ATOM 2831 C C . GLY B 1 93 ? -10.305 -19.422 -23.156 1 97 93 GLY B C 1
ATOM 2832 O O . GLY B 1 93 ? -11.133 -19.141 -24.031 1 97 93 GLY B O 1
ATOM 2833 N N . GLU B 1 94 ? -10.062 -18.625 -22.078 1 95.38 94 GLU B N 1
ATOM 2834 C CA . GLU B 1 94 ? -10.773 -17.359 -21.891 1 95.38 94 GLU B CA 1
ATOM 2835 C C . GLU B 1 94 ? -9.828 -16.172 -22.031 1 95.38 94 GLU B C 1
ATOM 2837 O O . GLU B 1 94 ? -8.914 -16 -21.219 1 95.38 94 GLU B O 1
ATOM 2842 N N . ASN B 1 95 ? -9.992 -15.414 -23.094 1 92.44 95 ASN B N 1
ATOM 2843 C CA . ASN B 1 95 ? -9.289 -14.148 -23.219 1 92.44 95 ASN B CA 1
ATOM 2844 C C . ASN B 1 95 ? -10.188 -12.969 -22.875 1 92.44 95 ASN B C 1
ATOM 2846 O O . ASN B 1 95 ? -10.93 -12.477 -23.734 1 92.44 95 ASN B O 1
ATOM 2850 N N . LEU B 1 96 ? -10.039 -12.484 -21.688 1 92.31 96 LEU B N 1
ATOM 2851 C CA . LEU B 1 96 ? -11.031 -11.586 -21.109 1 92.31 96 LEU B CA 1
ATOM 2852 C C . LEU B 1 96 ? -10.531 -10.148 -21.109 1 92.31 96 LEU B C 1
ATOM 2854 O O . LEU B 1 96 ? -9.375 -9.891 -20.781 1 92.31 96 LEU B O 1
ATOM 2858 N N . PRO B 1 97 ? -11.32 -9.273 -21.531 1 87.5 97 PRO B N 1
ATOM 2859 C CA . PRO B 1 97 ? -10.867 -7.891 -21.719 1 87.5 97 PRO B CA 1
ATOM 2860 C C . PRO B 1 97 ? -10.516 -7.211 -20.391 1 87.5 97 PRO B C 1
ATOM 2862 O O . PRO B 1 97 ? -9.641 -6.34 -20.359 1 87.5 97 PRO B O 1
ATOM 2865 N N . HIS B 1 98 ? -11.086 -7.598 -19.297 1 91.06 98 HIS B N 1
ATOM 2866 C CA . HIS B 1 98 ? -10.93 -6.871 -18.031 1 91.06 98 HIS B CA 1
ATOM 2867 C C . HIS B 1 98 ? -9.695 -7.34 -17.281 1 91.06 98 HIS B C 1
ATOM 2869 O O . HIS B 1 98 ? -9.398 -6.824 -16.203 1 91.06 98 HIS B O 1
ATOM 2875 N N . LYS B 1 99 ? -8.945 -8.258 -17.922 1 93.38 99 LYS B N 1
ATOM 2876 C CA . LYS B 1 99 ? -7.727 -8.75 -17.281 1 93.38 99 LYS B CA 1
ATOM 2877 C C . LYS B 1 99 ? -6.672 -7.656 -17.188 1 93.38 99 LYS B C 1
ATOM 2879 O O . LYS B 1 99 ? -5.723 -7.766 -16.406 1 93.38 99 LYS B O 1
ATOM 2884 N N . LYS B 1 100 ? -6.91 -6.586 -17.953 1 94.75 100 LYS B N 1
ATOM 2885 C CA . LYS B 1 100 ? -5.844 -5.59 -18.062 1 94.75 100 LYS B CA 1
ATOM 2886 C C . LYS B 1 100 ? -6.336 -4.215 -17.609 1 94.75 100 LYS B C 1
ATOM 2888 O O . LYS B 1 100 ? -5.664 -3.205 -17.828 1 94.75 100 LYS B O 1
ATOM 2893 N N . ASP B 1 101 ? -7.535 -4.145 -17.047 1 93.88 101 ASP B N 1
ATOM 2894 C CA . ASP B 1 101 ? -8.07 -2.828 -16.703 1 93.88 101 ASP B CA 1
ATOM 2895 C C . ASP B 1 101 ? -7.418 -2.266 -15.453 1 93.88 101 ASP B C 1
ATOM 2897 O O . ASP B 1 101 ? -6.621 -2.949 -14.805 1 93.88 101 ASP B O 1
ATOM 2901 N N . MET B 1 102 ? -7.715 -1.017 -15.141 1 95.19 102 MET B N 1
ATOM 2902 C CA . MET B 1 102 ? -7.039 -0.301 -14.062 1 95.19 102 MET B CA 1
ATOM 2903 C C . MET B 1 102 ? -7.512 -0.794 -12.703 1 95.19 102 MET B C 1
ATOM 2905 O O . MET B 1 102 ? -6.801 -0.651 -11.703 1 95.19 102 MET B O 1
ATOM 2909 N N . ASP B 1 103 ? -8.695 -1.363 -12.664 1 95.88 103 ASP B N 1
ATOM 2910 C CA . ASP B 1 103 ? -9.125 -1.984 -11.414 1 95.88 103 ASP B CA 1
ATOM 2911 C C . ASP B 1 103 ? -8.156 -3.084 -10.984 1 95.88 103 ASP B C 1
ATOM 2913 O O . ASP B 1 103 ? -7.738 -3.131 -9.82 1 95.88 103 ASP B O 1
ATOM 2917 N N . ARG B 1 104 ? -7.781 -3.932 -11.953 1 96.62 104 ARG B N 1
ATOM 2918 C CA . ARG B 1 104 ? -6.852 -5.02 -11.672 1 96.62 104 ARG B CA 1
ATOM 2919 C C . ARG B 1 104 ? -5.469 -4.48 -11.312 1 96.62 104 ARG B C 1
ATOM 2921 O O . ARG B 1 104 ? -4.812 -5 -10.406 1 96.62 104 ARG B O 1
ATOM 2928 N N . PHE B 1 105 ? -5.051 -3.424 -12.008 1 97.88 105 PHE B N 1
ATOM 2929 C CA . PHE B 1 105 ? -3.762 -2.809 -11.719 1 97.88 105 PHE B CA 1
ATOM 2930 C C . PHE B 1 105 ? -3.709 -2.318 -10.273 1 97.88 105 PHE B C 1
ATOM 2932 O O . PHE B 1 105 ? -2.781 -2.65 -9.531 1 97.88 105 PHE B O 1
ATOM 2939 N N . PHE B 1 106 ? -4.711 -1.594 -9.859 1 97.94 106 PHE B N 1
ATOM 2940 C CA . PHE B 1 106 ? -4.719 -0.994 -8.531 1 97.94 106 PHE B CA 1
ATOM 2941 C C . PHE B 1 106 ? -4.902 -2.059 -7.457 1 97.94 106 PHE B C 1
ATOM 2943 O O . PHE B 1 106 ? -4.359 -1.937 -6.355 1 97.94 106 PHE B O 1
ATOM 2950 N N . GLN B 1 107 ? -5.672 -3.098 -7.766 1 97.62 107 GLN B N 1
ATOM 2951 C CA . GLN B 1 107 ? -5.758 -4.227 -6.84 1 97.62 107 GLN B CA 1
ATOM 2952 C C . GLN B 1 107 ? -4.387 -4.844 -6.594 1 97.62 107 GLN B C 1
ATOM 2954 O O . GLN B 1 107 ? -3.988 -5.043 -5.441 1 97.62 107 GLN B O 1
ATOM 2959 N N . GLY B 1 108 ? -3.674 -5.141 -7.688 1 98.56 108 GLY B N 1
ATOM 2960 C CA . GLY B 1 108 ? -2.338 -5.699 -7.566 1 98.56 108 GLY B CA 1
ATOM 2961 C C . GLY B 1 108 ? -1.366 -4.777 -6.855 1 98.56 108 GLY B C 1
ATOM 2962 O O . GLY B 1 108 ? -0.567 -5.227 -6.031 1 98.56 108 GLY B O 1
ATOM 2963 N N . PHE B 1 109 ? -1.449 -3.48 -7.176 1 98.81 109 PHE B N 1
ATOM 2964 C CA . PHE B 1 109 ? -0.58 -2.486 -6.559 1 98.81 109 PHE B CA 1
ATOM 2965 C C . PHE B 1 109 ? -0.808 -2.426 -5.055 1 98.81 109 PHE B C 1
ATOM 2967 O O . PHE B 1 109 ? 0.145 -2.473 -4.273 1 98.81 109 PHE B O 1
ATOM 2974 N N . THR B 1 110 ? -2.045 -2.363 -4.645 1 98.81 110 THR B N 1
ATOM 2975 C CA . THR B 1 110 ? -2.4 -2.307 -3.229 1 98.81 110 THR B CA 1
ATOM 2976 C C . THR B 1 110 ? -1.965 -3.58 -2.512 1 98.81 110 THR B C 1
ATOM 2978 O O . THR B 1 110 ? -1.336 -3.52 -1.453 1 98.81 110 THR B O 1
ATOM 2981 N N . ASP B 1 111 ? -2.242 -4.734 -3.125 1 98.75 111 ASP B N 1
ATOM 2982 C CA . ASP B 1 111 ? -1.874 -6.02 -2.537 1 98.75 111 ASP B CA 1
ATOM 2983 C C . ASP B 1 111 ? -0.367 -6.105 -2.305 1 98.75 111 ASP B C 1
ATOM 2985 O O . ASP B 1 111 ? 0.078 -6.555 -1.247 1 98.75 111 ASP B O 1
ATOM 2989 N N . GLY B 1 112 ? 0.402 -5.688 -3.326 1 98.88 112 GLY B N 1
ATOM 2990 C CA . GLY B 1 112 ? 1.85 -5.715 -3.191 1 98.88 112 GLY B CA 1
ATOM 2991 C C . GLY B 1 112 ? 2.369 -4.773 -2.123 1 98.88 112 GLY B C 1
ATOM 2992 O O . GLY B 1 112 ? 3.271 -5.125 -1.361 1 98.88 112 GLY B O 1
ATOM 2993 N N . ALA B 1 113 ? 1.801 -3.578 -2.055 1 98.88 113 ALA B N 1
ATOM 2994 C CA . ALA B 1 113 ? 2.232 -2.582 -1.076 1 98.88 113 ALA B CA 1
ATOM 2995 C C . ALA B 1 113 ? 1.959 -3.061 0.347 1 98.88 113 ALA B C 1
ATOM 2997 O O . ALA B 1 113 ? 2.824 -2.957 1.22 1 98.88 113 ALA B O 1
ATOM 2998 N N . ILE B 1 114 ? 0.769 -3.59 0.617 1 98.94 114 ILE B N 1
ATOM 2999 C CA . ILE B 1 114 ? 0.444 -3.992 1.98 1 98.94 114 ILE B CA 1
ATOM 3000 C C . ILE B 1 114 ? 1.223 -5.254 2.348 1 98.94 114 ILE B C 1
ATOM 3002 O O . ILE B 1 114 ? 1.61 -5.438 3.502 1 98.94 114 ILE B O 1
ATOM 3006 N N . ALA B 1 115 ? 1.533 -6.109 1.347 1 98.94 115 ALA B N 1
ATOM 3007 C CA . ALA B 1 115 ? 2.387 -7.27 1.603 1 98.94 115 ALA B CA 1
ATOM 3008 C C . ALA B 1 115 ? 3.793 -6.836 2.004 1 98.94 115 ALA B C 1
ATOM 3010 O O . ALA B 1 115 ? 4.395 -7.418 2.908 1 98.94 115 ALA B O 1
ATOM 3011 N N . ALA B 1 116 ? 4.301 -5.848 1.339 1 98.94 116 ALA B N 1
ATOM 3012 C CA . ALA B 1 116 ? 5.613 -5.309 1.689 1 98.94 116 ALA B CA 1
ATOM 3013 C C . ALA B 1 116 ? 5.641 -4.836 3.141 1 98.94 116 ALA B C 1
ATOM 3015 O O . ALA B 1 116 ? 6.566 -5.16 3.887 1 98.94 116 ALA B O 1
ATOM 3016 N N . GLN B 1 117 ? 4.652 -4.098 3.516 1 98.94 117 GLN B N 1
ATOM 3017 C CA . GLN B 1 117 ? 4.633 -3.572 4.875 1 98.94 117 GLN B CA 1
ATOM 3018 C C . GLN B 1 117 ? 4.473 -4.695 5.898 1 98.94 117 GLN B C 1
ATOM 3020 O O . GLN B 1 117 ? 5.039 -4.633 6.992 1 98.94 117 GLN B O 1
ATOM 3025 N N . ASN B 1 118 ? 3.594 -5.68 5.574 1 98.94 118 ASN B N 1
ATOM 3026 C CA . ASN B 1 118 ? 3.465 -6.82 6.473 1 98.94 118 ASN B CA 1
ATOM 3027 C C . ASN B 1 118 ? 4.809 -7.508 6.707 1 98.94 118 ASN B C 1
ATOM 3029 O O . ASN B 1 118 ? 5.152 -7.84 7.844 1 98.94 118 ASN B O 1
ATOM 3033 N N . MET B 1 119 ? 5.555 -7.68 5.684 1 98.94 119 MET B N 1
ATOM 3034 C CA . MET B 1 119 ? 6.887 -8.273 5.758 1 98.94 119 MET B CA 1
ATOM 3035 C C . MET B 1 119 ? 7.828 -7.395 6.574 1 98.94 119 MET B C 1
ATOM 3037 O O . MET B 1 119 ? 8.602 -7.898 7.387 1 98.94 119 MET B O 1
ATOM 3041 N N . ILE B 1 120 ? 7.797 -6.113 6.383 1 98.88 120 ILE B N 1
ATOM 3042 C CA . ILE B 1 120 ? 8.664 -5.172 7.082 1 98.88 120 ILE B CA 1
ATOM 3043 C C . ILE B 1 120 ? 8.414 -5.262 8.586 1 98.88 120 ILE B C 1
ATOM 3045 O O . ILE B 1 120 ? 9.367 -5.27 9.375 1 98.88 120 ILE B O 1
ATOM 3049 N N . THR B 1 121 ? 7.125 -5.32 8.984 1 98.88 121 THR B N 1
ATOM 3050 C CA . THR B 1 121 ? 6.824 -5.453 10.406 1 98.88 121 THR B CA 1
ATOM 3051 C C . THR B 1 121 ? 7.438 -6.73 10.977 1 98.88 121 THR B C 1
ATOM 3053 O O . THR B 1 121 ? 7.992 -6.723 12.078 1 98.88 121 THR B O 1
ATOM 3056 N N . ALA B 1 122 ? 7.359 -7.805 10.227 1 98.88 122 ALA B N 1
ATOM 3057 C CA . ALA B 1 122 ? 7.984 -9.062 10.641 1 98.88 122 ALA B CA 1
ATOM 3058 C C . ALA B 1 122 ? 9.5 -8.914 10.734 1 98.88 122 ALA B C 1
ATOM 3060 O O . ALA B 1 122 ? 10.109 -9.367 11.703 1 98.88 122 ALA B O 1
ATOM 3061 N N . ILE B 1 123 ? 10.117 -8.281 9.758 1 98.88 123 ILE B N 1
ATOM 3062 C CA . ILE B 1 123 ? 11.562 -8.07 9.719 1 98.88 123 ILE B CA 1
ATOM 3063 C C . ILE B 1 123 ? 12.008 -7.32 10.977 1 98.88 123 ILE B C 1
ATOM 3065 O O . ILE B 1 123 ? 12.938 -7.746 11.664 1 98.88 123 ILE B O 1
ATOM 3069 N N . GLU B 1 124 ? 11.328 -6.281 11.273 1 98.62 124 GLU B N 1
ATOM 3070 C CA . GLU B 1 124 ? 11.711 -5.457 12.422 1 98.62 124 GLU B CA 1
ATOM 3071 C C . GLU B 1 124 ? 11.469 -6.191 13.734 1 98.62 124 GLU B C 1
ATOM 3073 O O . GLU B 1 124 ? 12.211 -6 14.703 1 98.62 124 GLU B O 1
ATOM 3078 N N . SER B 1 125 ? 10.492 -7.066 13.75 1 98.5 125 SER B N 1
ATOM 3079 C CA . SER B 1 125 ? 10.227 -7.844 14.953 1 98.5 125 SER B CA 1
ATOM 3080 C C . SER B 1 125 ? 11.352 -8.828 15.242 1 98.5 125 SER B C 1
ATOM 3082 O O . SER B 1 125 ? 11.445 -9.367 16.344 1 98.5 125 SER B O 1
ATOM 3084 N N . LEU B 1 126 ? 12.188 -9.086 14.297 1 98.19 126 LEU B N 1
ATOM 3085 C CA . LEU B 1 126 ? 13.328 -9.984 14.438 1 98.19 126 LEU B CA 1
ATOM 3086 C C . LEU B 1 126 ? 14.609 -9.211 14.68 1 98.19 126 LEU B C 1
ATOM 3088 O O . LEU B 1 126 ? 15.711 -9.734 14.477 1 98.19 126 LEU B O 1
ATOM 3092 N N . ASP B 1 127 ? 14.477 -7.941 14.992 1 97.06 127 ASP B N 1
ATOM 3093 C CA . ASP B 1 127 ? 15.562 -7.031 15.336 1 97.06 127 ASP B CA 1
ATOM 3094 C C . ASP B 1 127 ? 16.422 -6.723 14.109 1 97.06 127 ASP B C 1
ATOM 3096 O O . ASP B 1 127 ? 17.625 -6.434 14.242 1 97.06 127 ASP B O 1
ATOM 3100 N N . MET B 1 128 ? 15.922 -6.898 12.984 1 98.5 128 MET B N 1
ATOM 3101 C CA . MET B 1 128 ? 16.562 -6.457 11.75 1 98.5 128 MET B CA 1
ATOM 3102 C C . MET B 1 128 ? 16.047 -5.082 11.336 1 98.5 128 MET B C 1
ATOM 3104 O O . MET B 1 128 ? 15.078 -4.578 11.906 1 98.5 128 MET B O 1
ATOM 3108 N N . GLY B 1 129 ? 16.844 -4.406 10.43 1 98.44 129 GLY B N 1
ATOM 3109 C CA . GLY B 1 129 ? 16.484 -3.105 9.883 1 98.44 129 GLY B CA 1
ATOM 3110 C C . GLY B 1 129 ? 16.016 -3.172 8.438 1 98.44 129 GLY B C 1
ATOM 3111 O O . GLY B 1 129 ? 16.234 -4.18 7.762 1 98.44 129 GLY B O 1
ATOM 3112 N N . THR B 1 130 ? 15.398 -2.152 8.008 1 98.75 130 THR B N 1
ATOM 3113 C CA . THR B 1 130 ? 14.805 -2.146 6.672 1 98.75 130 THR B CA 1
ATOM 3114 C C . THR B 1 130 ? 14.836 -0.745 6.07 1 98.75 130 THR B C 1
ATOM 3116 O O . THR B 1 130 ? 14.945 0.245 6.797 1 98.75 130 THR B O 1
ATOM 3119 N N . VAL B 1 131 ? 14.758 -0.699 4.773 1 98.75 131 VAL B N 1
ATOM 3120 C CA . VAL B 1 131 ? 14.555 0.542 4.031 1 98.75 131 VAL B CA 1
ATOM 3121 C C . VAL B 1 131 ? 13.672 0.278 2.811 1 98.75 131 VAL B C 1
ATOM 3123 O O . VAL B 1 131 ? 13.852 -0.726 2.115 1 98.75 131 VAL B O 1
ATOM 3126 N N . TYR B 1 132 ? 12.664 1.159 2.641 1 98.81 132 TYR B N 1
ATOM 3127 C CA . TYR B 1 132 ? 11.922 1.169 1.385 1 98.81 132 TYR B CA 1
ATOM 3128 C C . TYR B 1 132 ? 12.719 1.85 0.283 1 98.81 132 TYR B C 1
ATOM 3130 O O . TYR B 1 132 ? 13.414 2.842 0.532 1 98.81 132 TYR B O 1
ATOM 3138 N N . LEU B 1 133 ? 12.617 1.337 -0.884 1 98.62 133 LEU B N 1
ATOM 3139 C CA . LEU B 1 133 ? 13.219 1.951 -2.061 1 98.62 133 LEU B CA 1
ATOM 3140 C C . LEU B 1 133 ? 12.156 2.322 -3.088 1 98.62 133 LEU B C 1
ATOM 3142 O O . LEU B 1 133 ? 11.898 1.562 -4.023 1 98.62 133 LEU B O 1
ATOM 3146 N N . GLY B 1 134 ? 11.547 3.504 -2.869 1 97.94 134 GLY B N 1
ATOM 3147 C CA . GLY B 1 134 ? 10.742 4.066 -3.941 1 97.94 134 GLY B CA 1
ATOM 3148 C C . GLY B 1 134 ? 11.562 4.457 -5.16 1 97.94 134 GLY B C 1
ATOM 3149 O O . GLY B 1 134 ? 11.016 4.609 -6.254 1 97.94 134 GLY B O 1
ATOM 3150 N N . SER B 1 135 ? 12.828 4.504 -4.996 1 97.75 135 SER B N 1
ATOM 3151 C CA . SER B 1 135 ? 13.766 4.98 -6.016 1 97.75 135 SER B CA 1
ATOM 3152 C C . SER B 1 135 ? 13.859 4 -7.176 1 97.75 135 SER B C 1
ATOM 3154 O O . SER B 1 135 ? 14.414 4.328 -8.227 1 97.75 135 SER B O 1
ATOM 3156 N N . ILE B 1 136 ? 13.281 2.816 -7.02 1 98.38 136 ILE B N 1
ATOM 3157 C CA . ILE B 1 136 ? 13.266 1.896 -8.148 1 98.38 136 ILE B CA 1
ATOM 3158 C C . ILE B 1 136 ? 12.398 2.467 -9.273 1 98.38 136 ILE B C 1
ATOM 3160 O O . ILE B 1 136 ? 12.492 2.033 -10.422 1 98.38 136 ILE B O 1
ATOM 3164 N N . LEU B 1 137 ? 11.594 3.438 -8.953 1 98.06 137 LEU B N 1
ATOM 3165 C CA . LEU B 1 137 ? 10.703 4.043 -9.945 1 98.06 137 LEU B CA 1
ATOM 3166 C C . LEU B 1 137 ? 11.367 5.258 -10.594 1 98.06 137 LEU B C 1
ATOM 3168 O O . LEU B 1 137 ? 10.75 5.941 -11.414 1 98.06 137 LEU B O 1
ATOM 3172 N N . ASN B 1 138 ? 12.648 5.57 -10.195 1 97.62 138 ASN B N 1
ATOM 3173 C CA . ASN B 1 138 ? 13.367 6.637 -10.883 1 97.62 138 ASN B CA 1
ATOM 3174 C C . ASN B 1 138 ? 13.445 6.379 -12.383 1 97.62 138 ASN B C 1
ATOM 3176 O O . ASN B 1 138 ? 13.492 7.324 -13.18 1 97.62 138 ASN B O 1
ATOM 3180 N N . ASP B 1 139 ? 13.516 5.191 -12.797 1 98 139 ASP B N 1
ATOM 3181 C CA . ASP B 1 139 ? 13.43 4.695 -14.164 1 98 139 ASP B CA 1
ATOM 3182 C C . ASP B 1 139 ? 12.719 3.348 -14.219 1 98 139 ASP B C 1
ATOM 3184 O O . ASP B 1 139 ? 13.359 2.305 -14.359 1 98 139 ASP B O 1
ATOM 3188 N N . PRO B 1 140 ? 11.375 3.395 -14.172 1 98.12 140 PRO B N 1
ATOM 3189 C CA . PRO B 1 140 ? 10.625 2.143 -14.07 1 98.12 140 PRO B CA 1
ATOM 3190 C C . PRO B 1 140 ? 10.82 1.24 -15.289 1 98.12 140 PRO B C 1
ATOM 3192 O O . PRO B 1 140 ? 10.82 0.014 -15.156 1 98.12 140 PRO B O 1
ATOM 3195 N N . GLN B 1 141 ? 10.992 1.808 -16.453 1 98.25 141 GLN B N 1
ATOM 3196 C CA . GLN B 1 141 ? 11.234 0.993 -17.641 1 98.25 141 GLN B CA 1
ATOM 3197 C C . GLN B 1 141 ? 12.531 0.205 -17.516 1 98.25 141 GLN B C 1
ATOM 3199 O O . GLN B 1 141 ? 12.586 -0.972 -17.875 1 98.25 141 GLN B O 1
ATOM 3204 N N . ALA B 1 142 ? 13.531 0.837 -16.984 1 98.69 142 ALA B N 1
ATOM 3205 C CA . ALA B 1 142 ? 14.812 0.161 -16.797 1 98.69 142 ALA B CA 1
ATOM 3206 C C . ALA B 1 142 ? 14.672 -1.015 -15.836 1 98.69 142 ALA B C 1
ATOM 3208 O O . ALA B 1 142 ? 15.305 -2.057 -16.031 1 98.69 142 ALA B O 1
ATOM 3209 N N . ILE B 1 143 ? 13.867 -0.891 -14.797 1 98.88 143 ILE B N 1
ATOM 3210 C CA . ILE B 1 143 ? 13.633 -1.969 -13.844 1 98.88 143 ILE B CA 1
ATOM 3211 C C . ILE B 1 143 ? 12.891 -3.113 -14.531 1 98.88 143 ILE B C 1
ATOM 3213 O O . ILE B 1 143 ? 13.234 -4.281 -14.352 1 98.88 143 ILE B O 1
ATOM 3217 N N . ILE B 1 144 ? 11.859 -2.756 -15.289 1 98.88 144 ILE B N 1
ATOM 3218 C CA . ILE B 1 144 ? 11.078 -3.744 -16.031 1 98.88 144 ILE B CA 1
ATOM 3219 C C . ILE B 1 144 ? 12 -4.555 -16.938 1 98.88 144 ILE B C 1
ATOM 3221 O O . ILE B 1 144 ? 11.938 -5.789 -16.953 1 98.88 144 ILE B O 1
ATOM 3225 N N . ASP B 1 145 ? 12.875 -3.848 -17.672 1 98.88 145 ASP B N 1
ATOM 3226 C CA . ASP B 1 145 ? 13.805 -4.512 -18.578 1 98.88 145 ASP B CA 1
ATOM 3227 C C . ASP B 1 145 ? 14.805 -5.371 -17.812 1 98.88 145 ASP B C 1
ATOM 3229 O O . ASP B 1 145 ? 15.047 -6.523 -18.188 1 98.88 145 ASP B O 1
ATOM 3233 N N . LEU B 1 146 ? 15.344 -4.855 -16.781 1 98.88 146 LEU B N 1
ATOM 3234 C CA . LEU B 1 146 ? 16.391 -5.52 -16 1 98.88 146 LEU B CA 1
ATOM 3235 C C . LEU B 1 146 ? 15.867 -6.82 -15.398 1 98.88 146 LEU B C 1
ATOM 3237 O O . LEU B 1 146 ? 16.562 -7.836 -15.406 1 98.88 146 LEU B O 1
ATOM 3241 N N . LEU B 1 147 ? 14.617 -6.809 -14.906 1 98.88 147 LEU B N 1
ATOM 3242 C CA . LEU B 1 147 ? 14.062 -7.945 -14.18 1 98.88 147 LEU B CA 1
ATOM 3243 C C . LEU B 1 147 ? 13.211 -8.82 -15.094 1 98.88 147 LEU B C 1
ATOM 3245 O O . LEU B 1 147 ? 12.594 -9.789 -14.641 1 98.88 147 LEU B O 1
ATOM 3249 N N . GLU B 1 148 ? 13.164 -8.461 -16.344 1 98.88 148 GLU B N 1
ATOM 3250 C CA . GLU B 1 148 ? 12.445 -9.211 -17.359 1 98.88 148 GLU B CA 1
ATOM 3251 C C . GLU B 1 148 ? 10.977 -9.406 -16.984 1 98.88 148 GLU B C 1
ATOM 3253 O O . GLU B 1 148 ? 10.461 -10.523 -17.031 1 98.88 148 GLU B O 1
ATOM 3258 N N . LEU B 1 149 ? 10.406 -8.344 -16.609 1 98.88 149 LEU B N 1
ATOM 3259 C CA . LEU B 1 149 ? 9 -8.383 -16.219 1 98.88 149 LEU B CA 1
ATOM 3260 C C . LEU B 1 149 ? 8.102 -8.531 -17.453 1 98.88 149 LEU B C 1
ATOM 3262 O O . LEU B 1 149 ? 8.211 -7.746 -18.391 1 98.88 149 LEU B O 1
ATOM 3266 N N . PRO B 1 150 ? 7.234 -9.5 -17.453 1 98.81 150 PRO B N 1
ATOM 3267 C CA . PRO B 1 150 ? 6.312 -9.625 -18.578 1 98.81 150 PRO B CA 1
ATOM 3268 C C . PRO B 1 150 ? 5.25 -8.531 -18.594 1 98.81 150 PRO B C 1
ATOM 3270 O O . PRO B 1 150 ? 5.105 -7.789 -17.625 1 98.81 150 PRO B O 1
ATOM 3273 N N . ARG B 1 151 ? 4.516 -8.445 -19.75 1 98.25 151 ARG B N 1
ATOM 3274 C CA . ARG B 1 151 ? 3.354 -7.562 -19.797 1 98.25 151 ARG B CA 1
ATOM 3275 C C . ARG B 1 151 ? 2.396 -7.859 -18.641 1 98.25 151 ARG B C 1
ATOM 3277 O O . ARG B 1 151 ? 2.385 -8.969 -18.109 1 98.25 151 ARG B O 1
ATOM 3284 N N . LEU B 1 152 ? 1.686 -6.805 -18.156 1 98.5 152 LEU B N 1
ATOM 3285 C CA . LEU B 1 152 ? 0.708 -6.871 -17.078 1 98.5 152 LEU B CA 1
ATOM 3286 C C . LEU B 1 152 ? 1.398 -7.078 -15.734 1 98.5 152 LEU B C 1
ATOM 3288 O O . LEU B 1 152 ? 0.854 -7.738 -14.852 1 98.5 152 LEU B O 1
ATOM 3292 N N . THR B 1 153 ? 2.617 -6.68 -15.688 1 98.88 153 THR B N 1
ATOM 3293 C CA . THR B 1 153 ? 3.35 -6.508 -14.438 1 98.88 153 THR B CA 1
ATOM 3294 C C . THR B 1 153 ? 3.924 -5.098 -14.336 1 98.88 153 THR B C 1
ATOM 3296 O O . THR B 1 153 ? 3.992 -4.379 -15.336 1 98.88 153 THR B O 1
ATOM 3299 N N . PHE B 1 154 ? 4.27 -4.684 -13.109 1 98.88 154 PHE B N 1
ATOM 3300 C CA . PHE B 1 154 ? 4.816 -3.35 -12.883 1 98.88 154 PHE B CA 1
ATOM 3301 C C . PHE B 1 154 ? 5.477 -3.26 -11.516 1 98.88 154 PHE B C 1
ATOM 3303 O O . PHE B 1 154 ? 4.945 -3.77 -10.523 1 98.88 154 PHE B O 1
ATOM 3310 N N . PRO B 1 155 ? 6.688 -2.635 -11.445 1 98.88 155 PRO B N 1
ATOM 3311 C CA . PRO B 1 155 ? 7.332 -2.502 -10.133 1 98.88 155 PRO B CA 1
ATOM 3312 C C . PRO B 1 155 ? 6.551 -1.596 -9.18 1 98.88 155 PRO B C 1
ATOM 3314 O O . PRO B 1 155 ? 6.008 -0.572 -9.602 1 98.88 155 PRO B O 1
ATOM 3317 N N . ILE B 1 156 ? 6.457 -1.979 -7.934 1 98.88 156 ILE B N 1
ATOM 3318 C CA . ILE B 1 156 ? 5.75 -1.203 -6.922 1 98.88 156 ILE B CA 1
ATOM 3319 C C . ILE B 1 156 ? 6.754 -0.484 -6.023 1 98.88 156 ILE B C 1
ATOM 3321 O O . ILE B 1 156 ? 6.77 0.748 -5.961 1 98.88 156 ILE B O 1
ATOM 3325 N N . VAL B 1 157 ? 7.609 -1.238 -5.324 1 98.88 157 VAL B N 1
ATOM 3326 C CA . VAL B 1 157 ? 8.57 -0.736 -4.348 1 98.88 157 VAL B CA 1
ATOM 3327 C C . VAL B 1 157 ? 9.641 -1.79 -4.086 1 98.88 157 VAL B C 1
ATOM 3329 O O . VAL B 1 157 ? 9.391 -2.988 -4.23 1 98.88 157 VAL B O 1
ATOM 3332 N N . GLY B 1 158 ? 10.844 -1.321 -3.748 1 98.88 158 GLY B N 1
ATOM 3333 C CA . GLY B 1 158 ? 11.891 -2.191 -3.227 1 98.88 158 GLY B CA 1
ATOM 3334 C C . GLY B 1 158 ? 11.992 -2.162 -1.714 1 98.88 158 GLY B C 1
ATOM 3335 O O . GLY B 1 158 ? 11.586 -1.188 -1.078 1 98.88 158 GLY B O 1
ATOM 3336 N N . VAL B 1 159 ? 12.5 -3.25 -1.171 1 98.94 159 VAL B N 1
ATOM 3337 C CA . VAL B 1 159 ? 12.789 -3.326 0.257 1 98.94 159 VAL B CA 1
ATOM 3338 C C . VAL B 1 159 ? 14.18 -3.918 0.475 1 98.94 159 VAL B C 1
ATOM 3340 O O . VAL B 1 159 ? 14.461 -5.035 0.036 1 98.94 159 VAL B O 1
ATOM 3343 N N . GLY B 1 160 ? 15.055 -3.139 1.076 1 98.88 160 GLY B N 1
ATOM 3344 C CA . GLY B 1 160 ? 16.312 -3.656 1.609 1 98.88 160 GLY B CA 1
ATOM 3345 C C . GLY B 1 160 ? 16.25 -3.963 3.094 1 98.88 160 GLY B C 1
ATOM 3346 O O . GLY B 1 160 ? 15.562 -3.262 3.848 1 98.88 160 GLY B O 1
ATOM 3347 N N . PHE B 1 161 ? 16.922 -5.031 3.492 1 98.88 161 PHE B N 1
ATOM 3348 C CA . PHE B 1 161 ? 16.891 -5.32 4.922 1 98.88 161 PHE B CA 1
ATOM 3349 C C . PHE B 1 161 ? 18.094 -6.172 5.324 1 98.88 161 PHE B C 1
ATOM 3351 O O . PHE B 1 161 ? 18.734 -6.801 4.477 1 98.88 161 PHE B O 1
ATOM 3358 N N . GLY B 1 162 ? 18.406 -6.23 6.527 1 98.75 162 GLY B N 1
ATOM 3359 C CA . GLY B 1 162 ? 19.516 -6.918 7.18 1 98.75 162 GLY B CA 1
ATOM 3360 C C . GLY B 1 162 ? 19.688 -6.508 8.633 1 98.75 162 GLY B C 1
ATOM 3361 O O . GLY B 1 162 ? 18.828 -5.844 9.203 1 98.75 162 GLY B O 1
ATOM 3362 N N . TYR B 1 163 ? 20.734 -7.027 9.219 1 98.75 163 TYR B N 1
ATOM 3363 C CA . TYR B 1 163 ? 21.062 -6.621 10.578 1 98.75 163 TYR B CA 1
ATOM 3364 C C . TYR B 1 163 ? 21.672 -5.223 10.602 1 98.75 163 TYR B C 1
ATOM 3366 O O . TYR B 1 163 ? 22.656 -4.957 9.914 1 98.75 163 TYR B O 1
ATOM 3374 N N . PRO B 1 164 ? 21.094 -4.309 11.359 1 98.56 164 PRO B N 1
ATOM 3375 C CA . PRO B 1 164 ? 21.469 -2.898 11.297 1 98.56 164 PRO B CA 1
ATOM 3376 C C . PRO B 1 164 ? 22.922 -2.664 11.734 1 98.56 164 PRO B C 1
ATOM 3378 O O . PRO B 1 164 ? 23.406 -3.312 12.672 1 98.56 164 PRO B O 1
ATOM 3381 N N . ASP B 1 165 ? 23.609 -1.743 11.047 1 98.38 165 ASP B N 1
ATOM 3382 C CA . ASP B 1 165 ? 24.922 -1.233 11.445 1 98.38 165 ASP B CA 1
ATOM 3383 C C . ASP B 1 165 ? 24.891 0.282 11.625 1 98.38 165 ASP B C 1
ATOM 3385 O O . ASP B 1 165 ? 25.844 0.978 11.273 1 98.38 165 ASP B O 1
ATOM 3389 N N . GLN B 1 166 ? 23.703 0.865 11.93 1 97.06 166 GLN B N 1
ATOM 3390 C CA . GLN B 1 166 ? 23.469 2.266 12.258 1 97.06 166 GLN B CA 1
ATOM 3391 C C . GLN B 1 166 ? 22.281 2.41 13.211 1 97.06 166 GLN B C 1
ATOM 3393 O O . GLN B 1 166 ? 21.516 1.463 13.414 1 97.06 166 GLN B O 1
ATOM 3398 N N . TYR B 1 167 ? 22.188 3.521 13.852 1 94.75 167 TYR B N 1
ATOM 3399 C CA . TYR B 1 167 ? 21.109 3.811 14.789 1 94.75 167 TYR B CA 1
ATOM 3400 C C . TYR B 1 167 ? 20.641 5.254 14.656 1 94.75 167 TYR B C 1
ATOM 3402 O O . TYR B 1 167 ? 20.891 6.082 15.531 1 94.75 167 TYR B O 1
ATOM 3410 N N . PRO B 1 168 ? 19.953 5.488 13.562 1 95.19 168 PRO B N 1
ATOM 3411 C CA . PRO B 1 168 ? 19.484 6.863 13.367 1 95.19 168 PRO B CA 1
ATOM 3412 C C . PRO B 1 168 ? 18.484 7.305 14.43 1 95.19 168 PRO B C 1
ATOM 3414 O O . PRO B 1 168 ? 17.844 6.465 15.07 1 95.19 168 PRO B O 1
ATOM 3417 N N . MET B 1 169 ? 18.406 8.609 14.617 1 94 169 MET B N 1
ATOM 3418 C CA . MET B 1 169 ? 17.391 9.164 15.492 1 94 169 MET B CA 1
ATOM 3419 C C . MET B 1 169 ? 16 8.984 14.891 1 94 169 MET B C 1
ATOM 3421 O O . MET B 1 169 ? 15.852 8.906 13.672 1 94 169 MET B O 1
ATOM 3425 N N . LEU B 1 170 ? 15.07 8.914 15.789 1 95.12 170 LEU B N 1
ATOM 3426 C CA . LEU B 1 170 ? 13.68 8.844 15.344 1 95.12 170 LEU B CA 1
ATOM 3427 C C . LEU B 1 170 ? 13.273 10.141 14.648 1 95.12 170 LEU B C 1
ATOM 3429 O O . LEU B 1 170 ? 13.328 11.219 15.25 1 95.12 170 LEU B O 1
ATOM 3433 N N . LYS B 1 171 ? 12.961 10.039 13.383 1 94.56 171 LYS B N 1
ATOM 3434 C CA . LYS B 1 171 ? 12.523 11.219 12.656 1 94.56 171 LYS B CA 1
ATOM 3435 C C . LYS B 1 171 ? 11.148 11.688 13.133 1 94.56 171 LYS B C 1
ATOM 3437 O O . LYS B 1 171 ? 10.234 10.875 13.273 1 94.56 171 LYS B O 1
ATOM 3442 N N . PRO B 1 172 ? 10.992 12.984 13.359 1 96.06 172 PRO B N 1
ATOM 3443 C CA . PRO B 1 172 ? 9.688 13.484 13.797 1 96.06 172 PRO B CA 1
ATOM 3444 C C . PRO B 1 172 ? 8.586 13.25 12.758 1 96.06 172 PRO B C 1
ATOM 3446 O O . PRO B 1 172 ? 8.875 13.148 11.562 1 96.06 172 PRO B O 1
ATOM 3449 N N . ARG B 1 173 ? 7.375 13.102 13.266 1 97.31 173 ARG B N 1
ATOM 3450 C CA . ARG B 1 173 ? 6.172 13.039 12.445 1 97.31 173 ARG B CA 1
ATOM 3451 C C . ARG B 1 173 ? 5.223 14.188 12.773 1 97.31 173 ARG B C 1
ATOM 3453 O O . ARG B 1 173 ? 5.172 14.648 13.914 1 97.31 173 ARG B O 1
ATOM 3460 N N . MET B 1 174 ? 4.566 14.586 11.68 1 97.06 174 MET B N 1
ATOM 3461 C CA . MET B 1 174 ? 3.562 15.625 11.898 1 97.06 174 MET B CA 1
ATOM 3462 C C . MET B 1 174 ? 2.5 15.148 12.891 1 97.06 174 MET B C 1
ATOM 3464 O O . MET B 1 174 ? 2.217 13.953 12.977 1 97.06 174 MET B O 1
ATOM 3468 N N . ASP B 1 175 ? 1.933 16.125 13.617 1 97.25 175 ASP B N 1
ATOM 3469 C CA . ASP B 1 175 ? 0.872 15.805 14.57 1 97.25 175 ASP B CA 1
ATOM 3470 C C . ASP B 1 175 ? -0.249 15.023 13.891 1 97.25 175 ASP B C 1
ATOM 3472 O O . ASP B 1 175 ? -0.656 15.352 12.773 1 97.25 175 ASP B O 1
ATOM 3476 N N . ILE B 1 176 ? -0.75 14.031 14.531 1 97 176 ILE B N 1
ATOM 3477 C CA . ILE B 1 176 ? -1.738 13.125 13.961 1 97 176 ILE B CA 1
ATOM 3478 C C . ILE B 1 176 ? -3.014 13.891 13.625 1 97 176 ILE B C 1
ATOM 3480 O O . ILE B 1 176 ? -3.754 13.516 12.719 1 97 176 ILE B O 1
ATOM 3484 N N . SER B 1 177 ? -3.271 15.016 14.352 1 96.75 177 SER B N 1
ATOM 3485 C CA . SER B 1 177 ? -4.477 15.805 14.125 1 96.75 177 SER B CA 1
ATOM 3486 C C . SER B 1 177 ? -4.469 16.438 12.734 1 96.75 177 SER B C 1
ATOM 3488 O O . SER B 1 177 ? -5.508 16.875 12.242 1 96.75 177 SER B O 1
ATOM 3490 N N . LEU B 1 178 ? -3.318 16.484 12.055 1 97.38 178 LEU B N 1
ATOM 3491 C CA . LEU B 1 178 ? -3.201 17.047 10.719 1 97.38 178 LEU B CA 1
ATOM 3492 C C . LEU B 1 178 ? -3.445 15.984 9.656 1 97.38 178 LEU B C 1
ATOM 3494 O O . LEU B 1 178 ? -3.553 16.297 8.469 1 97.38 178 LEU B O 1
ATOM 3498 N N . LYS B 1 179 ? -3.617 14.719 10.117 1 97.81 179 LYS B N 1
ATOM 3499 C CA . LYS B 1 179 ? -3.713 13.617 9.164 1 97.81 179 LYS B CA 1
ATOM 3500 C C . LYS B 1 179 ? -4.992 12.812 9.383 1 97.81 179 LYS B C 1
ATOM 3502 O O . LYS B 1 179 ? -5.441 12.102 8.484 1 97.81 179 LYS B O 1
ATOM 3507 N N . VAL B 1 180 ? -5.516 12.844 10.602 1 98.75 180 VAL B N 1
ATOM 3508 C CA . VAL B 1 180 ? -6.688 12.039 10.938 1 98.75 180 VAL B CA 1
ATOM 3509 C C . VAL B 1 180 ? -7.891 12.953 11.148 1 98.75 180 VAL B C 1
ATOM 3511 O O . VAL B 1 180 ? -7.859 13.852 12 1 98.75 180 VAL B O 1
ATOM 3514 N N . PHE B 1 181 ? -8.938 12.734 10.391 1 98.81 181 PHE B N 1
ATOM 3515 C CA . PHE B 1 181 ? -10.156 13.539 10.438 1 98.81 181 PHE B CA 1
ATOM 3516 C C . PHE B 1 181 ? -11.367 12.672 10.742 1 98.81 181 PHE B C 1
ATOM 3518 O O . PHE B 1 181 ? -11.32 11.445 10.578 1 98.81 181 PHE B O 1
ATOM 3525 N N . GLU B 1 182 ? -12.438 13.344 11.234 1 98.62 182 GLU B N 1
ATOM 3526 C CA . GLU B 1 182 ? -13.664 12.617 11.57 1 98.62 182 GLU B CA 1
ATOM 3527 C C . GLU B 1 182 ? -14.766 12.906 10.562 1 98.62 182 GLU B C 1
ATOM 3529 O O . GLU B 1 182 ? -15.141 14.062 10.352 1 98.62 182 GLU B O 1
ATOM 3534 N N . ASN B 1 183 ? -15.227 11.922 9.836 1 98.81 183 ASN B N 1
ATOM 3535 C CA . ASN B 1 183 ? -16.391 11.836 8.961 1 98.81 183 ASN B CA 1
ATOM 3536 C C . ASN B 1 183 ? -16.156 12.594 7.652 1 98.81 183 ASN B C 1
ATOM 3538 O O . ASN B 1 183 ? -16.688 12.203 6.609 1 98.81 183 ASN B O 1
ATOM 3542 N N . ARG B 1 184 ? -15.43 13.617 7.648 1 98.69 184 ARG B N 1
ATOM 3543 C CA . ARG B 1 184 ? -15.109 14.398 6.461 1 98.69 184 ARG B CA 1
ATOM 3544 C C . ARG B 1 184 ? -13.688 14.945 6.531 1 98.69 184 ARG B C 1
ATOM 3546 O O . ARG B 1 184 ? -13.086 14.984 7.605 1 98.69 184 ARG B O 1
ATOM 3553 N N . TYR B 1 185 ? -13.18 15.305 5.355 1 98.81 185 TYR B N 1
ATOM 3554 C CA . TYR B 1 185 ? -11.883 15.969 5.332 1 98.81 185 TYR B CA 1
ATOM 3555 C C . TYR B 1 185 ? -11.945 17.312 6.035 1 98.81 185 TYR B C 1
ATOM 3557 O O . TYR B 1 185 ? -12.953 18.031 5.941 1 98.81 185 TYR B O 1
ATOM 3565 N N . LYS B 1 186 ? -10.898 17.672 6.711 1 98.44 186 LYS B N 1
ATOM 3566 C CA . LYS B 1 186 ? -10.844 18.953 7.398 1 98.44 186 LYS B CA 1
ATOM 3567 C C . LYS B 1 186 ? -9.703 19.828 6.859 1 98.44 186 LYS B C 1
ATOM 3569 O O . LYS B 1 186 ? -8.531 19.562 7.137 1 98.44 186 LYS B O 1
ATOM 3574 N N . LYS B 1 187 ? -10.07 20.906 6.203 1 98.25 187 LYS B N 1
ATOM 3575 C CA . LYS B 1 187 ? -9.086 21.875 5.723 1 98.25 187 LYS B CA 1
ATOM 3576 C C . LYS B 1 187 ? -8.625 22.797 6.848 1 98.25 187 LYS B C 1
ATOM 3578 O O . LYS B 1 187 ? -9.422 23.219 7.691 1 98.25 187 LYS B O 1
ATOM 3583 N N . GLN B 1 188 ? -7.363 23.031 6.828 1 97.88 188 GLN B N 1
ATOM 3584 C CA . GLN B 1 188 ? -6.832 24.031 7.746 1 97.88 188 GLN B CA 1
ATOM 3585 C C . GLN B 1 188 ? -7.004 25.438 7.176 1 97.88 188 GLN B C 1
ATOM 3587 O O . GLN B 1 188 ? -6.93 25.641 5.961 1 97.88 188 GLN B O 1
ATOM 3592 N N . GLU B 1 189 ? -7.262 26.375 8.039 1 97.25 189 GLU B N 1
ATOM 3593 C CA . GLU B 1 189 ? -7.312 27.766 7.602 1 97.25 189 GLU B CA 1
ATOM 3594 C C . GLU B 1 189 ? -5.945 28.25 7.137 1 97.25 189 GLU B C 1
ATOM 3596 O O . GLU B 1 189 ? -5.84 28.953 6.137 1 97.25 189 GLU B O 1
ATOM 3601 N N . ASN B 1 190 ? -4.965 27.938 7.844 1 98.19 190 ASN B N 1
ATOM 3602 C CA . ASN B 1 190 ? -3.566 28.266 7.586 1 98.19 190 ASN B CA 1
ATOM 3603 C C . ASN B 1 190 ? -2.645 27.094 7.898 1 98.19 190 ASN B C 1
ATOM 3605 O O . ASN B 1 190 ? -2.371 26.812 9.062 1 98.19 190 ASN B O 1
ATOM 3609 N N . TYR B 1 191 ? -2.131 26.453 6.848 1 98.25 191 TYR B N 1
ATOM 3610 C CA . TYR B 1 191 ? -1.339 25.234 7.023 1 98.25 191 TYR B CA 1
ATOM 3611 C C . TYR B 1 191 ? 0.023 25.562 7.629 1 98.25 191 TYR B C 1
ATOM 3613 O O . TYR B 1 191 ? 0.556 24.781 8.422 1 98.25 191 TYR B O 1
ATOM 3621 N N . LEU B 1 192 ? 0.6 26.703 7.242 1 98.25 192 LEU B N 1
ATOM 3622 C CA . LEU B 1 192 ? 1.894 27.078 7.805 1 98.25 192 LEU B CA 1
ATOM 3623 C C . LEU B 1 192 ? 1.798 27.266 9.32 1 98.25 192 LEU B C 1
ATOM 3625 O O . LEU B 1 192 ? 2.713 26.891 10.055 1 98.25 192 LEU B O 1
ATOM 3629 N N . GLU B 1 193 ? 0.702 27.844 9.695 1 98.31 193 GLU B N 1
ATOM 3630 C CA . GLU B 1 193 ? 0.481 27.984 11.125 1 98.31 193 GLU B CA 1
ATOM 3631 C C . GLU B 1 193 ? 0.268 26.625 11.789 1 98.31 193 GLU B C 1
ATOM 3633 O O . GLU B 1 193 ? 0.764 26.391 12.891 1 98.31 193 GLU B O 1
ATOM 3638 N N . SER B 1 194 ? -0.445 25.75 11.148 1 98.06 194 SER B N 1
ATOM 3639 C CA . SER B 1 194 ? -0.801 24.453 11.703 1 98.06 194 SER B CA 1
ATOM 3640 C C . SER B 1 194 ? 0.431 23.562 11.883 1 98.06 194 SER B C 1
ATOM 3642 O O . SER B 1 194 ? 0.476 22.719 12.781 1 98.06 194 SER B O 1
ATOM 3644 N N . ILE B 1 195 ? 1.449 23.75 11.039 1 98.25 195 ILE B N 1
ATOM 3645 C CA . ILE B 1 195 ? 2.598 22.859 11.094 1 98.25 195 ILE B CA 1
ATOM 3646 C C . ILE B 1 195 ? 3.781 23.578 11.742 1 98.25 195 ILE B C 1
ATOM 3648 O O . ILE B 1 195 ? 4.914 23.094 11.68 1 98.25 195 ILE B O 1
ATOM 3652 N N . LYS B 1 196 ? 3.566 24.734 12.344 1 97.75 196 LYS B N 1
ATOM 3653 C CA . LYS B 1 196 ? 4.648 25.578 12.844 1 97.75 196 LYS B CA 1
ATOM 3654 C C . LYS B 1 196 ? 5.535 24.812 13.828 1 97.75 196 LYS B C 1
ATOM 3656 O O . LYS B 1 196 ? 6.762 24.906 13.758 1 97.75 196 LYS B O 1
ATOM 3661 N N . GLU B 1 197 ? 4.961 24.078 14.773 1 97.44 197 GLU B N 1
ATOM 3662 C CA . GLU B 1 197 ? 5.734 23.312 15.742 1 97.44 197 GLU B CA 1
ATOM 3663 C C . GLU B 1 197 ? 6.484 22.172 15.07 1 97.44 197 GLU B C 1
ATOM 3665 O O . GLU B 1 197 ? 7.613 21.844 15.445 1 97.44 197 GLU B O 1
ATOM 3670 N N . TYR B 1 198 ? 5.855 21.516 14.133 1 97.75 198 TYR B N 1
ATOM 3671 C CA . TYR B 1 198 ? 6.504 20.453 13.383 1 97.75 198 TYR B CA 1
ATOM 3672 C C . TYR B 1 198 ? 7.688 20.984 12.586 1 97.75 198 TYR B C 1
ATOM 3674 O O . TYR B 1 198 ? 8.727 20.328 12.492 1 97.75 198 TYR B O 1
ATOM 3682 N N . ASP B 1 199 ? 7.539 22.156 11.977 1 97.56 199 ASP B N 1
ATOM 3683 C CA . ASP B 1 199 ? 8.648 22.812 11.289 1 97.56 199 ASP B CA 1
ATOM 3684 C C . ASP B 1 199 ? 9.852 22.984 12.219 1 97.56 199 ASP B C 1
ATOM 3686 O O . ASP B 1 199 ? 10.984 22.672 11.836 1 97.56 199 ASP B O 1
ATOM 3690 N N . LYS B 1 200 ? 9.531 23.453 13.352 1 96.12 200 LYS B N 1
ATOM 3691 C CA . LYS B 1 200 ? 10.594 23.641 14.328 1 96.12 200 LYS B CA 1
ATOM 3692 C C . LYS B 1 200 ? 11.25 22.312 14.695 1 96.12 200 LYS B C 1
ATOM 3694 O O . LYS B 1 200 ? 12.477 22.219 14.766 1 96.12 200 LYS B O 1
ATOM 3699 N N . GLU B 1 201 ? 10.461 21.281 14.945 1 96.06 201 GLU B N 1
ATOM 3700 C CA . GLU B 1 201 ? 10.961 19.953 15.32 1 96.06 201 GLU B CA 1
ATOM 3701 C C . GLU B 1 201 ? 11.836 19.375 14.211 1 96.06 201 GLU B C 1
ATOM 3703 O O . GLU B 1 201 ? 12.883 18.781 14.492 1 96.06 201 GLU B O 1
ATOM 3708 N N . MET B 1 202 ? 11.406 19.484 13.023 1 95.12 202 MET B N 1
ATOM 3709 C CA . MET B 1 202 ? 12.141 18.938 11.891 1 95.12 202 MET B CA 1
ATOM 3710 C C . MET B 1 202 ? 13.477 19.656 11.695 1 95.12 202 MET B C 1
ATOM 3712 O O . MET B 1 202 ? 14.484 19.031 11.375 1 95.12 202 MET B O 1
ATOM 3716 N N . LYS B 1 203 ? 13.43 20.969 11.797 1 93.44 203 LYS B N 1
ATOM 3717 C CA . LYS B 1 203 ? 14.672 21.734 11.711 1 93.44 203 LYS B CA 1
ATOM 3718 C C . LYS B 1 203 ? 15.68 21.266 12.766 1 93.44 203 LYS B C 1
ATOM 3720 O O . LYS B 1 203 ? 16.844 21.047 12.453 1 93.44 203 LYS B O 1
ATOM 3725 N N . GLU B 1 204 ? 15.18 21.109 13.969 1 92.75 204 GLU B N 1
ATOM 3726 C CA . GLU B 1 204 ? 16.047 20.641 15.055 1 92.75 204 GLU B CA 1
ATOM 3727 C C . GLU B 1 204 ? 16.594 19.25 14.766 1 92.75 204 GLU B C 1
ATOM 3729 O O . GLU B 1 204 ? 17.766 18.969 15.039 1 92.75 204 GLU B O 1
ATOM 3734 N N . TYR B 1 205 ? 15.789 18.422 14.289 1 93.12 205 TYR B N 1
ATOM 3735 C CA . TYR B 1 205 ? 16.188 17.062 13.93 1 93.12 205 TYR B CA 1
ATOM 3736 C C . TYR B 1 205 ? 17.344 17.078 12.938 1 93.12 205 TYR B C 1
ATOM 3738 O O . TYR B 1 205 ? 18.328 16.359 13.109 1 93.12 205 TYR B O 1
ATOM 3746 N N . TYR B 1 206 ? 17.219 17.891 11.914 1 88.81 206 TYR B N 1
ATOM 3747 C CA . TYR B 1 206 ? 18.25 17.922 10.867 1 88.81 206 TYR B CA 1
ATOM 3748 C C . TYR B 1 206 ? 19.516 18.594 11.367 1 88.81 206 TYR B C 1
ATOM 3750 O O . TYR B 1 206 ? 20.625 18.234 10.961 1 88.81 206 TYR B O 1
ATOM 3758 N N . ASP B 1 207 ? 19.344 19.531 12.203 1 86.56 207 ASP B N 1
ATOM 3759 C CA . ASP B 1 207 ? 20.5 20.188 12.805 1 86.56 207 ASP B CA 1
ATOM 3760 C C . ASP B 1 207 ? 21.328 19.203 13.633 1 86.56 207 ASP B C 1
ATOM 3762 O O . ASP B 1 207 ? 22.562 19.281 13.664 1 86.56 207 ASP B O 1
ATOM 3766 N N . LEU B 1 208 ? 20.672 18.359 14.273 1 82.06 208 LEU B N 1
ATOM 3767 C CA . LEU B 1 208 ? 21.344 17.375 15.125 1 82.06 208 LEU B CA 1
ATOM 3768 C C . LEU B 1 208 ? 21.953 16.25 14.297 1 82.06 208 LEU B C 1
ATOM 3770 O O . LEU B 1 208 ? 22.984 15.703 14.664 1 82.06 208 LEU B O 1
ATOM 3774 N N . ARG B 1 209 ? 21.359 15.938 13.234 1 77.38 209 ARG B N 1
ATOM 3775 C CA . ARG B 1 209 ? 21.781 14.82 12.391 1 77.38 209 ARG B CA 1
ATOM 3776 C C . ARG B 1 209 ? 23 15.188 11.562 1 77.38 209 ARG B C 1
ATOM 3778 O O . ARG B 1 209 ? 23.844 14.344 11.281 1 77.38 209 ARG B O 1
ATOM 3785 N N . ASN B 1 210 ? 22.828 16.391 11.008 1 69.81 210 ASN B N 1
ATOM 3786 C CA . ASN B 1 210 ? 23.906 16.828 10.117 1 69.81 210 ASN B CA 1
ATOM 3787 C C . ASN B 1 210 ? 24.703 17.969 10.734 1 69.81 210 ASN B C 1
ATOM 3789 O O . ASN B 1 210 ? 24.203 19.078 10.891 1 69.81 210 ASN B O 1
ATOM 3793 N N . GLU B 1 211 ? 25.859 17.672 11.234 1 62.44 211 GLU B N 1
ATOM 3794 C CA . GLU B 1 211 ? 26.688 18.688 11.859 1 62.44 211 GLU B CA 1
ATOM 3795 C C . GLU B 1 211 ? 27.172 19.719 10.844 1 62.44 211 GLU B C 1
ATOM 3797 O O . GLU B 1 211 ? 27.391 20.875 11.18 1 62.44 211 GLU B O 1
ATOM 3802 N N . THR B 1 212 ? 27.203 19.406 9.562 1 62.5 212 THR B N 1
ATOM 3803 C CA . THR B 1 212 ? 27.875 20.281 8.609 1 62.5 212 THR B CA 1
ATOM 3804 C C . THR B 1 212 ? 26.859 21.062 7.773 1 62.5 212 THR B C 1
ATOM 3806 O O . THR B 1 212 ? 27.172 22.141 7.254 1 62.5 212 THR B O 1
ATOM 3809 N N . LYS B 1 213 ? 25.719 20.406 7.422 1 64.06 213 LYS B N 1
ATOM 3810 C CA . LYS B 1 213 ? 24.766 21.125 6.57 1 64.06 213 LYS B CA 1
ATOM 3811 C C . LYS B 1 213 ? 23.375 21.141 7.203 1 64.06 213 LYS B C 1
ATOM 3813 O O . LYS B 1 213 ? 22.797 20.094 7.496 1 64.06 213 LYS B O 1
ATOM 3818 N N . SER B 1 214 ? 22.984 22.266 7.527 1 67.94 214 SER B N 1
ATOM 3819 C CA . SER B 1 214 ? 21.641 22.422 8.062 1 67.94 214 SER B CA 1
ATOM 3820 C C . SER B 1 214 ? 20.578 22.203 6.984 1 67.94 214 SER B C 1
ATOM 3822 O O . SER B 1 214 ? 20.766 22.594 5.832 1 67.94 214 SER B O 1
ATOM 3824 N N . LEU B 1 215 ? 19.625 21.266 7.25 1 74.25 215 LEU B N 1
ATOM 3825 C CA . LEU B 1 215 ? 18.469 21.141 6.363 1 74.25 215 LEU B CA 1
ATOM 3826 C C . LEU B 1 215 ? 17.344 22.047 6.832 1 74.25 215 LEU B C 1
ATOM 3828 O O . LEU B 1 215 ? 17.234 22.359 8.016 1 74.25 215 LEU B O 1
ATOM 3832 N N . ASP B 1 216 ? 16.594 22.453 5.84 1 82.88 216 ASP B N 1
ATOM 3833 C CA . ASP B 1 216 ? 15.523 23.422 6.066 1 82.88 216 ASP B CA 1
ATOM 3834 C C . ASP B 1 216 ? 14.352 22.766 6.805 1 82.88 216 ASP B C 1
ATOM 3836 O O . ASP B 1 216 ? 14.328 21.547 6.996 1 82.88 216 ASP B O 1
ATOM 3840 N N . GLU B 1 217 ? 13.5 23.703 7.43 1 93 217 GLU B N 1
ATOM 3841 C CA . GLU B 1 217 ? 12.211 23.297 7.98 1 93 217 GLU B CA 1
ATOM 3842 C C . GLU B 1 217 ? 11.414 22.469 6.965 1 93 217 GLU B C 1
ATOM 3844 O O . GLU B 1 217 ? 11.711 22.5 5.766 1 93 217 GLU B O 1
ATOM 3849 N N . PHE B 1 218 ? 10.453 21.688 7.469 1 96.5 218 PHE B N 1
ATOM 3850 C CA . PHE B 1 218 ? 9.617 20.828 6.645 1 96.5 218 PHE B CA 1
ATOM 3851 C C . PHE B 1 218 ? 8.984 21.625 5.504 1 96.5 218 PHE B C 1
ATOM 3853 O O . PHE B 1 218 ? 9.031 21.203 4.348 1 96.5 218 PHE B O 1
ATOM 3860 N N . SER B 1 219 ? 8.391 22.797 5.828 1 97.25 219 SER B N 1
ATOM 3861 C CA . SER B 1 219 ? 7.691 23.609 4.828 1 97.25 219 SER B CA 1
ATOM 3862 C C . SER B 1 219 ? 8.617 23.969 3.674 1 97.25 219 SER B C 1
ATOM 3864 O O . SER B 1 219 ? 8.219 23.922 2.51 1 97.25 219 SER B O 1
ATOM 3866 N N . LYS B 1 220 ? 9.812 24.328 3.951 1 95.62 220 LYS B N 1
ATOM 3867 C CA . LYS B 1 220 ? 10.773 24.688 2.912 1 95.62 220 LYS B CA 1
ATOM 3868 C C . LYS B 1 220 ? 11.188 23.453 2.111 1 95.62 220 LYS B C 1
ATOM 3870 O O . LYS B 1 220 ? 11.422 23.531 0.905 1 95.62 220 LYS B O 1
ATOM 3875 N N . GLN B 1 221 ? 11.328 22.312 2.766 1 94.75 221 GLN B N 1
ATOM 3876 C CA . GLN B 1 221 ? 11.641 21.062 2.068 1 94.75 221 GLN B CA 1
ATOM 3877 C C . GLN B 1 221 ? 10.539 20.688 1.089 1 94.75 221 GLN B C 1
ATOM 3879 O O . GLN B 1 221 ? 10.812 20.203 -0.008 1 94.75 221 GLN B O 1
ATOM 3884 N N . VAL B 1 222 ? 9.289 20.922 1.52 1 96.19 222 VAL B N 1
ATOM 3885 C CA . VAL B 1 222 ? 8.148 20.672 0.644 1 96.19 222 VAL B CA 1
ATOM 3886 C C . VAL B 1 222 ? 8.32 21.438 -0.665 1 96.19 222 VAL B C 1
ATOM 3888 O O . VAL B 1 222 ? 8.18 20.859 -1.749 1 96.19 222 VAL B O 1
ATOM 3891 N N . VAL B 1 223 ? 8.703 22.703 -0.562 1 96.19 223 VAL B N 1
ATOM 3892 C CA . VAL B 1 223 ? 8.875 23.547 -1.737 1 96.19 223 VAL B CA 1
ATOM 3893 C C . VAL B 1 223 ? 10.016 23.016 -2.596 1 96.19 223 VAL B C 1
ATOM 3895 O O . VAL B 1 223 ? 9.875 22.891 -3.814 1 96.19 223 VAL B O 1
ATOM 3898 N N . GLU B 1 224 ? 11.086 22.688 -1.956 1 94.31 224 GLU B N 1
ATOM 3899 C CA . GLU B 1 224 ? 12.25 22.203 -2.695 1 94.31 224 GLU B CA 1
ATOM 3900 C C . GLU B 1 224 ? 11.938 20.891 -3.416 1 94.31 224 GLU B C 1
ATOM 3902 O O . GLU B 1 224 ? 12.336 20.703 -4.566 1 94.31 224 GLU B O 1
ATOM 3907 N N . ILE B 1 225 ? 11.281 20.016 -2.764 1 93.94 225 ILE B N 1
ATOM 3908 C CA . ILE B 1 225 ? 10.938 18.719 -3.328 1 93.94 225 ILE B CA 1
ATOM 3909 C C . ILE B 1 225 ? 9.977 18.906 -4.5 1 93.94 225 ILE B C 1
ATOM 3911 O O . ILE B 1 225 ? 10.141 18.281 -5.555 1 93.94 225 ILE B O 1
ATOM 3915 N N . LEU B 1 226 ? 9.016 19.781 -4.336 1 94.25 226 LEU B N 1
ATOM 3916 C CA . LEU B 1 226 ? 7.996 20 -5.363 1 94.25 226 LEU B CA 1
ATOM 3917 C C . LEU B 1 226 ? 8.57 20.766 -6.547 1 94.25 226 LEU B C 1
ATOM 3919 O O . LEU B 1 226 ? 7.973 20.797 -7.621 1 94.25 226 LEU B O 1
ATOM 3923 N N . LYS B 1 227 ? 9.68 21.406 -6.363 1 93.38 227 LYS B N 1
ATOM 3924 C CA . LYS B 1 227 ? 10.367 22.062 -7.469 1 93.38 227 LYS B CA 1
ATOM 3925 C C . LYS B 1 227 ? 11.094 21.047 -8.344 1 93.38 227 LYS B C 1
ATOM 3927 O O . LYS B 1 227 ? 11.305 21.281 -9.539 1 93.38 227 LYS B O 1
ATOM 3932 N N . MET B 1 228 ? 11.414 19.953 -7.68 1 88 228 MET B N 1
ATOM 3933 C CA . MET B 1 228 ? 12.18 18.938 -8.391 1 88 228 MET B CA 1
ATOM 3934 C C . MET B 1 228 ? 11.266 17.984 -9.141 1 88 228 MET B C 1
ATOM 3936 O O . MET B 1 228 ? 10.273 17.5 -8.586 1 88 228 MET B O 1
ATOM 3940 N N . GLU B 1 229 ? 11.516 17.984 -10.406 1 83.12 229 GLU B N 1
ATOM 3941 C CA . GLU B 1 229 ? 10.781 17.031 -11.242 1 83.12 229 GLU B CA 1
ATOM 3942 C C . GLU B 1 229 ? 11.656 15.844 -11.633 1 83.12 229 GLU B C 1
ATOM 3944 O O . GLU B 1 229 ? 12.828 16.016 -11.969 1 83.12 229 GLU B O 1
ATOM 3949 N N . ASN B 1 230 ? 11.125 14.656 -11.406 1 87.62 230 ASN B N 1
ATOM 3950 C CA . ASN B 1 230 ? 11.617 13.484 -12.125 1 87.62 230 ASN B CA 1
ATOM 3951 C C . ASN B 1 230 ? 10.75 13.164 -13.336 1 87.62 230 ASN B C 1
ATOM 3953 O O . ASN B 1 230 ? 9.633 12.656 -13.188 1 87.62 230 ASN B O 1
ATOM 3957 N N . GLU B 1 231 ? 11.289 13.438 -14.508 1 88.44 231 GLU B N 1
ATOM 3958 C CA . GLU B 1 231 ? 10.5 13.336 -15.727 1 88.44 231 GLU B CA 1
ATOM 3959 C C . GLU B 1 231 ? 9.977 11.922 -15.93 1 88.44 231 GLU B C 1
ATOM 3961 O O . GLU B 1 231 ? 8.82 11.727 -16.312 1 88.44 231 GLU B O 1
ATOM 3966 N N . LYS B 1 232 ? 10.789 10.992 -15.727 1 90.31 232 LYS B N 1
ATOM 3967 C CA . LYS B 1 232 ? 10.383 9.602 -15.914 1 90.31 232 LYS B CA 1
ATOM 3968 C C . LYS B 1 232 ? 9.305 9.203 -14.914 1 90.31 232 LYS B C 1
ATOM 3970 O O . LYS B 1 232 ? 8.328 8.531 -15.281 1 90.31 232 LYS B O 1
ATOM 3975 N N . ARG B 1 233 ? 9.406 9.695 -13.711 1 91 233 ARG B N 1
ATOM 3976 C CA . ARG B 1 233 ? 8.422 9.367 -12.688 1 91 233 ARG B CA 1
ATOM 3977 C C . ARG B 1 233 ? 7.109 10.109 -12.93 1 91 233 ARG B C 1
ATOM 3979 O O . ARG B 1 233 ? 6.035 9.609 -12.602 1 91 233 ARG B O 1
ATOM 3986 N N . SER B 1 234 ? 7.258 11.281 -13.5 1 88.5 234 SER B N 1
ATOM 3987 C CA . SER B 1 234 ? 6.062 12.062 -13.797 1 88.5 234 SER B CA 1
ATOM 3988 C C . SER B 1 234 ? 5.227 11.398 -14.891 1 88.5 234 SER B C 1
ATOM 3990 O O . SER B 1 234 ? 4.023 11.641 -14.992 1 88.5 234 SER B O 1
ATOM 3992 N N . LYS B 1 235 ? 5.852 10.477 -15.656 1 90.12 235 LYS B N 1
ATOM 3993 C CA . LYS B 1 235 ? 5.203 9.82 -16.781 1 90.12 235 LYS B CA 1
ATOM 3994 C C . LYS B 1 235 ? 5.004 8.328 -16.516 1 90.12 235 LYS B C 1
ATOM 3996 O O . LYS B 1 235 ? 5.051 7.512 -17.438 1 90.12 235 LYS B O 1
ATOM 4001 N N . LEU B 1 236 ? 4.789 8.023 -15.273 1 95.19 236 LEU B N 1
ATOM 4002 C CA . LEU B 1 236 ? 4.691 6.633 -14.836 1 95.19 236 LEU B CA 1
ATOM 4003 C C . LEU B 1 236 ? 3.596 5.898 -15.609 1 95.19 236 LEU B C 1
ATOM 4005 O O . LEU B 1 236 ? 3.76 4.73 -15.961 1 95.19 236 LEU B O 1
ATOM 4009 N N . LEU B 1 237 ? 2.477 6.59 -15.875 1 96.31 237 LEU B N 1
ATOM 4010 C CA . LEU B 1 237 ? 1.327 5.938 -16.5 1 96.31 237 LEU B CA 1
ATOM 4011 C C . LEU B 1 237 ? 1.635 5.543 -17.938 1 96.31 237 LEU B C 1
ATOM 4013 O O . LEU B 1 237 ? 1.039 4.605 -18.469 1 96.31 237 LEU B O 1
ATOM 4017 N N . ASN B 1 238 ? 2.582 6.211 -18.578 1 96.56 238 ASN B N 1
ATOM 4018 C CA . ASN B 1 238 ? 3.01 5.781 -19.906 1 96.56 238 ASN B CA 1
ATOM 4019 C C . ASN B 1 238 ? 3.699 4.422 -19.859 1 96.56 238 ASN B C 1
ATOM 4021 O O . ASN B 1 238 ? 3.508 3.594 -20.75 1 96.56 238 ASN B O 1
ATOM 4025 N N . VAL B 1 239 ? 4.492 4.223 -18.844 1 97.62 239 VAL B N 1
ATOM 4026 C CA . VAL B 1 239 ? 5.168 2.939 -18.672 1 97.62 239 VAL B CA 1
ATOM 4027 C C . VAL B 1 239 ? 4.145 1.855 -18.344 1 97.62 239 VAL B C 1
ATOM 4029 O O . VAL B 1 239 ? 4.242 0.731 -18.844 1 97.62 239 VAL B O 1
ATOM 4032 N N . VAL B 1 240 ? 3.139 2.18 -17.516 1 97.88 240 VAL B N 1
ATOM 4033 C CA . VAL B 1 240 ? 2.053 1.262 -17.188 1 97.88 240 VAL B CA 1
ATOM 4034 C C . VAL B 1 240 ? 1.313 0.863 -18.453 1 97.88 240 VAL B C 1
ATOM 4036 O O . VAL B 1 240 ? 1.041 -0.319 -18.688 1 97.88 240 VAL B O 1
ATOM 4039 N N . LYS B 1 241 ? 1.024 1.833 -19.25 1 96.94 241 LYS B N 1
ATOM 4040 C CA . LYS B 1 241 ? 0.373 1.588 -20.547 1 96.94 241 LYS B CA 1
ATOM 4041 C C . LYS B 1 241 ? 1.233 0.697 -21.438 1 96.94 241 LYS B C 1
ATOM 4043 O O . LYS B 1 241 ? 0.732 -0.254 -22.031 1 96.94 241 LYS B O 1
ATOM 4048 N N . ASN B 1 242 ? 2.506 1.003 -21.516 1 97.06 242 ASN B N 1
ATOM 4049 C CA . ASN B 1 242 ? 3.428 0.231 -22.344 1 97.06 242 ASN B CA 1
ATOM 4050 C C . ASN B 1 242 ? 3.537 -1.213 -21.859 1 97.06 242 ASN B C 1
ATOM 4052 O O . ASN B 1 242 ? 3.834 -2.113 -22.641 1 97.06 242 ASN B O 1
ATOM 4056 N N . GLN B 1 243 ? 3.227 -1.429 -20.594 1 98 243 GLN B N 1
ATOM 4057 C CA . GLN B 1 243 ? 3.24 -2.766 -20.016 1 98 243 GLN B CA 1
ATOM 4058 C C . GLN B 1 243 ? 1.925 -3.494 -20.281 1 98 243 GLN B C 1
ATOM 4060 O O . GLN B 1 243 ? 1.714 -4.605 -19.797 1 98 243 GLN B O 1
ATOM 4065 N N . GLY B 1 244 ? 1.082 -2.898 -21 1 97.19 244 GLY B N 1
ATOM 4066 C CA . GLY B 1 244 ? -0.064 -3.619 -21.531 1 97.19 244 GLY B CA 1
ATOM 4067 C C . GLY B 1 244 ? -1.355 -3.311 -20.797 1 97.19 244 GLY B C 1
ATOM 4068 O O . GLY B 1 244 ? -2.41 -3.852 -21.141 1 97.19 244 GLY B O 1
ATOM 4069 N N . PHE B 1 245 ? -1.36 -2.422 -19.812 1 97.12 245 PHE B N 1
ATOM 4070 C CA . PHE B 1 245 ? -2.58 -2.068 -19.094 1 97.12 245 PHE B CA 1
ATOM 4071 C C . PHE B 1 245 ? -3.416 -1.082 -19.906 1 97.12 245 PHE B C 1
ATOM 4073 O O . PHE B 1 245 ? -2.871 -0.228 -20.609 1 97.12 245 PHE B O 1
ATOM 4080 N N . ASN B 1 246 ? -4.715 -1.3 -19.781 1 95.19 246 ASN B N 1
ATOM 4081 C CA . ASN B 1 246 ? -5.656 -0.375 -20.406 1 95.19 246 ASN B CA 1
ATOM 4082 C C . ASN B 1 246 ? -6.055 0.745 -19.453 1 95.19 246 ASN B C 1
ATOM 4084 O O . ASN B 1 246 ? -6.793 0.515 -18.484 1 95.19 246 ASN B O 1
ATOM 4088 N N . LEU B 1 247 ? -5.594 1.924 -19.734 1 94.19 247 LEU B N 1
ATOM 4089 C CA . LEU B 1 247 ? -5.797 3.035 -18.812 1 94.19 247 LEU B CA 1
ATOM 4090 C C . LEU B 1 247 ? -7.242 3.521 -18.859 1 94.19 247 LEU B C 1
ATOM 4092 O O . LEU B 1 247 ? -7.723 4.145 -17.906 1 94.19 247 LEU B O 1
ATOM 4096 N N . ARG B 1 248 ? -7.926 3.246 -19.938 1 91.12 248 ARG B N 1
ATOM 4097 C CA . ARG B 1 248 ? -9.328 3.598 -20.141 1 91.12 248 ARG B CA 1
ATOM 4098 C C . ARG B 1 248 ? -9.578 5.07 -19.844 1 91.12 248 ARG B C 1
ATOM 4100 O O . ARG B 1 248 ? -10.5 5.406 -19.094 1 91.12 248 ARG B O 1
ATOM 4107 N N . ILE B 1 249 ? -8.695 5.852 -20.359 1 89.81 249 ILE B N 1
ATOM 4108 C CA . ILE B 1 249 ? -8.852 7.293 -20.172 1 89.81 249 ILE B CA 1
ATOM 4109 C C . ILE B 1 249 ? -9.742 7.859 -21.281 1 89.81 249 ILE B C 1
ATOM 4111 O O . ILE B 1 249 ? -9.547 7.555 -22.453 1 89.81 249 ILE B O 1
ATOM 4115 N N . GLU B 1 250 ? -10.82 8.422 -20.953 1 77.88 250 GLU B N 1
ATOM 4116 C CA . GLU B 1 250 ? -11.742 9.016 -21.906 1 77.88 250 GLU B CA 1
ATOM 4117 C C . GLU B 1 250 ? -11.336 10.445 -22.25 1 77.88 250 GLU B C 1
ATOM 4119 O O . GLU B 1 250 ? -10.836 11.18 -21.391 1 77.88 250 GLU B O 1
ATOM 4124 N N . ASP B 1 251 ? -11.102 10.672 -23.531 1 63.81 251 ASP B N 1
ATOM 4125 C CA . ASP B 1 251 ? -10.844 12.031 -24.016 1 63.81 251 ASP B CA 1
ATOM 4126 C C . ASP B 1 251 ? -12 12.961 -23.672 1 63.81 251 ASP B C 1
ATOM 4128 O O . ASP B 1 251 ? -13.164 12.562 -23.719 1 63.81 251 ASP B O 1
ATOM 4132 N N . LYS B 1 252 ? -11.773 13.984 -23.047 1 47.22 252 LYS B N 1
ATOM 4133 C CA . LYS B 1 252 ? -12.82 15 -22.969 1 47.22 252 LYS B CA 1
ATOM 4134 C C . LYS B 1 252 ? -13.227 15.492 -24.359 1 47.22 252 LYS B C 1
ATOM 4136 O O . LYS B 1 252 ? -12.391 15.562 -25.266 1 47.22 252 LYS B O 1
#

Organism: NCBI:txid1720316

Radius of gyration: 21.69 Å; Cα contacts (8 Å, |Δi|>4): 974; chains: 2; bounding box: 54×60×54 Å

InterPro domains:
  IPR000415 Nitroreductase-like [G3DSA:3.40.109.10] (1-252)
  IPR000415 Nitroreductase-like [SSF55469] (1-248)
  IPR016446 Flavin oxidoreductase Frp family [PIRSF005426] (1-247)
  IPR016446 Flavin oxidoreductase Frp family [PTHR43425] (1-247)
  IPR016446 Flavin oxidoreductase Frp family [cd02146] (4-233)
  IPR029479 Nitroreductase [PF00881] (11-163)
  IPR060491 NADPH-dependent oxidoreductase NFRA-like, C-terminal domain [PF28600] (171-248)

Foldseek 3Di:
DDPLVVLVVQADAFLAADPDADDPVLVVVLVVQLQPDDADVPPQFKDKDKDPDLVLQCLLCVLLVHRSSSVFNTKMWMKGHLVVVCVVCVVVVDRDPCSFEVVSVVRSLVSRVRSVVSSQSSQSSVVKHKHKRPSSQLAFVSVCVSVVPAFRMGTRIMMTMHHHPDDADDQDDFDCVQPDDPPDDDDDPDVCVRCVVVQVSRQVSQCVVDVPDGDGGPVVVVVVVVVDDSPSNVPVVVVSVVSPHDHPDDDD/DDPLVVLVVQADAFLAADPDADDPVLVVVLVVQLQPDDADVPPQFKDKDKDPDLVLQCLLCVLLVHRSSSVFNTKMWMKGHLVVVCVVCVVVVDRDPCSFEVVSVVRSLVSRVRSVVSSQSSQSSVVKHKHKRPSSQLAFVSVCVSVVPAFRMGTRIMMTMHHHPDDADDQDDFDCVQPDDPPDDDDDPDVCVRCVVVQVSRQVSQCVVDVPDGDHGPVVVVVVVVVDDSPSNVPVVVVSVVSPHDHPDDDD

Nearest PDB structures (foldseek):
  5hei-assembly3_E  TM=9.357E-01  e=2.064E-22  Priestia megaterium
  5uu6-assembly1_A  TM=9.436E-01  e=3.777E-22  Vibrio parahaemolyticus RIMD 2210633
  7z0w-assembly3_F  TM=9.540E-01  e=1.710E-21  Escherichia coli K-12
  1zch-assembly1_A-2  TM=9.345E-01  e=6.082E-21  Bacillus subtilis
  3eof-assembly1_B  TM=8.252E-01  e=6.726E-18  Bacteroides fragilis NCTC 9343